Protein 5KBF (pdb70)

B-factor: mean 66.1, std 21.2, range [27.01, 168.14]

Foldseek 3Di:
DWDAVDDFIFDDDDVVVLVLLLVLQCVALLHVPADPVLSVSQSRRWDKDKAAAFDFPAAQFDQAWKKKFFQAAKKWKWAQDDPRPTGTPDMDGHSDIDRCCCLQPVDGHRTIIGTNHTTMIIIHTSVSCVVRGRPVLNVLLVVPLVLQCPQVLCVPDDSVLSSSVSSQKDKDKDAAFDWDFDAPAADFKKKAWQAAKKWKAAPRHTQDIDGHNDIDDCLCLVAVGGDHIIMTGHHIIMMIMHGSVCCVVRCPVRPVVVLVVLVVSVVSCVVVVHDNCSSPHD/DWDAVDGQTFADDDPVQLVLLLVLQCVALLHVVADPVLNVSQSRQWDKDKAAAFDFPAAQFAQAFKKKFWAAAKKWKWAQDDPRPTGTDDIDGHSDIGRCPCLQPVDGHNTIIGTNHTTMIIIHGSVSCVVRGNPVLNVQLVVPLVLQCLQVLCVVDDSVLSSSVSSQKDKDKDFAFDWDFAFPAADFKKKAWQAAKKFKAAPRHTQDIDGHNDIDDCLCLVAVGHHHIIMTGRGTTMMIMHGNVVCVVRCPVSPVVVLVVLVVSQVSCVVVVHDPCSSDHD

InterPro domains:
  IPR000595 Cyclic nucleotide-binding domain [PF00027] (208-293)
  IPR000595 Cyclic nucleotide-binding domain [PF00027] (331-410)
  IPR000595 Cyclic nucleotide-binding domain [PS50042] (189-309)
  IPR000595 Cyclic nucleotide-binding domain [PS50042] (312-427)
  IPR000595 Cyclic nucleotide-binding domain [SM00100] (189-310)
  IPR000595 Cyclic nucleotide-binding domain [SM00100] (312-428)
  IPR000595 Cyclic nucleotide-binding domain [cd00038] (189-303)
  IPR000595 Cyclic nucleotide-binding domain [cd00038] (312-419)
  IPR012198 cAMP-dependent protein kinase regulatory subunit [PIRSF000548] (17-435)
  IPR014710 RmlC-like jelly roll fold [G3DSA:2.60.120.10] (167-293)
  IPR014710 RmlC-like jelly roll fold [G3DSA:2.60.120.10] (295-441)
  IPR018488 Cyclic nucleotide-binding, conserved site [PS00888] (216-232)
  IPR018488 Cyclic nucleotide-binding, conserved site [PS00888] (339-355)
  IPR018488 Cyclic nucleotide-binding, conserved site [PS00889] (257-274)
  IPR018488 Cyclic nucleotide-binding, conserved site [PS00889] (375-392)
  IPR018490 Cyclic nucleotide-binding domain superfamily [SSF51206] (171-301)
  IPR018490 Cyclic nucleotide-binding domain superfamily [SSF51206] (300-421)
  IPR050503 cAMP-dependent protein kinase regulatory subunit-like [PTHR11635] (73-428)

Organism: Plasmodium falciparum (isolate 3D7) (NCBI:txid36329)

Secondary structure (DSSP, 8-state):
-EE------EE---HHHHHHHHHHHHH-TTTTTS-HHHHHHHHHH-EEEEE-TT-EEE-TT----EEEEEEES-EEEEEEETTTEEEEEEEE-TT-EE-HHHHHH----SSEEEESS-EEEEEEEHHHHIIIIIHHHHHHHHHHHHHHHTSGGGTTS-HHHHHHHHHH-EEEEE-TT-EEE-TTS---EEEEEEES-EEEEETTEEEEEE-TT-EE--HHHHH-SS-SSEEEESS-EEEEEEEHHHHHHHSSTTHHHHHHHHHHHHHHHHHTT---TTTS--/-EE------EE---HHHHHHHHHHHHH-TTTTTS-HHHHHHHHHH-EEEEE-TT-EEE-TT----EEEEEEES-EEEEEEETTTEEEEEEEE-TT-EE-HHHHHH----SSEEEESS-EEEEEEEHHHHIIIIIHHHHHHHHHHHHHHHTSGGGTTS-HHHHHHHHHH-EEEEE-TT-EEE-TTS---EEEEEEES-EEEEETTEEEEEE-TT-EE--HHHHH-----SEEEESSSEEEEEEEHHHHHHH-STTHHHHHHHHHHHHHHHHHTT---TTTS--

Sequence (564 aa):
SVSANFIPKVYKKDEKEKAKIREALNESFLFNHLNKKEFEIIVNAFFDKNVEKGVNIINEGDYGDLLYVIDQGEVEIYKTKENNKKEVLTVLKSKDVFGELALLYNSKRAATATALTKCHLWALDRESFTYIIKDMVAKKRKMYEDILSHVNILKDMDPYERCKVADCLKSKSYNDGEIIIKEGEEGDTFFILIDGNAVASKDNKVIKTYTKGDYFGELALLKNKPRAATIKAQNFCQVVYLDRKSFKRLLGPIEDILHRNVENYKKVLNELGLDTTCIDENSVSANFIPKVYKKDEKEKAKIREALNESFLFNHLNKKEFEIIVNAFFDKNVEKGVNIINEGDYGDLLYVIDQGEVEIYKTKENNKKEVLTVLKSKDVFGELALLYNSKRAATATALTKCHLWALDRESFTYIIKDMVAKKRKMYEDILSHVNILKDMDPYERCKVADCLKSKSYNDGEIIIKEGEEGDTFFILIDGNAVASKDNKVIKTYTKGDYFGELALLKNKPRAATIKAQNFCQVVYLDRKSFKRLLGPIEDILHRNVENYKKVLNELGLDTTCIDEN

Solvent-accessible surface area: 29826 Å² total; per-residue (Å²): 107,81,60,155,178,53,145,48,50,52,57,169,36,76,108,152,52,40,51,98,0,59,94,0,0,85,92,19,52,11,0,49,84,21,79,85,73,57,18,54,55,0,0,28,0,0,64,83,74,112,16,116,145,53,61,66,17,19,61,64,50,72,163,0,70,24,0,4,0,0,14,113,22,76,0,33,22,28,64,67,96,135,128,129,125,104,68,64,83,51,72,25,126,51,68,46,27,9,16,8,45,2,0,7,105,104,48,64,10,46,12,12,2,18,1,57,57,148,4,26,0,5,0,0,20,40,106,0,0,49,124,16,0,39,106,108,7,36,103,53,9,162,91,14,84,80,53,1,38,122,1,115,10,1,104,120,12,74,88,70,59,31,25,63,0,0,16,7,6,128,68,112,49,18,78,105,40,69,84,19,11,97,44,55,100,144,17,68,30,0,13,2,0,28,69,11,58,1,16,2,26,16,90,156,97,93,37,92,91,12,72,148,14,46,27,2,10,2,20,4,6,40,13,101,31,60,19,21,17,26,9,80,0,88,52,106,0,64,1,0,59,2,68,60,153,1,6,115,111,11,3,27,91,1,94,83,35,0,80,156,48,1,88,81,51,78,107,33,7,89,134,55,65,21,70,39,78,15,6,69,129,137,89,80,67,122,166,63,139,44,45,50,67,162,25,73,117,152,43,38,53,100,0,67,89,0,0,81,94,18,49,9,0,48,84,22,75,176,128,43,18,46,40,0,0,24,0,0,57,68,83,114,17,138,153,51,64,66,23,15,59,66,44,69,119,0,65,36,0,10,0,0,15,106,21,60,0,24,24,35,56,61,99,139,129,122,137,104,64,70,75,64,63,26,110,54,68,48,23,8,15,8,50,2,0,7,101,98,50,118,19,45,13,10,2,18,2,63,58,70,4,26,0,3,0,0,17,33,97,5,0,42,140,17,1,49,100,110,6,35,95,50,8,151,82,12,82,79,54,0,38,128,1,116,10,1,106,126,10,64,92,81,69,28,23,71,1,0,15,4,6,124,64,109,64,15,83,108,39,81,100,19,10,94,39,59,102,142,12,66,28,1,17,2,0,22,58,14,57,0,19,2,26,21,88,154,97,98,36,94,92,10,69,153,16,46,25,2,10,2,20,3,7,41,18,111,43,60,20,19,17,18,8,73,0,77,51,116,0,60,0,0,52,1,59,73,160,2,7,95,112,12,6,40,78,1,94,80,33,0,73,158,54,3,85,88,51,77,103,32,7,91,131,51,69,22,73,42,84,17,12,74,126,164

Radius of gyration: 47.12 Å; Cα contacts (8 Å, |Δi|>4): 1126; chains: 2; bounding box: 95×118×94 Å

Nearest PDB structures (foldseek):
  5kbf-assembly2_B  TM=9.994E-01  e=1.626E-57  Plasmodium falciparum 3D7
  6rsx-assembly1_A  TM=8.869E-01  e=4.161E-30  Euglena gracilis
  4jv4-assembly1_A  TM=8.183E-01  e=9.617E-31  Bos taurus
  5f0a-assembly1_A  TM=4.313E-01  e=9.580E-24  Plasmodium vivax Sal-1
  5dzc-assembly1_A-2  TM=4.323E-01  e=2.594E-23  Plasmodium vivax Sal-1

GO terms:
  GO:0032991 protein-containing complex (C, IDA)
  GO:0005515 protein binding (F, IPI)

CATH classification: 2.60.120.10 (+1 more: 2.60.120.10)

Structure (mmCIF, N/CA/C/O backbone):
data_5KBF
#
_entry.id   5KBF
#
_cell.length_a   78.726
_cell.length_b   103.797
_cell.length_c   104.236
_cell.angle_alpha   90.00
_cell.angle_beta   90.00
_cell.angle_gamma   90.00
#
_symmetry.space_group_name_H-M   'P 21 21 2'
#
loop_
_entity.id
_entity.type
_entity.pdbx_description
1 polymer 'CAMP-dependent protein kinase regulatory subunit, putative'
2 non-polymer "ADENOSINE-3',5'-CYCLIC-MONOPHOSPHATE"
3 water water
#
loop_
_atom_site.group_PDB
_atom_site.id
_atom_site.type_symbol
_atom_site.label_atom_id
_atom_site.label_alt_id
_atom_site.label_comp_id
_atom_site.label_asym_id
_atom_site.label_entity_id
_atom_site.label_seq_id
_atom_site.pdbx_PDB_ins_code
_atom_site.Cartn_x
_atom_site.Cartn_y
_atom_site.Cartn_z
_atom_site.occupancy
_atom_site.B_iso_or_equiv
_atom_site.auth_seq_id
_atom_site.auth_comp_id
_atom_site.auth_asym_id
_atom_site.auth_atom_id
_atom_site.pdbx_PDB_model_num
ATOM 1 N N . SER A 1 9 ? 77.002 51.628 110.540 1.00 67.97 149 SER A N 1
ATOM 2 C CA . SER A 1 9 ? 76.416 50.383 110.044 1.00 64.55 149 SER A CA 1
ATOM 3 C C . SER A 1 9 ? 75.600 50.629 108.770 1.00 55.18 149 SER A C 1
ATOM 4 O O . SER A 1 9 ? 74.836 51.599 108.668 1.00 46.91 149 SER A O 1
ATOM 6 N N . VAL A 1 10 ? 75.784 49.764 107.781 1.00 57.16 150 VAL A N 1
ATOM 7 C CA . VAL A 1 10 ? 75.039 49.896 106.533 1.00 54.34 150 VAL A CA 1
ATOM 8 C C . VAL A 1 10 ? 73.820 48.986 106.590 1.00 60.19 150 VAL A C 1
ATOM 9 O O . VAL A 1 10 ? 73.927 47.805 106.925 1.00 65.96 150 VAL A O 1
ATOM 11 N N . SER A 1 11 ? 72.654 49.527 106.274 1.00 54.95 151 SER A N 1
ATOM 12 C CA . SER A 1 11 ? 71.458 48.696 106.214 1.00 59.32 151 SER A CA 1
ATOM 13 C C . SER A 1 11 ? 71.096 48.398 104.757 1.00 64.99 151 SER A C 1
ATOM 14 O O . SER A 1 11 ? 71.353 49.212 103.859 1.00 57.19 151 SER A O 1
ATOM 16 N N . ALA A 1 12 ? 70.508 47.225 104.534 1.00 83.23 152 ALA A N 1
ATOM 17 C CA . ALA A 1 12 ? 70.173 46.760 103.188 1.00 97.51 152 ALA A CA 1
ATOM 18 C C . ALA A 1 12 ? 68.706 47.023 102.834 1.00 101.45 152 ALA A C 1
ATOM 19 O O . ALA A 1 12 ? 67.821 46.910 103.680 1.00 102.57 152 ALA A O 1
ATOM 21 N N . ASN A 1 24 ? 69.330 47.855 89.044 1.00 103.84 164 ASN A N 1
ATOM 22 C CA . ASN A 1 24 ? 70.333 48.854 88.703 1.00 103.23 164 ASN A CA 1
ATOM 23 C C . ASN A 1 24 ? 70.975 49.440 89.960 1.00 96.46 164 ASN A C 1
ATOM 24 O O . ASN A 1 24 ? 71.434 48.707 90.837 1.00 92.91 164 ASN A O 1
ATOM 29 N N . PHE A 1 25 ? 71.001 50.765 90.043 1.00 94.61 165 PHE A N 1
ATOM 30 C CA . PHE A 1 25 ? 71.561 51.464 91.187 1.00 84.64 165 PHE A CA 1
ATOM 31 C C . PHE A 1 25 ? 70.750 51.190 92.447 1.00 78.71 165 PHE A C 1
ATOM 32 O O . PHE A 1 25 ? 69.524 51.291 92.439 1.00 82.14 165 PHE A O 1
ATOM 40 N N . ILE A 1 26 ? 71.437 50.833 93.526 1.00 69.34 166 ILE A N 1
ATOM 41 C CA . ILE A 1 26 ? 70.775 50.580 94.796 1.00 66.75 166 ILE A CA 1
ATOM 42 C C . ILE A 1 26 ? 71.408 51.465 95.869 1.00 71.06 166 ILE A C 1
ATOM 43 O O . ILE A 1 26 ? 72.597 51.333 96.166 1.00 68.84 166 ILE A O 1
ATOM 48 N N . PRO A 1 27 ? 70.615 52.389 96.442 1.00 72.93 167 PRO A N 1
ATOM 49 C CA . PRO A 1 27 ? 71.163 53.335 97.417 1.00 64.26 167 PRO A CA 1
ATOM 50 C C . PRO A 1 27 ? 71.677 52.628 98.646 1.00 59.68 167 PRO A C 1
ATOM 51 O O . PRO A 1 27 ? 71.241 51.525 98.965 1.00 59.86 167 PRO A O 1
ATOM 55 N N . LYS A 1 28 ? 72.597 53.265 99.342 1.00 54.91 168 LYS A N 1
ATOM 56 C CA . LYS A 1 28 ? 73.056 52.732 100.596 1.00 53.20 168 LYS A CA 1
ATOM 57 C C . LYS A 1 28 ? 72.404 53.542 101.692 1.00 46.63 168 LYS A C 1
ATOM 58 O O . LYS A 1 28 ? 72.109 54.730 101.519 1.00 41.42 168 LYS A O 1
ATOM 64 N N . VAL A 1 29 ? 72.132 52.879 102.806 1.00 43.98 169 VAL A N 1
ATOM 65 C CA . VAL A 1 29 ? 71.511 53.514 103.952 1.00 46.71 169 VAL A CA 1
ATOM 66 C C . VAL A 1 29 ? 72.469 53.401 105.125 1.00 42.65 169 VAL A C 1
ATOM 67 O O . VAL A 1 29 ? 72.737 52.302 105.597 1.00 48.65 169 VAL A O 1
ATOM 71 N N . TYR A 1 30 ? 73.017 54.530 105.572 1.00 38.44 170 TYR A N 1
ATOM 72 C CA . TYR A 1 30 ? 73.961 54.502 106.691 1.00 41.21 170 TYR A CA 1
ATOM 73 C C . TYR A 1 30 ? 73.261 54.909 107.965 1.00 43.90 170 TYR A C 1
ATOM 74 O O . TYR A 1 30 ? 72.623 55.969 107.998 1.00 41.76 170 TYR A O 1
ATOM 83 N N . LYS A 1 31 ? 73.417 54.099 109.016 1.00 37.42 171 LYS A N 1
ATOM 84 C CA . LYS A 1 31 ? 72.624 54.270 110.238 1.00 47.86 171 LYS A CA 1
ATOM 85 C C . LYS A 1 31 ? 72.835 55.638 110.855 1.00 43.58 171 LYS A C 1
ATOM 86 O O . LYS A 1 31 ? 73.961 56.033 111.106 1.00 38.02 171 LYS A O 1
ATOM 92 N N . LYS A 1 32 ? 71.739 56.353 111.098 1.00 46.05 172 LYS A N 1
ATOM 93 C CA . LYS A 1 32 ? 71.779 57.671 111.740 1.00 39.33 172 LYS A CA 1
ATOM 94 C C . LYS A 1 32 ? 70.558 57.852 112.658 1.00 46.88 172 LYS A C 1
ATOM 95 O O . LYS A 1 32 ? 69.459 57.417 112.310 1.00 42.83 172 LYS A O 1
ATOM 101 N N . ASP A 1 33 ? 70.734 58.503 113.801 1.00 50.35 173 ASP A N 1
ATOM 102 C CA . ASP A 1 33 ? 69.599 58.833 114.663 1.00 60.99 173 ASP A CA 1
ATOM 103 C C . ASP A 1 33 ? 68.719 59.876 113.979 1.00 62.41 173 ASP A C 1
ATOM 104 O O . ASP A 1 33 ? 69.165 60.569 113.057 1.00 47.78 173 ASP A O 1
ATOM 109 N N . GLU A 1 34 ? 67.466 59.994 114.407 1.00 59.64 174 GLU A N 1
ATOM 110 C CA . GLU A 1 34 ? 66.588 60.985 113.797 1.00 52.44 174 GLU A CA 1
ATOM 111 C C . GLU A 1 34 ? 67.088 62.388 114.086 1.00 41.11 174 GLU A C 1
ATOM 112 O O . GLU A 1 34 ? 66.851 63.308 113.304 1.00 51.41 174 GLU A O 1
ATOM 118 N N . LYS A 1 35 ? 67.772 62.560 115.209 1.00 45.64 175 LYS A N 1
ATOM 119 C CA . LYS A 1 35 ? 68.316 63.876 115.550 1.00 53.19 175 LYS A CA 1
ATOM 120 C C . LYS A 1 35 ? 69.340 64.330 114.507 1.00 59.02 175 LYS A C 1
ATOM 121 O O . LYS A 1 35 ? 69.303 65.471 114.054 1.00 62.79 175 LYS A O 1
ATOM 127 N N . GLU A 1 36 ? 70.240 63.439 114.105 1.00 51.32 176 GLU A N 1
ATOM 128 C CA . GLU A 1 36 ? 71.207 63.797 113.066 1.00 48.43 176 GLU A CA 1
ATOM 129 C C . GLU A 1 36 ? 70.553 63.926 111.695 1.00 41.36 176 GLU A C 1
ATOM 130 O O . GLU A 1 36 ? 70.926 64.790 110.907 1.00 38.79 176 GLU A O 1
ATOM 136 N N . LYS A 1 37 ? 69.590 63.062 111.398 1.00 39.73 177 LYS A N 1
ATOM 137 C CA . LYS A 1 37 ? 68.840 63.179 110.148 1.00 39.85 177 LYS A CA 1
ATOM 138 C C . LYS A 1 37 ? 68.137 64.518 110.035 1.00 40.73 177 LYS A C 1
ATOM 139 O O . LYS A 1 37 ? 68.089 65.101 108.953 1.00 39.30 177 LYS A O 1
ATOM 145 N N . ALA A 1 38 ? 67.592 65.021 111.140 1.00 44.85 178 ALA A N 1
ATOM 146 C CA . ALA A 1 38 ? 66.909 66.315 111.083 1.00 49.15 178 ALA A CA 1
ATOM 147 C C . ALA A 1 38 ? 67.899 67.442 110.772 1.00 47.91 178 ALA A C 1
ATOM 148 O O . ALA A 1 38 ? 67.538 68.413 110.105 1.00 41.58 178 ALA A O 1
ATOM 150 N N . LYS A 1 39 ? 69.139 67.323 111.250 1.00 44.71 179 LYS A N 1
ATOM 151 C CA . LYS A 1 39 ? 70.160 68.335 110.958 1.00 44.00 179 LYS A CA 1
ATOM 152 C C . LYS A 1 39 ? 70.566 68.308 109.498 1.00 37.43 179 LYS A C 1
ATOM 153 O O . LYS A 1 39 ? 70.803 69.346 108.890 1.00 38.73 179 LYS A O 1
ATOM 159 N N . ILE A 1 40 ? 70.666 67.113 108.932 1.00 37.47 180 ILE A N 1
ATOM 160 C CA . ILE A 1 40 ? 71.004 66.994 107.524 1.00 35.98 180 ILE A CA 1
ATOM 161 C C . ILE A 1 40 ? 69.885 67.593 106.662 1.00 41.88 180 ILE A C 1
ATOM 162 O O . ILE A 1 40 ? 70.162 68.388 105.747 1.00 37.14 180 ILE A O 1
ATOM 167 N N . ARG A 1 41 ? 68.626 67.260 106.981 1.00 39.59 181 ARG A N 1
ATOM 168 C CA . ARG A 1 41 ? 67.486 67.776 106.223 1.00 42.03 181 ARG A CA 1
ATOM 169 C C . ARG A 1 41 ? 67.474 69.302 106.251 1.00 41.20 181 ARG A C 1
ATOM 170 O O . ARG A 1 41 ? 67.202 69.950 105.236 1.00 45.25 181 ARG A O 1
ATOM 178 N N . GLU A 1 42 ? 67.761 69.871 107.419 1.00 37.62 182 GLU A N 1
ATOM 179 C CA . GLU A 1 42 ? 67.878 71.325 107.525 1.00 49.72 182 GLU A CA 1
ATOM 180 C C . GLU A 1 42 ? 68.931 71.867 106.540 1.00 47.85 182 GLU A C 1
ATOM 181 O O . GLU A 1 42 ? 68.634 72.765 105.751 1.00 49.82 182 GLU A O 1
ATOM 187 N N . ALA A 1 43 ? 70.139 71.314 106.569 1.00 40.86 183 ALA A N 1
ATOM 188 C CA . ALA A 1 43 ? 71.200 71.759 105.658 1.00 41.06 183 ALA A CA 1
ATOM 189 C C . ALA A 1 43 ? 70.822 71.610 104.182 1.00 37.93 183 ALA A C 1
ATOM 190 O O . ALA A 1 43 ? 71.037 72.517 103.387 1.00 42.26 183 ALA A O 1
ATOM 192 N N . LEU A 1 44 ? 70.259 70.473 103.809 1.00 40.33 184 LEU A N 1
ATOM 193 C CA . LEU A 1 44 ? 69.968 70.232 102.402 1.00 38.42 184 LEU A CA 1
ATOM 194 C C . LEU A 1 44 ? 68.778 71.037 101.908 1.00 44.31 184 LEU A C 1
ATOM 195 O O . LEU A 1 44 ? 68.740 71.410 100.741 1.00 42.10 184 LEU A O 1
ATOM 200 N N . ASN A 1 45 ? 67.796 71.293 102.771 1.00 47.20 185 ASN A N 1
ATOM 201 C CA . ASN A 1 45 ? 66.666 72.123 102.369 1.00 52.47 185 ASN A CA 1
ATOM 202 C C . ASN A 1 45 ? 67.111 73.552 102.128 1.00 46.54 185 ASN A C 1
ATOM 203 O O . ASN A 1 45 ? 66.468 74.286 101.385 1.00 49.95 185 ASN A O 1
ATOM 208 N N . GLU A 1 46 ? 68.206 73.947 102.764 1.00 46.75 186 GLU A N 1
ATOM 209 C CA . GLU A 1 46 ? 68.771 75.283 102.564 1.00 58.05 186 GLU A CA 1
ATOM 210 C C . GLU A 1 46 ? 69.527 75.387 101.243 1.00 55.95 186 GLU A C 1
ATOM 211 O O . GLU A 1 46 ? 69.668 76.476 100.681 1.00 57.63 186 GLU A O 1
ATOM 217 N N . SER A 1 47 ? 70.020 74.249 100.767 1.00 51.91 187 SER A N 1
ATOM 218 C CA . SER A 1 47 ? 70.850 74.192 99.563 1.00 48.67 187 SER A CA 1
ATOM 219 C C . SER A 1 47 ? 70.029 73.926 98.304 1.00 47.02 187 SER A C 1
ATOM 220 O O . SER A 1 47 ? 69.255 72.942 98.221 1.00 40.15 187 SER A O 1
ATOM 223 N N . PHE A 1 48 ? 70.210 74.770 97.299 1.00 42.56 188 PHE A N 1
ATOM 224 C CA . PHE A 1 48 ? 69.464 74.564 96.076 1.00 42.99 188 PHE A CA 1
ATOM 225 C C . PHE A 1 48 ? 70.137 73.538 95.187 1.00 46.43 188 PHE A C 1
ATOM 226 O O . PHE A 1 48 ? 69.655 73.244 94.101 1.00 50.33 188 PHE A O 1
ATOM 234 N N . LEU A 1 49 ? 71.240 72.974 95.668 1.00 41.66 189 LEU A N 1
ATOM 235 C CA . LEU A 1 49 ? 71.803 71.799 95.038 1.00 41.62 189 LEU A CA 1
ATOM 236 C C . LEU A 1 49 ? 70.850 70.616 95.231 1.00 48.22 189 LEU A C 1
ATOM 237 O O . LEU A 1 49 ? 70.825 69.689 94.417 1.00 51.44 189 LEU A O 1
ATOM 242 N N . PHE A 1 50 ? 70.052 70.665 96.299 1.00 43.17 190 PHE A N 1
ATOM 243 C CA . PHE A 1 50 ? 69.299 69.497 96.767 1.00 45.67 190 PHE A CA 1
ATOM 244 C C . PHE A 1 50 ? 67.776 69.674 96.864 1.00 59.14 190 PHE A C 1
ATOM 245 O O . PHE A 1 50 ? 67.033 68.730 96.615 1.00 66.94 190 PHE A O 1
ATOM 253 N N . ASN A 1 51 ? 67.311 70.856 97.264 1.00 56.27 191 ASN A N 1
ATOM 254 C CA . ASN A 1 51 ? 65.927 71.005 97.732 1.00 52.34 191 ASN A CA 1
ATOM 255 C C . ASN A 1 51 ? 64.902 70.916 96.600 1.00 59.60 191 ASN A C 1
ATOM 256 O O . ASN A 1 51 ? 63.704 71.169 96.800 1.00 67.24 191 ASN A O 1
ATOM 261 N N . HIS A 1 52 ? 65.401 70.577 95.412 1.00 61.86 192 HIS A N 1
ATOM 262 C CA . HIS A 1 52 ? 64.609 70.387 94.195 1.00 67.38 192 HIS A CA 1
ATOM 263 C C . HIS A 1 52 ? 64.186 68.928 94.012 1.00 65.05 192 HIS A C 1
ATOM 264 O O . HIS A 1 52 ? 63.535 68.587 93.023 1.00 65.47 192 HIS A O 1
ATOM 271 N N . LEU A 1 53 ? 64.593 68.062 94.936 1.00 57.43 193 LEU A N 1
ATOM 272 C CA . LEU A 1 53 ? 64.248 66.643 94.843 1.00 59.43 193 LEU A CA 1
ATOM 273 C C . LEU A 1 53 ? 62.887 66.371 95.488 1.00 67.03 193 LEU A C 1
ATOM 274 O O . LEU A 1 53 ? 62.495 67.064 96.433 1.00 71.89 193 LEU A O 1
ATOM 279 N N . ASN A 1 54 ? 62.163 65.371 94.986 1.00 69.93 194 ASN A N 1
ATOM 280 C CA . ASN A 1 54 ? 60.922 64.938 95.637 1.00 69.04 194 ASN A CA 1
ATOM 281 C C . ASN A 1 54 ? 61.217 64.360 97.014 1.00 66.93 194 ASN A C 1
ATOM 282 O O . ASN A 1 54 ? 62.368 64.042 97.312 1.00 62.27 194 ASN A O 1
ATOM 287 N N . LYS A 1 55 ? 60.188 64.205 97.844 1.00 69.08 195 LYS A N 1
ATOM 288 C CA . LYS A 1 55 ? 60.366 63.639 99.182 1.00 65.46 195 LYS A CA 1
ATOM 289 C C . LYS A 1 55 ? 61.135 62.318 99.139 1.00 63.57 195 LYS A C 1
ATOM 290 O O . LYS A 1 55 ? 62.107 62.136 99.867 1.00 58.74 195 LYS A O 1
ATOM 292 N N . LYS A 1 56 ? 60.705 61.408 98.268 1.00 62.52 196 LYS A N 1
ATOM 293 C CA . LYS A 1 56 ? 61.324 60.091 98.170 1.00 61.89 196 LYS A CA 1
ATOM 294 C C . LYS A 1 56 ? 62.831 60.177 97.904 1.00 57.91 196 LYS A C 1
ATOM 295 O O . LYS A 1 56 ? 63.619 59.566 98.619 1.00 49.95 196 LYS A O 1
ATOM 297 N N . GLU A 1 57 ? 63.227 60.942 96.891 1.00 56.19 197 GLU A N 1
ATOM 298 C CA . GLU A 1 57 ? 64.630 61.016 96.498 1.00 53.88 197 GLU A CA 1
ATOM 299 C C . GLU A 1 57 ? 65.472 61.760 97.519 1.00 50.86 197 GLU A C 1
ATOM 300 O O . GLU A 1 57 ? 66.629 61.402 97.764 1.00 48.71 197 GLU A O 1
ATOM 306 N N . PHE A 1 58 ? 64.888 62.816 98.076 1.00 46.24 198 PHE A N 1
ATOM 307 C CA . PHE A 1 58 ? 65.491 63.581 99.150 1.00 47.28 198 PHE A CA 1
ATOM 308 C C . PHE A 1 58 ? 65.898 62.669 100.302 1.00 50.23 198 PHE A C 1
ATOM 309 O O . PHE A 1 58 ? 66.980 62.811 100.862 1.00 40.28 198 PHE A O 1
ATOM 317 N N . GLU A 1 59 ? 65.021 61.734 100.668 1.00 53.68 199 GLU A N 1
ATOM 318 C CA . GLU A 1 59 ? 65.308 60.863 101.809 1.00 50.10 199 GLU A CA 1
ATOM 319 C C . GLU A 1 59 ? 66.341 59.815 101.440 1.00 46.37 199 GLU A C 1
ATOM 320 O O . GLU A 1 59 ? 67.103 59.356 102.304 1.00 48.33 199 GLU A O 1
ATOM 326 N N . ILE A 1 60 ? 66.379 59.427 100.169 1.00 47.62 200 ILE A N 1
ATOM 327 C CA . ILE A 1 60 ? 67.461 58.550 99.711 1.00 49.17 200 ILE A CA 1
ATOM 328 C C . ILE A 1 60 ? 68.802 59.242 99.975 1.00 45.17 200 ILE A C 1
ATOM 329 O O . ILE A 1 60 ? 69.718 58.648 100.547 1.00 40.33 200 ILE A O 1
ATOM 334 N N . ILE A 1 61 ? 68.893 60.521 99.625 1.00 40.60 201 ILE A N 1
ATOM 335 C CA . ILE A 1 61 ? 70.143 61.261 99.793 1.00 42.35 201 ILE A CA 1
ATOM 336 C C . ILE A 1 61 ? 70.507 61.423 101.251 1.00 34.34 201 ILE A C 1
ATOM 337 O O . ILE A 1 61 ? 71.658 61.237 101.629 1.00 36.35 201 ILE A O 1
ATOM 342 N N . VAL A 1 62 ? 69.519 61.761 102.072 1.00 35.23 202 VAL A N 1
ATOM 343 C CA . VAL A 1 62 ? 69.761 61.893 103.500 1.00 34.97 202 VAL A CA 1
ATOM 344 C C . VAL A 1 62 ? 70.337 60.606 104.093 1.00 34.73 202 VAL A C 1
ATOM 345 O O . VAL A 1 62 ? 71.306 60.645 104.864 1.00 31.74 202 VAL A O 1
ATOM 349 N N . ASN A 1 63 ? 69.755 59.466 103.725 1.00 35.25 203 ASN A N 1
ATOM 350 C CA . ASN A 1 63 ? 70.228 58.173 104.209 1.00 41.00 203 ASN A CA 1
ATOM 351 C C . ASN A 1 63 ? 71.591 57.775 103.636 1.00 43.41 203 ASN A C 1
ATOM 352 O O . ASN A 1 63 ? 72.351 57.021 104.282 1.00 37.76 203 ASN A O 1
ATOM 357 N N . ALA A 1 64 ? 71.903 58.255 102.429 1.00 38.50 204 ALA A N 1
ATOM 358 C CA . ALA A 1 64 ? 73.192 57.902 101.801 1.00 39.07 204 ALA A CA 1
ATOM 359 C C . ALA A 1 64 ? 74.375 58.729 102.320 1.00 33.85 204 ALA A C 1
ATOM 360 O O . ALA A 1 64 ? 75.537 58.438 102.002 1.00 32.77 204 ALA A O 1
ATOM 362 N N . PHE A 1 65 ? 74.117 59.765 103.102 1.00 34.74 205 PHE A N 1
ATOM 363 C CA . PHE A 1 65 ? 75.253 60.493 103.718 1.00 31.66 205 PHE A CA 1
ATOM 364 C C . PHE A 1 65 ? 75.900 59.623 104.775 1.00 39.31 205 PHE A C 1
ATOM 365 O O . PHE A 1 65 ? 75.213 58.900 105.526 1.00 37.01 205 PHE A O 1
ATOM 373 N N . PHE A 1 66 ? 77.224 59.668 104.845 1.00 40.34 206 PHE A N 1
ATOM 374 C CA . PHE A 1 66 ? 77.907 59.034 105.956 1.00 37.35 206 PHE A CA 1
ATOM 375 C C . PHE A 1 66 ? 78.764 60.111 106.616 1.00 43.70 206 PHE A C 1
ATOM 376 O O . PHE A 1 66 ? 78.784 61.234 106.152 1.00 44.40 206 PHE A O 1
ATOM 384 N N . ASP A 1 67 ? 79.422 59.835 107.726 1.00 43.92 207 ASP A N 1
ATOM 385 C CA . ASP A 1 67 ? 80.083 60.971 108.361 1.00 53.01 207 ASP A CA 1
ATOM 386 C C . ASP A 1 67 ? 81.589 60.819 108.307 1.00 51.19 207 ASP A C 1
ATOM 387 O O . ASP A 1 67 ? 82.103 59.737 108.028 1.00 47.89 207 ASP A O 1
ATOM 392 N N . LYS A 1 68 ? 82.271 61.940 108.523 1.00 44.15 208 LYS A N 1
ATOM 393 C CA . LYS A 1 68 ? 83.718 62.042 108.445 1.00 46.91 208 LYS A CA 1
ATOM 394 C C . LYS A 1 68 ? 84.138 63.093 109.463 1.00 52.23 208 LYS A C 1
ATOM 395 O O . LYS A 1 68 ? 83.671 64.240 109.390 1.00 48.38 208 LYS A O 1
ATOM 401 N N . ASN A 1 69 ? 84.992 62.711 110.412 1.00 42.28 209 ASN A N 1
ATOM 402 C CA . ASN A 1 69 ? 85.508 63.657 111.398 1.00 44.24 209 ASN A CA 1
ATOM 403 C C . ASN A 1 69 ? 86.951 63.979 111.104 1.00 50.87 209 ASN A C 1
ATOM 404 O O . ASN A 1 69 ? 87.723 63.096 110.733 1.00 49.72 209 ASN A O 1
ATOM 409 N N . VAL A 1 70 ? 87.311 65.236 111.326 1.00 41.16 210 VAL A N 1
ATOM 410 C CA . VAL A 1 70 ? 88.540 65.798 110.821 1.00 48.27 210 VAL A CA 1
ATOM 411 C C . VAL A 1 70 ? 89.078 66.741 111.889 1.00 52.60 210 VAL A C 1
ATOM 412 O O . VAL A 1 70 ? 88.299 67.521 112.458 1.00 51.33 210 VAL A O 1
ATOM 416 N N . GLU A 1 71 ? 90.375 66.641 112.195 1.00 55.40 211 GLU A N 1
ATOM 417 C CA . GLU A 1 71 ? 91.014 67.548 113.132 1.00 53.94 211 GLU A CA 1
ATOM 418 C C . GLU A 1 71 ? 91.272 68.911 112.508 1.00 61.33 211 GLU A C 1
ATOM 419 O O . GLU A 1 71 ? 91.478 69.028 111.300 1.00 60.56 211 GLU A O 1
ATOM 425 N N . LYS A 1 72 ? 91.305 69.930 113.360 1.00 60.95 212 LYS A N 1
ATOM 426 C CA . LYS A 1 72 ? 91.773 71.257 112.994 1.00 59.23 212 LYS A CA 1
ATOM 427 C C . LYS A 1 72 ? 93.110 71.200 112.239 1.00 70.84 212 LYS A C 1
ATOM 428 O O . LYS A 1 72 ? 94.023 70.495 112.651 1.00 65.29 212 LYS A O 1
ATOM 434 N N . GLY A 1 73 ? 93.229 71.927 111.127 1.00 67.93 213 GLY A N 1
ATOM 435 C CA . GLY A 1 73 ? 94.462 71.924 110.356 1.00 70.25 213 GLY A CA 1
ATOM 436 C C . GLY A 1 73 ? 94.516 70.918 109.217 1.00 63.77 213 GLY A C 1
ATOM 437 O O . GLY A 1 73 ? 95.393 70.976 108.359 1.00 74.26 213 GLY A O 1
ATOM 438 N N . VAL A 1 74 ? 93.577 69.988 109.205 1.00 59.66 214 VAL A N 1
ATOM 439 C CA . VAL A 1 74 ? 93.512 69.003 108.135 1.00 62.14 214 VAL A CA 1
ATOM 440 C C . VAL A 1 74 ? 92.988 69.648 106.845 1.00 65.61 214 VAL A C 1
ATOM 441 O O . VAL A 1 74 ? 91.998 70.383 106.866 1.00 63.12 214 VAL A O 1
ATOM 445 N N . ASN A 1 75 ? 93.681 69.404 105.738 1.00 58.24 215 ASN A N 1
ATOM 446 C CA . ASN A 1 75 ? 93.160 69.754 104.427 1.00 59.91 215 ASN A CA 1
ATOM 447 C C . ASN A 1 75 ? 92.191 68.655 104.004 1.00 54.56 215 ASN A C 1
ATOM 448 O O . ASN A 1 75 ? 92.605 67.590 103.560 1.00 61.20 215 ASN A O 1
ATOM 453 N N . ILE A 1 76 ? 90.905 68.904 104.194 1.00 48.90 216 ILE A N 1
ATOM 454 C CA . ILE A 1 76 ? 89.853 67.969 103.804 1.00 50.62 216 ILE A CA 1
ATOM 455 C C . ILE A 1 76 ? 89.970 67.643 102.318 1.00 52.66 216 ILE A C 1
ATOM 456 O O . ILE A 1 76 ? 89.826 66.495 101.905 1.00 54.11 216 ILE A O 1
ATOM 461 N N . ILE A 1 77 ? 90.249 68.687 101.539 1.00 53.73 217 ILE A N 1
ATOM 462 C CA . ILE A 1 77 ? 90.365 68.640 100.085 1.00 53.66 217 ILE A CA 1
ATOM 463 C C . ILE A 1 77 ? 91.621 69.392 99.686 1.00 54.32 217 ILE A C 1
ATOM 464 O O . ILE A 1 77 ? 91.874 70.469 100.229 1.00 59.46 217 ILE A O 1
ATOM 469 N N . ASN A 1 78 ? 92.395 68.866 98.738 1.00 57.42 218 ASN A N 1
ATOM 470 C CA . ASN A 1 78 ? 93.548 69.610 98.210 1.00 62.28 218 ASN A CA 1
ATOM 471 C C . ASN A 1 78 ? 93.356 70.134 96.780 1.00 66.11 218 ASN A C 1
ATOM 472 O O . ASN A 1 78 ? 93.017 69.364 95.880 1.00 63.76 218 ASN A O 1
ATOM 477 N N . GLU A 1 79 ? 93.587 71.429 96.580 1.00 65.23 219 GLU A N 1
ATOM 478 C CA . GLU A 1 79 ? 93.498 72.039 95.240 1.00 75.85 219 GLU A CA 1
ATOM 479 C C . GLU A 1 79 ? 94.325 71.244 94.228 1.00 82.42 219 GLU A C 1
ATOM 480 O O . GLU A 1 79 ? 95.552 71.324 94.231 1.00 83.79 219 GLU A O 1
ATOM 486 N N . GLY A 1 80 ? 93.657 70.453 93.390 1.00 77.98 220 GLY A N 1
ATOM 487 C CA . GLY A 1 80 ? 94.352 69.700 92.357 1.00 84.21 220 GLY A CA 1
ATOM 488 C C . GLY A 1 80 ? 94.039 68.216 92.329 1.00 81.73 220 GLY A C 1
ATOM 489 O O . GLY A 1 80 ? 94.282 67.545 91.329 1.00 84.04 220 GLY A O 1
ATOM 490 N N . ASP A 1 81 ? 93.495 67.700 93.424 1.00 78.46 221 ASP A N 1
ATOM 491 C CA . ASP A 1 81 ? 93.219 66.272 93.539 1.00 77.85 221 ASP A CA 1
ATOM 492 C C . ASP A 1 81 ? 92.039 65.825 92.683 1.00 74.02 221 ASP A C 1
ATOM 493 O O . ASP A 1 81 ? 91.279 66.652 92.175 1.00 74.57 221 ASP A O 1
ATOM 498 N N . TYR A 1 82 ? 91.896 64.513 92.518 1.00 68.60 222 TYR A N 1
ATOM 499 C CA . TYR A 1 82 ? 90.687 63.922 91.950 1.00 76.09 222 TYR A CA 1
ATOM 500 C C . TYR A 1 82 ? 89.558 64.009 92.991 1.00 72.63 222 TYR A C 1
ATOM 501 O O . TYR A 1 82 ? 89.832 64.007 94.192 1.00 70.93 222 TYR A O 1
ATOM 510 N N . GLY A 1 83 ? 88.305 64.090 92.544 1.00 71.51 223 GLY A N 1
ATOM 511 C CA . GLY A 1 83 ? 87.180 64.302 93.451 1.00 69.23 223 GLY A CA 1
ATOM 512 C C . GLY A 1 83 ? 86.157 63.180 93.496 1.00 64.80 223 GLY A C 1
ATOM 513 O O . GLY A 1 83 ? 85.567 62.810 92.477 1.00 71.04 223 GLY A O 1
ATOM 514 N N . ASP A 1 84 ? 85.912 62.674 94.701 1.00 60.42 224 ASP A N 1
ATOM 515 C CA . ASP A 1 84 ? 85.104 61.478 94.919 1.00 58.07 224 ASP A CA 1
ATOM 516 C C . ASP A 1 84 ? 83.892 61.688 95.853 1.00 53.77 224 ASP A C 1
ATOM 517 O O . ASP A 1 84 ? 82.941 60.895 95.848 1.00 52.40 224 ASP A O 1
ATOM 522 N N . LEU A 1 85 ? 83.957 62.735 96.673 1.00 44.19 225 LEU A N 1
ATOM 523 C CA . LEU A 1 85 ? 82.933 63.023 97.667 1.00 41.14 225 LEU A CA 1
ATOM 524 C C . LEU A 1 85 ? 82.534 64.506 97.624 1.00 42.99 225 LEU A C 1
ATOM 525 O O . LEU A 1 85 ? 83.343 65.362 97.267 1.00 42.50 225 LEU A O 1
ATOM 530 N N . LEU A 1 86 ? 81.299 64.820 97.997 1.00 42.10 226 LEU A N 1
ATOM 531 C CA . LEU A 1 86 ? 81.013 66.185 98.422 1.00 37.70 226 LEU A CA 1
ATOM 532 C C . LEU A 1 86 ? 80.767 66.168 99.919 1.00 38.95 226 LEU A C 1
ATOM 533 O O . LEU A 1 86 ? 80.494 65.120 100.509 1.00 36.70 226 LEU A O 1
ATOM 538 N N . TYR A 1 87 ? 80.825 67.346 100.515 1.00 35.14 227 TYR A N 1
ATOM 539 C CA . TYR A 1 87 ? 80.747 67.478 101.955 1.00 32.51 227 TYR A CA 1
ATOM 540 C C . TYR A 1 87 ? 79.734 68.523 102.357 1.00 31.43 227 TYR A C 1
ATOM 541 O O . TYR A 1 87 ? 79.579 69.552 101.666 1.00 34.16 227 TYR A O 1
ATOM 550 N N . VAL A 1 88 ? 79.063 68.259 103.476 1.00 33.48 228 VAL A N 1
ATOM 551 C CA . VAL A 1 88 ? 78.218 69.256 104.126 1.00 34.68 228 VAL A CA 1
ATOM 552 C C . VAL A 1 88 ? 78.751 69.430 105.526 1.00 37.19 228 VAL A C 1
ATOM 553 O O . VAL A 1 88 ? 79.041 68.458 106.190 1.00 27.01 228 VAL A O 1
ATOM 557 N N . ILE A 1 89 ? 78.936 70.659 105.976 1.00 33.00 229 ILE A N 1
ATOM 558 C CA . ILE A 1 89 ? 79.439 70.841 107.321 1.00 36.84 229 ILE A CA 1
ATOM 559 C C . ILE A 1 89 ? 78.331 70.683 108.370 1.00 41.45 229 ILE A C 1
ATOM 560 O O . ILE A 1 89 ? 77.294 71.333 108.275 1.00 39.97 229 ILE A O 1
ATOM 565 N N . ASP A 1 90 ? 78.561 69.837 109.365 1.00 35.25 230 ASP A N 1
ATOM 566 C CA . ASP A 1 90 ? 77.673 69.748 110.516 1.00 46.44 230 ASP A CA 1
ATOM 567 C C . ASP A 1 90 ? 78.146 70.760 111.536 1.00 46.76 230 ASP A C 1
ATOM 568 O O . ASP A 1 90 ? 77.441 71.702 111.867 1.00 52.21 230 ASP A O 1
ATOM 573 N N . GLN A 1 91 ? 79.364 70.556 112.023 1.00 47.06 231 GLN A N 1
ATOM 574 C CA . GLN A 1 91 ? 79.958 71.471 112.980 1.00 53.61 231 GLN A CA 1
ATOM 575 C C . GLN A 1 91 ? 81.350 71.848 112.527 1.00 52.77 231 GLN A C 1
ATOM 576 O O . GLN A 1 91 ? 82.081 71.004 111.977 1.00 48.81 231 GLN A O 1
ATOM 582 N N . GLY A 1 92 ? 81.724 73.100 112.776 1.00 52.12 232 GLY A N 1
ATOM 583 C CA . GLY A 1 92 ? 83.075 73.542 112.508 1.00 50.65 232 GLY A CA 1
ATOM 584 C C . GLY A 1 92 ? 83.160 74.559 111.398 1.00 56.12 232 GLY A C 1
ATOM 585 O O . GLY A 1 92 ? 82.141 75.018 110.862 1.00 59.84 232 GLY A O 1
ATOM 586 N N . GLU A 1 93 ? 84.387 74.930 111.056 1.00 58.72 233 GLU A N 1
ATOM 587 C CA . GLU A 1 93 ? 84.603 75.955 110.049 1.00 59.61 233 GLU A CA 1
ATOM 588 C C . GLU A 1 93 ? 85.711 75.550 109.099 1.00 56.32 233 GLU A C 1
ATOM 589 O O . GLU A 1 93 ? 86.720 74.969 109.497 1.00 61.34 233 GLU A O 1
ATOM 595 N N . VAL A 1 94 ? 85.499 75.862 107.829 1.00 52.56 234 VAL A N 1
ATOM 596 C CA . VAL A 1 94 ? 86.367 75.386 106.778 1.00 52.30 234 VAL A CA 1
ATOM 597 C C . VAL A 1 94 ? 86.745 76.560 105.912 1.00 54.59 234 VAL A C 1
ATOM 598 O O . VAL A 1 94 ? 85.880 77.303 105.449 1.00 56.80 234 VAL A O 1
ATOM 602 N N . GLU A 1 95 ? 88.042 76.781 105.733 1.00 56.53 235 GLU A N 1
ATOM 603 C CA . GLU A 1 95 ? 88.456 77.842 104.829 1.00 59.21 235 GLU A CA 1
ATOM 604 C C . GLU A 1 95 ? 88.790 77.255 103.472 1.00 55.30 235 GLU A C 1
ATOM 605 O O . GLU A 1 95 ? 89.420 76.200 103.370 1.00 53.71 235 GLU A O 1
ATOM 611 N N . ILE A 1 96 ? 88.308 77.938 102.438 1.00 52.01 236 ILE A N 1
ATOM 612 C CA . ILE A 1 96 ? 88.539 77.557 101.058 1.00 54.93 236 ILE A CA 1
ATOM 613 C C . ILE A 1 96 ? 89.517 78.548 100.473 1.00 58.08 236 ILE A C 1
ATOM 614 O O . ILE A 1 96 ? 89.284 79.749 100.553 1.00 58.44 236 ILE A O 1
ATOM 619 N N . TYR A 1 97 ? 90.613 78.074 99.898 1.00 59.22 237 TYR A N 1
ATOM 620 C CA . TYR A 1 97 ? 91.562 79.002 99.313 1.00 63.81 237 TYR A CA 1
ATOM 621 C C . TYR A 1 97 ? 92.316 78.421 98.133 1.00 66.09 237 TYR A C 1
ATOM 622 O O . TYR A 1 97 ? 92.324 77.209 97.907 1.00 64.50 237 TYR A O 1
ATOM 631 N N . LYS A 1 98 ? 92.907 79.330 97.366 1.00 71.99 238 LYS A N 1
ATOM 632 C CA . LYS A 1 98 ? 93.755 78.997 96.244 1.00 77.48 238 LYS A CA 1
ATOM 633 C C . LYS A 1 98 ? 95.168 79.454 96.571 1.00 79.42 238 LYS A C 1
ATOM 634 O O . LYS A 1 98 ? 95.351 80.451 97.268 1.00 81.11 238 LYS A O 1
ATOM 640 N N . THR A 1 99 ? 96.167 78.734 96.081 1.00 82.82 239 THR A N 1
ATOM 641 C CA . THR A 1 99 ? 97.546 79.154 96.307 1.00 90.55 239 THR A CA 1
ATOM 642 C C . THR A 1 99 ? 98.178 79.591 94.993 1.00 96.95 239 THR A C 1
ATOM 643 O O . THR A 1 99 ? 98.353 78.791 94.076 1.00 96.32 239 THR A O 1
ATOM 647 N N . LYS A 1 100 ? 98.511 80.873 94.912 1.00 103.08 240 LYS A N 1
ATOM 648 C CA . LYS A 1 100 ? 99.034 81.459 93.685 1.00 114.97 240 LYS A CA 1
ATOM 649 C C . LYS A 1 100 ? 100.451 81.979 93.864 1.00 124.48 240 LYS A C 1
ATOM 650 O O . LYS A 1 100 ? 101.050 81.802 94.924 1.00 128.78 240 LYS A O 1
ATOM 656 N N . GLU A 1 101 ? 100.974 82.602 92.809 1.00 127.64 241 GLU A N 1
ATOM 657 C CA . GLU A 1 101 ? 102.134 83.484 92.907 1.00 132.79 241 GLU A CA 1
ATOM 658 C C . GLU A 1 101 ? 103.303 82.826 93.655 1.00 130.07 241 GLU A C 1
ATOM 659 O O . GLU A 1 101 ? 103.748 81.732 93.305 1.00 128.24 241 GLU A O 1
ATOM 665 N N . ASN A 1 102 ? 103.775 83.505 94.693 1.00 129.45 242 ASN A N 1
ATOM 666 C CA . ASN A 1 102 ? 104.810 83.015 95.580 1.00 133.04 242 ASN A CA 1
ATOM 667 C C . ASN A 1 102 ? 104.181 82.435 96.827 1.00 126.83 242 ASN A C 1
ATOM 668 O O . ASN A 1 102 ? 104.418 82.945 97.922 1.00 128.08 242 ASN A O 1
ATOM 673 N N . ASN A 1 103 ? 103.344 81.412 96.660 1.00 122.64 243 ASN A N 1
ATOM 674 C CA . ASN A 1 103 ? 102.737 80.738 97.801 1.00 114.81 243 ASN A CA 1
ATOM 675 C C . ASN A 1 103 ? 101.786 81.751 98.481 1.00 111.14 243 ASN A C 1
ATOM 676 O O . ASN A 1 103 ? 101.440 81.640 99.652 1.00 108.35 243 ASN A O 1
ATOM 681 N N . LYS A 1 104 ? 101.356 82.760 97.726 1.00 111.66 244 LYS A N 1
ATOM 682 C CA . LYS A 1 104 ? 100.399 83.719 98.270 1.00 108.66 244 LYS A CA 1
ATOM 683 C C . LYS A 1 104 ? 99.039 83.034 98.401 1.00 105.72 244 LYS A C 1
ATOM 684 O O . LYS A 1 104 ? 98.390 82.724 97.400 1.00 97.97 244 LYS A O 1
ATOM 690 N N . LYS A 1 105 ? 98.622 82.771 99.635 1.00 99.73 245 LYS A N 1
ATOM 691 C CA . LYS A 1 105 ? 97.321 82.159 99.857 1.00 100.61 245 LYS A CA 1
ATOM 692 C C . LYS A 1 105 ? 96.232 83.169 99.504 1.00 96.49 245 LYS A C 1
ATOM 693 O O . LYS A 1 105 ? 96.314 84.348 99.861 1.00 99.40 245 LYS A O 1
ATOM 699 N N . GLU A 1 106 ? 95.241 82.714 98.746 1.00 87.22 246 GLU A N 1
ATOM 700 C CA . GLU A 1 106 ? 94.113 83.563 98.396 1.00 82.21 246 GLU A CA 1
ATOM 701 C C . GLU A 1 106 ? 92.835 82.905 98.880 1.00 81.36 246 GLU A C 1
ATOM 702 O O . GLU A 1 106 ? 92.371 81.926 98.295 1.00 72.73 246 GLU A O 1
ATOM 708 N N . VAL A 1 107 ? 92.284 83.438 99.964 1.00 84.44 247 VAL A N 1
ATOM 709 C CA . VAL A 1 107 ? 91.120 82.839 100.592 1.00 82.81 247 VAL A CA 1
ATOM 710 C C . VAL A 1 107 ? 89.871 83.201 99.811 1.00 77.33 247 VAL A C 1
ATOM 711 O O . VAL A 1 107 ? 89.496 84.368 99.724 1.00 73.83 247 VAL A O 1
ATOM 715 N N . LEU A 1 108 ? 89.246 82.190 99.220 1.00 78.31 248 LEU A N 1
ATOM 716 C CA . LEU A 1 108 ? 88.019 82.401 98.468 1.00 75.02 248 LEU A CA 1
ATOM 717 C C . LEU A 1 108 ? 86.873 82.640 99.446 1.00 73.99 248 LEU A C 1
ATOM 718 O O . LEU A 1 108 ? 86.113 83.591 99.288 1.00 73.65 248 LEU A O 1
ATOM 723 N N . THR A 1 109 ? 86.775 81.804 100.478 1.00 71.42 249 THR A N 1
ATOM 724 C CA . THR A 1 109 ? 85.690 81.950 101.438 1.00 69.11 249 THR A CA 1
ATOM 725 C C . THR A 1 109 ? 85.873 81.136 102.724 1.00 64.80 249 THR A C 1
ATOM 726 O O . THR A 1 109 ? 86.713 80.237 102.799 1.00 60.45 249 THR A O 1
ATOM 730 N N . VAL A 1 110 ? 85.063 81.463 103.730 1.00 63.55 250 VAL A N 1
ATOM 731 C CA . VAL A 1 110 ? 85.009 80.720 104.989 1.00 61.01 250 VAL A CA 1
ATOM 732 C C . VAL A 1 110 ? 83.650 80.050 105.139 1.00 55.39 250 VAL A C 1
ATOM 733 O O . VAL A 1 110 ? 82.624 80.730 105.149 1.00 62.34 250 VAL A O 1
ATOM 737 N N . LEU A 1 111 ? 83.632 78.729 105.263 1.00 49.39 251 LEU A N 1
ATOM 738 C CA . LEU A 1 111 ? 82.365 77.997 105.317 1.00 50.33 251 LEU A CA 1
ATOM 739 C C . LEU A 1 111 ? 82.080 77.501 106.731 1.00 56.39 251 LEU A C 1
ATOM 740 O O . LEU A 1 111 ? 83.008 77.200 107.492 1.00 59.20 251 LEU A O 1
ATOM 745 N N . LYS A 1 112 ? 80.799 77.430 107.086 1.00 54.66 252 LYS A N 1
ATOM 746 C CA . LYS A 1 112 ? 80.401 77.053 108.444 1.00 54.18 252 LYS A CA 1
ATOM 747 C C . LYS A 1 112 ? 79.221 76.094 108.414 1.00 52.27 252 LYS A C 1
ATOM 748 O O . LYS A 1 112 ? 78.856 75.594 107.339 1.00 48.45 252 LYS A O 1
ATOM 754 N N . SER A 1 113 ? 78.620 75.848 109.580 1.00 50.71 253 SER A N 1
ATOM 755 C CA . SER A 1 113 ? 77.568 74.835 109.708 1.00 46.14 253 SER A CA 1
ATOM 756 C C . SER A 1 113 ? 76.520 74.949 108.595 1.00 41.84 253 SER A C 1
ATOM 757 O O . SER A 1 113 ? 76.045 76.041 108.291 1.00 42.89 253 SER A O 1
ATOM 760 N N . LYS A 1 114 ? 76.234 73.809 107.971 1.00 45.83 254 LYS A N 1
ATOM 761 C CA . LYS A 1 114 ? 75.255 73.643 106.884 1.00 43.67 254 LYS A CA 1
ATOM 762 C C . LYS A 1 114 ? 75.804 73.970 105.503 1.00 46.55 254 LYS A C 1
ATOM 763 O O . LYS A 1 114 ? 75.124 73.699 104.521 1.00 48.56 254 LYS A O 1
ATOM 769 N N . ASP A 1 115 ? 77.009 74.530 105.403 1.00 44.38 255 ASP A N 1
ATOM 770 C CA . ASP A 1 115 ? 77.558 74.851 104.081 1.00 38.84 255 ASP A CA 1
ATOM 771 C C . ASP A 1 115 ? 77.996 73.604 103.325 1.00 38.74 255 ASP A C 1
ATOM 772 O O . ASP A 1 115 ? 78.420 72.610 103.906 1.00 29.99 255 ASP A O 1
ATOM 777 N N . VAL A 1 116 ? 77.882 73.663 102.009 1.00 38.26 256 VAL A N 1
ATOM 778 C CA . VAL A 1 116 ? 78.202 72.549 101.122 1.00 37.97 256 VAL A CA 1
ATOM 779 C C . VAL A 1 116 ? 79.489 72.873 100.380 1.00 37.64 256 VAL A C 1
ATOM 780 O O . VAL A 1 116 ? 79.669 74.008 99.932 1.00 41.47 256 VAL A O 1
ATOM 784 N N . PHE A 1 117 ? 80.383 71.900 100.224 1.00 37.84 257 PHE A N 1
ATOM 785 C CA . PHE A 1 117 ? 81.517 72.126 99.337 1.00 39.02 257 PHE A CA 1
ATOM 786 C C . PHE A 1 117 ? 81.991 70.831 98.714 1.00 38.06 257 PHE A C 1
ATOM 787 O O . PHE A 1 117 ? 81.686 69.743 99.221 1.00 39.77 257 PHE A O 1
ATOM 795 N N . GLY A 1 118 ? 82.733 70.948 97.611 1.00 41.23 258 GLY A N 1
ATOM 796 C CA . GLY A 1 118 ? 83.255 69.779 96.923 1.00 36.94 258 GLY A CA 1
ATOM 797 C C . GLY A 1 118 ? 82.321 69.269 95.833 1.00 41.70 258 GLY A C 1
ATOM 798 O O . GLY A 1 118 ? 82.511 68.165 95.324 1.00 45.02 258 GLY A O 1
ATOM 799 N N . GLU A 1 119 ? 81.306 70.056 95.471 1.00 39.19 259 GLU A N 1
ATOM 800 C CA . GLU A 1 119 ? 80.342 69.626 94.467 1.00 36.77 259 GLU A CA 1
ATOM 801 C C . GLU A 1 119 ? 80.874 69.744 93.027 1.00 45.22 259 GLU A C 1
ATOM 802 O O . GLU A 1 119 ? 80.406 69.046 92.120 1.00 45.12 259 GLU A O 1
ATOM 808 N N . LEU A 1 120 ? 81.841 70.630 92.804 1.00 48.10 260 LEU A N 1
ATOM 809 C CA . LEU A 1 120 ? 82.299 70.919 91.442 1.00 51.65 260 LEU A CA 1
ATOM 810 C C . LEU A 1 120 ? 82.958 69.722 90.762 1.00 48.60 260 LEU A C 1
ATOM 811 O O . LEU A 1 120 ? 82.762 69.503 89.566 1.00 51.94 260 LEU A O 1
ATOM 816 N N . ALA A 1 121 ? 83.746 68.960 91.521 1.00 53.01 261 ALA A N 1
ATOM 817 C CA . ALA A 1 121 ? 84.397 67.779 90.968 1.00 61.18 261 ALA A CA 1
ATOM 818 C C . ALA A 1 121 ? 83.357 66.745 90.555 1.00 59.68 261 ALA A C 1
ATOM 819 O O . ALA A 1 121 ? 83.524 66.054 89.557 1.00 59.33 261 ALA A O 1
ATOM 821 N N . LEU A 1 122 ? 82.286 66.646 91.336 1.00 49.72 262 LEU A N 1
ATOM 822 C CA . LEU A 1 122 ? 81.229 65.680 91.081 1.00 49.64 262 LEU A CA 1
ATOM 823 C C . LEU A 1 122 ? 80.321 66.174 89.963 1.00 54.92 262 LEU A C 1
ATOM 824 O O . LEU A 1 122 ? 79.800 65.388 89.168 1.00 52.75 262 LEU A O 1
ATOM 829 N N . LEU A 1 123 ? 80.118 67.488 89.928 1.00 51.37 263 LEU A N 1
ATOM 830 C CA . LEU A 1 123 ? 79.363 68.124 88.863 1.00 57.34 263 LEU A CA 1
ATOM 831 C C . LEU A 1 123 ? 80.110 68.090 87.536 1.00 59.07 263 LEU A C 1
ATOM 832 O O . LEU A 1 123 ? 79.528 67.755 86.492 1.00 55.81 263 LEU A O 1
ATOM 837 N N . TYR A 1 124 ? 81.396 68.433 87.553 1.00 62.16 264 TYR A N 1
ATOM 838 C CA . TYR A 1 124 ? 82.086 68.650 86.273 1.00 70.77 264 TYR A CA 1
ATOM 839 C C . TYR A 1 124 ? 83.264 67.717 86.013 1.00 72.67 264 TYR A C 1
ATOM 840 O O . TYR A 1 124 ? 84.017 67.942 85.067 1.00 73.22 264 TYR A O 1
ATOM 849 N N . ASN A 1 125 ? 83.414 66.681 86.837 1.00 65.20 265 ASN A N 1
ATOM 850 C CA . ASN A 1 125 ? 84.484 65.690 86.663 1.00 67.69 265 ASN A CA 1
ATOM 851 C C . ASN A 1 125 ? 85.851 66.346 86.499 1.00 74.24 265 ASN A C 1
ATOM 852 O O . ASN A 1 125 ? 86.628 65.990 85.614 1.00 78.40 265 ASN A O 1
ATOM 857 N N . SER A 1 126 ? 86.129 67.298 87.384 1.00 74.43 266 SER A N 1
ATOM 858 C CA . SER A 1 126 ? 87.302 68.161 87.285 1.00 74.08 266 SER A CA 1
ATOM 859 C C . SER A 1 126 ? 88.146 68.136 88.552 1.00 67.84 266 SER A C 1
ATOM 860 O O . SER A 1 126 ? 87.634 67.852 89.639 1.00 67.02 266 SER A O 1
ATOM 863 N N . LYS A 1 127 ? 89.432 68.453 88.411 1.00 69.94 267 LYS A N 1
ATOM 864 C CA . LYS A 1 127 ? 90.329 68.592 89.558 1.00 73.26 267 LYS A CA 1
ATOM 865 C C . LYS A 1 127 ? 89.738 69.555 90.591 1.00 71.56 267 LYS A C 1
ATOM 866 O O . LYS A 1 127 ? 88.973 70.461 90.242 1.00 62.92 267 LYS A O 1
ATOM 868 N N . ARG A 1 128 ? 90.055 69.348 91.865 1.00 68.11 268 ARG A N 1
ATOM 869 C CA . ARG A 1 128 ? 89.543 70.248 92.904 1.00 62.96 268 ARG A CA 1
ATOM 870 C C . ARG A 1 128 ? 90.023 71.681 92.665 1.00 66.34 268 ARG A C 1
ATOM 871 O O . ARG A 1 128 ? 91.223 71.942 92.523 1.00 64.66 268 ARG A O 1
ATOM 879 N N . ALA A 1 129 ? 89.077 72.608 92.614 1.00 64.45 269 ALA A N 1
ATOM 880 C CA . ALA A 1 129 ? 89.380 73.975 92.192 1.00 62.01 269 ALA A CA 1
ATOM 881 C C . ALA A 1 129 ? 90.094 74.749 93.298 1.00 61.33 269 ALA A C 1
ATOM 882 O O . ALA A 1 129 ? 90.705 75.781 93.041 1.00 64.61 269 ALA A O 1
ATOM 884 N N . ALA A 1 130 ? 90.015 74.239 94.528 1.00 63.51 270 ALA A N 1
ATOM 885 C CA . ALA A 1 130 ? 90.668 74.881 95.663 1.00 59.24 270 ALA A CA 1
ATOM 886 C C . ALA A 1 130 ? 90.987 73.890 96.795 1.00 57.75 270 ALA A C 1
ATOM 887 O O . ALA A 1 130 ? 90.620 72.715 96.743 1.00 55.79 270 ALA A O 1
ATOM 889 N N . THR A 1 131 ? 91.694 74.392 97.799 1.00 59.23 271 THR A N 1
ATOM 890 C CA . THR A 1 131 ? 91.973 73.620 98.995 1.00 58.20 271 THR A CA 1
ATOM 891 C C . THR A 1 131 ? 90.970 73.988 100.083 1.00 59.80 271 THR A C 1
ATOM 892 O O . THR A 1 131 ? 90.629 75.156 100.283 1.00 64.71 271 THR A O 1
ATOM 896 N N . ALA A 1 132 ? 90.478 72.974 100.769 1.00 54.43 272 ALA A N 1
ATOM 897 C CA . ALA A 1 132 ? 89.587 73.177 101.896 1.00 54.45 272 ALA A CA 1
ATOM 898 C C . ALA A 1 132 ? 90.301 72.718 103.176 1.00 51.25 272 ALA A C 1
ATOM 899 O O . ALA A 1 132 ? 90.747 71.580 103.258 1.00 52.79 272 ALA A O 1
ATOM 901 N N . THR A 1 133 ? 90.404 73.614 104.155 1.00 56.14 273 THR A N 1
ATOM 902 C CA . THR A 1 133 ? 91.205 73.397 105.355 1.00 61.68 273 THR A CA 1
ATOM 903 C C . THR A 1 133 ? 90.362 73.576 106.616 1.00 59.68 273 THR A C 1
ATOM 904 O O . THR A 1 133 ? 89.703 74.601 106.788 1.00 57.44 273 THR A O 1
ATOM 908 N N . ALA A 1 134 ? 90.373 72.589 107.506 1.00 50.89 274 ALA A N 1
ATOM 909 C CA . ALA A 1 134 ? 89.595 72.733 108.732 1.00 55.10 274 ALA A CA 1
ATOM 910 C C . ALA A 1 134 ? 90.241 73.809 109.609 1.00 63.14 274 ALA A C 1
ATOM 911 O O . ALA A 1 134 ? 91.418 73.710 109.955 1.00 65.16 274 ALA A O 1
ATOM 913 N N . LEU A 1 135 ? 89.475 74.848 109.937 1.00 55.81 275 LEU A N 1
ATOM 914 C CA . LEU A 1 135 ? 89.960 75.934 110.792 1.00 61.95 275 LEU A CA 1
ATOM 915 C C . LEU A 1 135 ? 89.759 75.557 112.255 1.00 65.46 275 LEU A C 1
ATOM 916 O O . LEU A 1 135 ? 90.402 76.101 113.151 1.00 68.71 275 LEU A O 1
ATOM 921 N N . THR A 1 136 ? 88.859 74.602 112.469 1.00 60.78 276 THR A N 1
ATOM 922 C CA . THR A 1 136 ? 88.554 74.039 113.783 1.00 66.26 276 THR A CA 1
ATOM 923 C C . THR A 1 136 ? 88.434 72.529 113.589 1.00 64.50 276 THR A C 1
ATOM 924 O O . THR A 1 136 ? 88.550 72.054 112.455 1.00 66.88 276 THR A O 1
ATOM 928 N N . LYS A 1 137 ? 88.186 71.765 114.653 1.00 55.32 277 LYS A N 1
ATOM 929 C CA . LYS A 1 137 ? 87.783 70.383 114.433 1.00 54.68 277 LYS A CA 1
ATOM 930 C C . LYS A 1 137 ? 86.505 70.475 113.597 1.00 55.83 277 LYS A C 1
ATOM 931 O O . LYS A 1 137 ? 85.749 71.427 113.751 1.00 57.11 277 LYS A O 1
ATOM 937 N N . CYS A 1 138 ? 86.283 69.520 112.701 1.00 53.70 278 CYS A N 1
ATOM 938 C CA . CYS A 1 138 ? 85.048 69.497 111.919 1.00 52.54 278 CYS A CA 1
ATOM 939 C C . CYS A 1 138 ? 84.349 68.154 111.986 1.00 49.33 278 CYS A C 1
ATOM 940 O O . CYS A 1 138 ? 84.994 67.103 111.977 1.00 50.00 278 CYS A O 1
ATOM 943 N N . HIS A 1 139 ? 83.023 68.186 112.073 1.00 47.46 279 HIS A N 1
ATOM 944 C CA . HIS A 1 139 ? 82.235 67.007 111.770 1.00 45.74 279 HIS A CA 1
ATOM 945 C C . HIS A 1 139 ? 81.567 67.273 110.422 1.00 44.63 279 HIS A C 1
ATOM 946 O O . HIS A 1 139 ? 80.875 68.293 110.239 1.00 36.47 279 HIS A O 1
ATOM 953 N N . LEU A 1 140 ? 81.785 66.362 109.477 1.00 35.08 280 LEU A N 1
ATOM 954 C CA . LEU A 1 140 ? 81.270 66.526 108.120 1.00 38.55 280 LEU A CA 1
ATOM 955 C C . LEU A 1 140 ? 80.375 65.368 107.772 1.00 40.76 280 LEU A C 1
ATOM 956 O O . LEU A 1 140 ? 80.571 64.276 108.278 1.00 36.24 280 LEU A O 1
ATOM 961 N N . TRP A 1 141 ? 79.402 65.602 106.901 1.00 27.42 281 TRP A N 1
ATOM 962 C CA . TRP A 1 141 ? 78.674 64.516 106.261 1.00 32.32 281 TRP A CA 1
ATOM 963 C C . TRP A 1 141 ? 79.166 64.435 104.837 1.00 29.93 281 TRP A C 1
ATOM 964 O O . TRP A 1 141 ? 79.325 65.466 104.160 1.00 38.15 281 TRP A O 1
ATOM 975 N N . ALA A 1 142 ? 79.405 63.217 104.379 1.00 28.17 282 ALA A N 1
ATOM 976 C CA . ALA A 1 142 ? 79.999 63.003 103.065 1.00 33.63 282 ALA A CA 1
ATOM 977 C C . ALA A 1 142 ? 79.028 62.260 102.146 1.00 37.99 282 ALA A C 1
ATOM 978 O O . ALA A 1 142 ? 78.379 61.304 102.579 1.00 40.72 282 ALA A O 1
ATOM 980 N N . LEU A 1 143 ? 78.935 62.681 100.889 1.00 32.46 283 LEU A N 1
ATOM 981 C CA . LEU A 1 143 ? 78.102 61.989 99.890 1.00 33.12 283 LEU A CA 1
ATOM 982 C C . LEU A 1 143 ? 78.999 61.511 98.769 1.00 43.56 283 LEU A C 1
ATOM 983 O O . LEU A 1 143 ? 79.744 62.318 98.205 1.00 42.54 283 LEU A O 1
ATOM 988 N N . ASP A 1 144 ? 78.914 60.235 98.411 1.00 38.56 284 ASP A N 1
ATOM 989 C CA . ASP A 1 144 ? 79.806 59.721 97.385 1.00 49.70 284 ASP A CA 1
ATOM 990 C C . ASP A 1 144 ? 79.340 60.094 95.975 1.00 49.89 284 ASP A C 1
ATOM 991 O O . ASP A 1 144 ? 78.180 60.466 95.764 1.00 41.58 284 ASP A O 1
ATOM 996 N N . ARG A 1 145 ? 80.259 59.978 95.018 1.00 47.50 285 ARG A N 1
ATOM 997 C CA . ARG A 1 145 ? 80.013 60.365 93.636 1.00 50.66 285 ARG A CA 1
ATOM 998 C C . ARG A 1 145 ? 78.813 59.629 93.062 1.00 56.17 285 ARG A C 1
ATOM 999 O O . ARG A 1 145 ? 77.927 60.246 92.479 1.00 55.66 285 ARG A O 1
ATOM 1007 N N . GLU A 1 146 ? 78.782 58.314 93.269 1.00 53.29 286 GLU A N 1
ATOM 1008 C CA . GLU A 1 146 ? 77.728 57.453 92.744 1.00 59.62 286 GLU A CA 1
ATOM 1009 C C . GLU A 1 146 ? 76.322 57.920 93.108 1.00 52.57 286 GLU A C 1
ATOM 1010 O O . GLU A 1 146 ? 75.457 58.049 92.233 1.00 52.75 286 GLU A O 1
ATOM 1016 N N . SER A 1 147 ? 76.086 58.162 94.389 1.00 48.65 287 SER A N 1
ATOM 1017 C CA . SER A 1 147 ? 74.777 58.625 94.829 1.00 50.45 287 SER A CA 1
ATOM 1018 C C . SER A 1 147 ? 74.461 59.985 94.185 1.00 51.20 287 SER A C 1
ATOM 1019 O O . SER A 1 147 ? 73.360 60.207 93.667 1.00 49.80 287 SER A O 1
ATOM 1022 N N . PHE A 1 148 ? 75.448 60.878 94.179 1.00 50.86 288 PHE A N 1
ATOM 1023 C CA . PHE A 1 148 ? 75.279 62.187 93.553 1.00 51.55 288 PHE A CA 1
ATOM 1024 C C . PHE A 1 148 ? 74.970 62.103 92.054 1.00 52.38 288 PHE A C 1
ATOM 1025 O O . PHE A 1 148 ? 74.117 62.848 91.548 1.00 51.80 288 PHE A O 1
ATOM 1033 N N . THR A 1 149 ? 75.642 61.218 91.325 1.00 51.61 289 THR A N 1
ATOM 1034 C CA . THR A 1 149 ? 75.453 61.244 89.882 1.00 56.14 289 THR A CA 1
ATOM 1035 C C . THR A 1 149 ? 74.121 60.627 89.478 1.00 57.17 289 THR A C 1
ATOM 1036 O O . THR A 1 149 ? 73.498 61.070 88.516 1.00 60.50 289 THR A O 1
ATOM 1040 N N . TYR A 1 150 ? 73.673 59.619 90.213 1.00 55.39 290 TYR A N 1
ATOM 1041 C CA . TYR A 1 150 ? 72.428 58.945 89.860 1.00 65.57 290 TYR A CA 1
ATOM 1042 C C . TYR A 1 150 ? 71.215 59.804 90.212 1.00 64.50 290 TYR A C 1
ATOM 1043 O O . TYR A 1 150 ? 70.270 59.898 89.434 1.00 71.00 290 TYR A O 1
ATOM 1052 N N . ILE A 1 151 ? 71.261 60.434 91.384 1.00 58.02 291 ILE A N 1
ATOM 1053 C CA . ILE A 1 151 ? 70.121 61.159 91.941 1.00 53.69 291 ILE A CA 1
ATOM 1054 C C . ILE A 1 151 ? 70.066 62.634 91.523 1.00 52.43 291 ILE A C 1
ATOM 1055 O O . ILE A 1 151 ? 69.013 63.153 91.167 1.00 60.82 291 ILE A O 1
ATOM 1060 N N . ILE A 1 152 ? 71.213 63.294 91.536 1.00 51.73 292 ILE A N 1
ATOM 1061 C CA . ILE A 1 152 ? 71.245 64.744 91.547 1.00 46.49 292 ILE A CA 1
ATOM 1062 C C . ILE A 1 152 ? 71.804 65.406 90.291 1.00 42.36 292 ILE A C 1
ATOM 1063 O O . ILE A 1 152 ? 71.239 66.369 89.811 1.00 49.88 292 ILE A O 1
ATOM 1068 N N . LYS A 1 153 ? 72.918 64.890 89.785 1.00 49.48 293 LYS A N 1
ATOM 1069 C CA . LYS A 1 153 ? 73.730 65.573 88.776 1.00 57.26 293 LYS A CA 1
ATOM 1070 C C . LYS A 1 153 ? 72.979 66.098 87.548 1.00 56.85 293 LYS A C 1
ATOM 1071 O O . LYS A 1 153 ? 73.055 67.289 87.218 1.00 53.43 293 LYS A O 1
ATOM 1077 N N . ASP A 1 154 ? 72.247 65.218 86.882 1.00 59.85 294 ASP A N 1
ATOM 1078 C CA . ASP A 1 154 ? 71.668 65.558 85.585 1.00 65.06 294 ASP A CA 1
ATOM 1079 C C . ASP A 1 154 ? 70.792 66.804 85.609 1.00 61.21 294 ASP A C 1
ATOM 1080 O O . ASP A 1 154 ? 70.888 67.647 84.719 1.00 65.35 294 ASP A O 1
ATOM 1085 N N . MET A 1 155 ? 69.944 66.943 86.622 1.00 57.58 295 MET A N 1
ATOM 1086 C CA . MET A 1 155 ? 68.988 68.052 86.610 1.00 59.99 295 MET A CA 1
ATOM 1087 C C . MET A 1 155 ? 69.663 69.362 87.004 1.00 50.51 295 MET A C 1
ATOM 1088 O O . MET A 1 155 ? 69.302 70.423 86.505 1.00 45.44 295 MET A O 1
ATOM 1093 N N . VAL A 1 156 ? 70.649 69.276 87.896 1.00 47.81 296 VAL A N 1
ATOM 1094 C CA . VAL A 1 156 ? 71.439 70.438 88.291 1.00 46.40 296 VAL A CA 1
ATOM 1095 C C . VAL A 1 156 ? 72.285 70.923 87.119 1.00 50.86 296 VAL A C 1
ATOM 1096 O O . VAL A 1 156 ? 72.352 72.126 86.842 1.00 50.66 296 VAL A O 1
ATOM 1100 N N . ALA A 1 157 ? 72.931 69.982 86.431 1.00 48.08 297 ALA A N 1
ATOM 1101 C CA . ALA A 1 157 ? 73.766 70.343 85.288 1.00 54.93 297 ALA A CA 1
ATOM 1102 C C . ALA A 1 157 ? 72.946 70.979 84.177 1.00 56.60 297 ALA A C 1
ATOM 1103 O O . ALA A 1 157 ? 73.410 71.922 83.528 1.00 62.57 297 ALA A O 1
ATOM 1105 N N . LYS A 1 158 ? 71.730 70.482 83.955 1.00 53.83 298 LYS A N 1
ATOM 1106 C CA . LYS A 1 158 ? 70.918 71.006 82.861 1.00 58.88 298 LYS A CA 1
ATOM 1107 C C . LYS A 1 158 ? 70.366 72.394 83.201 1.00 56.64 298 LYS A C 1
ATOM 1108 O O . LYS A 1 158 ? 70.253 73.255 82.327 1.00 51.69 298 LYS A O 1
ATOM 1114 N N . LYS A 1 159 ? 70.031 72.630 84.465 1.00 53.73 299 LYS A N 1
ATOM 1115 C CA . LYS A 1 159 ? 69.533 73.947 84.836 1.00 52.70 299 LYS A CA 1
ATOM 1116 C C . LYS A 1 159 ? 70.651 74.988 84.722 1.00 52.18 299 LYS A C 1
ATOM 1117 O O . LYS A 1 159 ? 70.419 76.114 84.280 1.00 51.11 299 LYS A O 1
ATOM 1123 N N . ARG A 1 160 ? 71.863 74.606 85.107 1.00 48.14 300 ARG A N 1
ATOM 1124 C CA . ARG A 1 160 ? 73.004 75.479 84.920 1.00 50.14 300 ARG A CA 1
ATOM 1125 C C . ARG A 1 160 ? 73.286 75.724 83.442 1.00 54.52 300 ARG A C 1
ATOM 1126 O O . ARG A 1 160 ? 73.511 76.859 83.045 1.00 55.94 300 ARG A O 1
ATOM 1134 N N . LYS A 1 161 ? 73.259 74.676 82.626 1.00 53.50 301 LYS A N 1
ATOM 1135 C CA . LYS A 1 161 ? 73.434 74.858 81.183 1.00 60.80 301 LYS A CA 1
ATOM 1136 C C . LYS A 1 161 ? 72.403 75.832 80.606 1.00 59.94 301 LYS A C 1
ATOM 1137 O O . LYS A 1 161 ? 72.726 76.664 79.757 1.00 65.72 301 LYS A O 1
ATOM 1143 N N . MET A 1 162 ? 71.169 75.760 81.091 1.00 55.01 302 MET A N 1
ATOM 1144 C CA . MET A 1 162 ? 70.098 76.625 80.595 1.00 62.90 302 MET A CA 1
ATOM 1145 C C . MET A 1 162 ? 70.310 78.122 80.875 1.00 63.60 302 MET A C 1
ATOM 1146 O O . MET A 1 162 ? 69.875 78.985 80.086 1.00 57.99 302 MET A O 1
ATOM 1151 N N . TYR A 1 163 ? 70.976 78.437 81.984 1.00 60.84 303 TYR A N 1
ATOM 1152 C CA . TYR A 1 163 ? 70.996 79.818 82.474 1.00 58.73 303 TYR A CA 1
ATOM 1153 C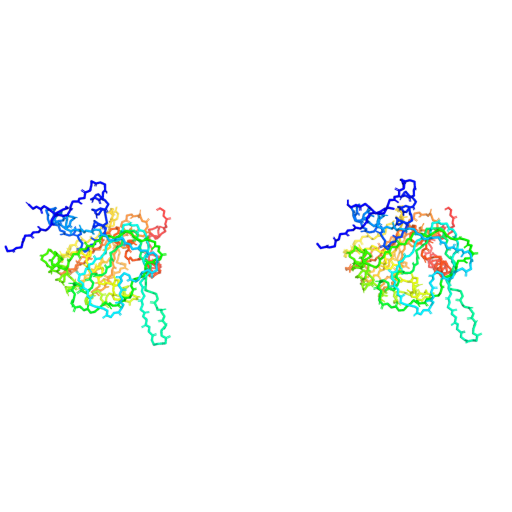 C . TYR A 1 163 ? 72.378 80.458 82.669 1.00 55.47 303 TYR A C 1
ATOM 1154 O O . TYR A 1 163 ? 72.468 81.679 82.787 1.00 49.57 303 TYR A O 1
ATOM 1163 N N . GLU A 1 164 ? 73.431 79.643 82.716 1.00 53.43 304 GLU A N 1
ATOM 1164 C CA . GLU A 1 164 ? 74.788 80.112 83.007 1.00 64.50 304 GLU A CA 1
ATOM 1165 C C . GLU A 1 164 ? 75.235 81.305 82.148 1.00 69.83 304 GLU A C 1
ATOM 1166 O O . GLU A 1 164 ? 75.834 82.259 82.653 1.00 67.92 304 GLU A O 1
ATOM 1172 N N . ASP A 1 165 ? 74.909 81.249 80.862 1.00 69.99 305 ASP A N 1
ATOM 1173 C CA . ASP A 1 165 ? 75.369 82.226 79.894 1.00 81.07 305 ASP A CA 1
ATOM 1174 C C . ASP A 1 165 ? 74.540 83.490 79.990 1.00 76.76 305 ASP A C 1
ATOM 1175 O O . ASP A 1 165 ? 75.075 84.600 79.977 1.00 73.10 305 ASP A O 1
ATOM 1180 N N . ILE A 1 166 ? 73.226 83.294 80.073 1.00 74.48 306 ILE A N 1
ATOM 1181 C CA . ILE A 1 166 ? 72.256 84.364 80.249 1.00 67.25 306 ILE A CA 1
ATOM 1182 C C . ILE A 1 166 ? 72.644 85.226 81.441 1.00 56.04 306 ILE A C 1
ATOM 1183 O O . ILE A 1 166 ? 72.701 86.454 81.358 1.00 49.05 306 ILE A O 1
ATOM 1188 N N . LEU A 1 167 ? 72.915 84.567 82.555 1.00 48.22 307 LEU A N 1
ATOM 1189 C CA . LEU A 1 167 ? 73.278 85.269 83.772 1.00 49.80 307 LEU A CA 1
ATOM 1190 C C . LEU A 1 167 ? 74.610 86.032 83.631 1.00 51.75 307 LEU A C 1
ATOM 1191 O O . LEU A 1 167 ? 74.749 87.120 84.171 1.00 47.95 307 LEU A O 1
ATOM 1196 N N . SER A 1 168 ? 75.581 85.492 82.897 1.00 56.63 308 SER A N 1
ATOM 1197 C CA . SER A 1 168 ? 76.829 86.237 82.711 1.00 60.02 308 SER A CA 1
ATOM 1198 C C . SER A 1 168 ? 76.627 87.506 81.870 1.00 54.12 308 SER A C 1
ATOM 1199 O O . SER A 1 168 ? 77.502 88.368 81.821 1.00 56.90 308 SER A O 1
ATOM 1202 N N . HIS A 1 169 ? 75.483 87.644 81.209 1.00 57.25 309 HIS A N 1
ATOM 1203 C CA . HIS A 1 169 ? 75.225 88.880 80.457 1.00 54.41 309 HIS A CA 1
ATOM 1204 C C . HIS A 1 169 ? 74.249 89.812 81.156 1.00 54.98 309 HIS A C 1
ATOM 1205 O O . HIS A 1 169 ? 73.911 90.866 80.632 1.00 59.27 309 HIS A O 1
ATOM 1212 N N . VAL A 1 170 ? 73.790 89.427 82.340 1.00 50.29 310 VAL A N 1
ATOM 1213 C CA . VAL A 1 170 ? 72.954 90.322 83.146 1.00 49.48 310 VAL A CA 1
ATOM 1214 C C . VAL A 1 170 ? 73.846 91.338 83.842 1.00 48.53 310 VAL A C 1
ATOM 1215 O O . VAL A 1 170 ? 74.736 90.963 84.608 1.00 52.87 310 VAL A O 1
ATOM 1219 N N . ASN A 1 171 ? 73.623 92.616 83.583 1.00 49.69 311 ASN A N 1
ATOM 1220 C CA . ASN A 1 171 ? 74.592 93.637 83.982 1.00 52.54 311 ASN A CA 1
ATOM 1221 C C . ASN A 1 171 ? 74.887 93.705 85.486 1.00 60.91 311 ASN A C 1
ATOM 1222 O O . ASN A 1 171 ? 76.038 93.885 85.871 1.00 65.73 311 ASN A O 1
ATOM 1227 N N . ILE A 1 172 ? 73.880 93.573 86.344 1.00 51.53 312 ILE A N 1
ATOM 1228 C CA . ILE A 1 172 ? 74.179 93.621 87.778 1.00 56.56 312 ILE A CA 1
ATOM 1229 C C . ILE A 1 172 ? 74.950 92.395 88.274 1.00 63.52 312 ILE A C 1
ATOM 1230 O O . ILE A 1 172 ? 75.605 92.473 89.305 1.00 73.49 312 ILE A O 1
ATOM 1235 N N . LEU A 1 173 ? 74.879 91.271 87.565 1.00 47.81 313 LEU A N 1
ATOM 1236 C CA . LEU A 1 173 ? 75.588 90.076 88.020 1.00 59.15 313 LEU A CA 1
ATOM 1237 C C . LEU A 1 173 ? 77.012 89.982 87.467 1.00 67.78 313 LEU A C 1
ATOM 1238 O O . LEU A 1 173 ? 77.750 89.063 87.827 1.00 68.54 313 LEU A O 1
ATOM 1243 N N . LYS A 1 174 ? 77.395 90.929 86.611 1.00 69.08 314 LYS A N 1
ATOM 1244 C CA . LYS A 1 174 ? 78.691 90.865 85.929 1.00 75.79 314 LYS A CA 1
ATOM 1245 C C . LYS A 1 174 ? 79.870 91.066 86.870 1.00 77.81 314 LYS A C 1
ATOM 1246 O O . LYS A 1 174 ? 80.994 90.702 86.537 1.00 72.09 314 LYS A O 1
ATOM 1252 N N . ASP A 1 175 ? 79.608 91.640 88.041 1.00 89.84 315 ASP A N 1
ATOM 1253 C CA . ASP A 1 175 ? 80.654 91.865 89.034 1.00 105.36 315 ASP A CA 1
ATOM 1254 C C . ASP A 1 175 ? 80.662 90.758 90.082 1.00 101.77 315 ASP A C 1
ATOM 1255 O O . ASP A 1 175 ? 81.144 90.948 91.201 1.00 108.28 315 ASP A O 1
ATOM 1260 N N . MET A 1 176 ? 80.127 89.600 89.709 1.00 88.12 316 MET A N 1
ATOM 1261 C CA . MET A 1 176 ? 80.094 88.454 90.605 1.00 76.57 316 MET A CA 1
ATOM 1262 C C . MET A 1 176 ? 81.053 87.357 90.145 1.00 73.22 316 MET A C 1
ATOM 1263 O O . MET A 1 176 ? 81.280 87.173 88.945 1.00 73.09 316 MET A O 1
ATOM 1268 N N . ASP A 1 177 ? 81.631 86.653 91.113 1.00 73.20 317 ASP A N 1
ATOM 1269 C CA . ASP A 1 177 ? 82.391 85.438 90.854 1.00 72.53 317 ASP A CA 1
ATOM 1270 C C . ASP A 1 177 ? 81.519 84.465 90.052 1.00 61.15 317 ASP A C 1
ATOM 1271 O O . ASP A 1 177 ? 80.339 84.274 90.372 1.00 55.68 317 ASP A O 1
ATOM 1276 N N . PRO A 1 178 ? 82.087 83.861 88.993 1.00 58.46 318 PRO A N 1
ATOM 1277 C CA . PRO A 1 178 ? 81.379 82.827 88.223 1.00 59.37 318 PRO A CA 1
ATOM 1278 C C . PRO A 1 178 ? 80.835 81.707 89.113 1.00 50.94 318 PRO A C 1
ATOM 1279 O O . PRO A 1 178 ? 79.714 81.226 88.900 1.00 56.36 318 PRO A O 1
ATOM 1283 N N . TYR A 1 179 ? 81.627 81.302 90.102 1.00 52.00 319 TYR A N 1
ATOM 1284 C CA . TYR A 1 179 ? 81.194 80.272 91.042 1.00 49.29 319 TYR A CA 1
ATOM 1285 C C . TYR A 1 179 ? 79.931 80.715 91.762 1.00 51.04 319 TYR A C 1
ATOM 1286 O O . TYR A 1 179 ? 78.942 79.982 91.832 1.00 53.06 319 TYR A O 1
ATOM 1295 N N . GLU A 1 180 ? 79.947 81.932 92.281 1.00 52.11 320 GLU A N 1
ATOM 1296 C CA . GLU A 1 180 ? 78.761 82.463 92.934 1.00 52.54 320 GLU A CA 1
ATOM 1297 C C . GLU A 1 180 ? 77.574 82.615 91.968 1.00 56.85 320 GLU A C 1
ATOM 1298 O O . GLU A 1 180 ? 76.417 82.434 92.371 1.00 50.76 320 GLU A O 1
ATOM 1304 N N . ARG A 1 181 ? 77.850 82.905 90.695 1.00 53.18 321 ARG A N 1
ATOM 1305 C CA . ARG A 1 181 ? 76.774 83.128 89.724 1.00 50.33 321 ARG A CA 1
ATOM 1306 C C . ARG A 1 181 ? 76.043 81.833 89.324 1.00 46.04 321 ARG A C 1
ATOM 1307 O O . ARG A 1 181 ? 74.820 81.837 89.160 1.00 46.32 321 ARG A O 1
ATOM 1315 N N . CYS A 1 182 ? 76.775 80.738 89.151 1.00 47.19 322 CYS A N 1
ATOM 1316 C CA . CYS A 1 182 ? 76.151 79.430 88.886 1.00 57.79 322 CYS A CA 1
ATOM 1317 C C . CYS A 1 182 ? 75.164 79.017 89.977 1.00 58.47 322 CYS A C 1
ATOM 1318 O O . CYS A 1 182 ? 74.208 78.261 89.735 1.00 58.00 322 CYS A O 1
ATOM 1321 N N . LYS A 1 183 ? 75.387 79.513 91.184 1.00 52.59 323 LYS A N 1
ATOM 1322 C CA . LYS A 1 183 ? 74.433 79.289 92.255 1.00 47.15 323 LYS A CA 1
ATOM 1323 C C . LYS A 1 183 ? 73.107 80.002 92.014 1.00 54.51 323 LYS A C 1
ATOM 1324 O O . LYS A 1 183 ? 72.055 79.526 92.461 1.00 55.90 323 LYS A O 1
ATOM 1330 N N . VAL A 1 184 ? 73.148 81.152 91.341 1.00 49.16 324 VAL A N 1
ATOM 1331 C CA . VAL A 1 184 ? 71.907 81.861 91.034 1.00 47.46 324 VAL A CA 1
ATOM 1332 C C . VAL A 1 184 ? 71.070 80.948 90.146 1.00 45.61 324 VAL A C 1
ATOM 1333 O O . VAL A 1 184 ? 69.867 80.785 90.377 1.00 44.41 324 VAL A O 1
ATOM 1337 N N . ALA A 1 185 ? 71.722 80.293 89.191 1.00 42.48 325 ALA A N 1
ATOM 1338 C CA . ALA A 1 185 ? 71.051 79.374 88.272 1.00 43.41 325 ALA A CA 1
ATOM 1339 C C . ALA A 1 185 ? 70.308 78.268 89.020 1.00 43.11 325 ALA A C 1
ATOM 1340 O O . ALA A 1 185 ? 69.177 77.919 88.676 1.00 46.64 325 ALA A O 1
ATOM 1342 N N . ASP A 1 186 ? 70.948 77.717 90.044 1.00 44.02 326 ASP A N 1
ATOM 1343 C CA . ASP A 1 186 ? 70.347 76.635 90.825 1.00 41.76 326 ASP A CA 1
ATOM 1344 C C . ASP A 1 186 ? 69.005 77.022 91.457 1.00 38.28 326 ASP A C 1
ATOM 1345 O O . ASP A 1 186 ? 68.097 76.201 91.531 1.00 43.28 326 ASP A O 1
ATOM 1350 N N . CYS A 1 187 ? 68.863 78.258 91.920 1.00 33.68 327 CYS A N 1
ATOM 1351 C CA . CYS A 1 187 ? 67.640 78.572 92.662 1.00 43.17 327 CYS A CA 1
ATOM 1352 C C . CYS A 1 187 ? 66.614 79.354 91.850 1.00 40.46 327 CYS A C 1
ATOM 1353 O O . CYS A 1 187 ? 65.605 79.770 92.400 1.00 47.02 327 CYS A O 1
ATOM 1356 N N . LEU A 1 188 ? 66.864 79.536 90.551 1.00 41.32 328 LEU A N 1
ATOM 1357 C CA . LEU A 1 188 ? 65.954 80.289 89.659 1.00 45.36 328 LEU A CA 1
ATOM 1358 C C . LEU A 1 188 ? 64.627 79.605 89.406 1.00 45.34 328 LEU A C 1
ATOM 1359 O O . LEU A 1 188 ? 64.577 78.399 89.183 1.00 46.59 328 LEU A O 1
ATOM 1364 N N . LYS A 1 189 ? 63.556 80.389 89.370 1.00 43.14 329 LYS A N 1
ATOM 1365 C CA . LYS A 1 189 ? 62.310 79.880 88.813 1.00 48.34 329 LYS A CA 1
ATOM 1366 C C . LYS A 1 189 ? 62.036 80.615 87.504 1.00 54.71 329 LYS A C 1
ATOM 1367 O O . LYS A 1 189 ? 62.508 81.737 87.331 1.00 54.64 329 LYS A O 1
ATOM 1373 N N . SER A 1 190 ? 61.285 79.980 86.601 1.00 54.79 330 SER A N 1
ATOM 1374 C CA . SER A 1 190 ? 60.991 80.520 85.270 1.00 57.33 330 SER A CA 1
ATOM 1375 C C . SER A 1 190 ? 59.519 80.834 85.122 1.00 59.63 330 SER A C 1
ATOM 1376 O O . SER A 1 190 ? 58.674 80.143 85.699 1.00 57.18 330 SER A O 1
ATOM 1379 N N . LYS A 1 191 ? 59.210 81.861 84.336 1.00 52.11 331 LYS A N 1
ATOM 1380 C CA . LYS A 1 191 ? 57.820 82.207 84.049 1.00 55.05 331 LYS A CA 1
ATOM 1381 C C . LYS A 1 191 ? 57.733 83.129 82.849 1.00 59.13 331 LYS A C 1
ATOM 1382 O O . LYS A 1 191 ? 58.624 83.952 82.635 1.00 54.16 331 LYS A O 1
ATOM 1388 N N . SER A 1 192 ? 56.651 83.008 82.081 1.00 60.88 332 SER A N 1
ATOM 1389 C CA . SER A 1 192 ? 56.428 83.881 80.935 1.00 63.67 332 SER A CA 1
ATOM 1390 C C . SER A 1 192 ? 55.153 84.717 81.090 1.00 65.57 332 SER A C 1
ATOM 1391 O O . SER A 1 192 ? 54.219 84.315 81.793 1.00 68.22 332 SER A O 1
ATOM 1394 N N . TYR A 1 193 ? 55.127 85.872 80.429 1.00 56.13 333 TYR A N 1
ATOM 1395 C CA . TYR A 1 193 ? 53.977 86.775 80.449 1.00 63.12 333 TYR A CA 1
ATOM 1396 C C . TYR A 1 193 ? 53.593 87.139 79.024 1.00 62.62 333 TYR A C 1
ATOM 1397 O O . TYR A 1 193 ? 54.464 87.323 78.173 1.00 64.58 333 TYR A O 1
ATOM 1406 N N . ASN A 1 194 ? 52.296 87.248 78.762 1.00 67.25 334 ASN A N 1
ATOM 1407 C CA . ASN A 1 194 ? 51.829 87.634 77.430 1.00 67.28 334 ASN A CA 1
ATOM 1408 C C . ASN A 1 194 ? 51.664 89.136 77.305 1.00 67.76 334 ASN A C 1
ATOM 1409 O O . ASN A 1 194 ? 51.585 89.850 78.303 1.00 64.94 334 ASN A O 1
ATOM 1414 N N . ASP A 1 195 ? 51.634 89.598 76.060 1.00 71.07 335 ASP A N 1
ATOM 1415 C CA . ASP A 1 195 ? 51.350 90.980 75.729 1.00 68.85 335 ASP A CA 1
ATOM 1416 C C . ASP A 1 195 ? 50.214 91.544 76.585 1.00 71.49 335 ASP A C 1
ATOM 1417 O O . ASP A 1 195 ? 49.115 90.983 76.623 1.00 74.59 335 ASP A O 1
ATOM 1422 N N . GLY A 1 196 ? 50.491 92.638 77.289 1.00 65.17 336 GLY A N 1
ATOM 1423 C CA . GLY A 1 196 ? 49.489 93.292 78.110 1.00 63.87 336 GLY A CA 1
ATOM 1424 C C . GLY A 1 196 ? 49.466 92.805 79.549 1.00 60.58 336 GLY A C 1
ATOM 1425 O O . GLY A 1 196 ? 49.058 93.543 80.447 1.00 57.05 336 GLY A O 1
ATOM 1426 N N . GLU A 1 197 ? 49.911 91.571 79.776 1.00 61.23 337 GLU A N 1
ATOM 1427 C CA . GLU A 1 197 ? 49.897 90.998 81.127 1.00 67.68 337 GLU A CA 1
ATOM 1428 C C . GLU A 1 197 ? 50.725 91.807 82.124 1.00 64.37 337 GLU A C 1
ATOM 1429 O O . GLU A 1 197 ? 51.811 92.324 81.800 1.00 59.81 337 GLU A O 1
ATOM 1435 N N . ILE A 1 198 ? 50.211 91.901 83.344 1.00 55.70 338 ILE A N 1
ATOM 1436 C CA . ILE A 1 198 ? 50.890 92.639 84.393 1.00 54.27 338 ILE A CA 1
ATOM 1437 C C . ILE A 1 198 ? 51.801 91.730 85.220 1.00 55.33 338 ILE A C 1
ATOM 1438 O O . ILE A 1 198 ? 51.373 90.679 85.723 1.00 55.24 338 ILE A O 1
ATOM 1443 N N . ILE A 1 199 ? 53.059 92.138 85.370 1.00 44.55 339 ILE A N 1
ATOM 1444 C CA . ILE A 1 199 ? 54.033 91.334 86.109 1.00 44.35 339 ILE A CA 1
ATOM 1445 C C . ILE A 1 199 ? 54.025 91.746 87.589 1.00 44.50 339 ILE A C 1
ATOM 1446 O O . ILE A 1 199 ? 53.945 90.909 88.473 1.00 49.44 339 ILE A O 1
ATOM 1451 N N . ILE A 1 200 ? 54.073 93.048 87.839 1.00 46.68 340 ILE A N 1
ATOM 1452 C CA . ILE A 1 200 ? 54.098 93.601 89.193 1.00 46.82 340 ILE A CA 1
ATOM 1453 C C . ILE A 1 200 ? 53.106 94.741 89.233 1.00 50.76 340 ILE A C 1
ATOM 1454 O O . ILE A 1 200 ? 53.122 95.605 88.335 1.00 37.85 340 ILE A O 1
ATOM 1459 N N . LYS A 1 201 ? 52.256 94.759 90.255 1.00 45.18 341 LYS A N 1
ATOM 1460 C CA . LYS A 1 201 ? 51.241 95.803 90.418 1.00 50.01 341 LYS A CA 1
ATOM 1461 C C . LYS A 1 201 ? 51.561 96.747 91.569 1.00 52.38 341 LYS A C 1
ATOM 1462 O O . LYS A 1 201 ? 51.734 96.322 92.719 1.00 48.58 341 LYS A O 1
ATOM 1468 N N . GLU A 1 202 ? 51.626 98.027 91.241 1.00 47.89 342 GLU A N 1
ATOM 1469 C CA . GLU A 1 202 ? 51.794 99.096 92.210 1.00 52.73 342 GLU A CA 1
ATOM 1470 C C . GLU A 1 202 ? 50.807 98.904 93.371 1.00 55.62 342 GLU A C 1
ATOM 1471 O O . GLU A 1 202 ? 49.600 98.676 93.150 1.00 49.29 342 GLU A O 1
ATOM 1477 N N . GLY A 1 203 ? 51.313 98.940 94.604 1.00 54.52 343 GLY A N 1
ATOM 1478 C CA . GLY A 1 203 ? 50.436 98.812 95.768 1.00 54.49 343 GLY A CA 1
ATOM 1479 C C . GLY A 1 203 ? 50.237 97.402 96.312 1.00 61.01 343 GLY A C 1
ATOM 1480 O O . GLY A 1 203 ? 49.751 97.232 97.437 1.00 66.97 343 GLY A O 1
ATOM 1481 N N . GLU A 1 204 ? 50.573 96.386 95.523 1.00 59.62 344 GLU A N 1
ATOM 1482 C CA . GLU A 1 204 ? 50.467 95.004 95.988 1.00 59.52 344 GLU A CA 1
ATOM 1483 C C . GLU A 1 204 ? 51.688 94.581 96.821 1.00 58.10 344 GLU A C 1
ATOM 1484 O O . GLU A 1 204 ? 52.811 95.092 96.644 1.00 50.76 344 GLU A O 1
ATOM 1490 N N . GLU A 1 205 ? 51.473 93.623 97.712 1.00 57.11 345 GLU A N 1
ATOM 1491 C CA . GLU A 1 205 ? 52.581 93.034 98.461 1.00 59.92 345 GLU A CA 1
ATOM 1492 C C . GLU A 1 205 ? 53.346 92.053 97.595 1.00 58.28 345 GLU A C 1
ATOM 1493 O O . GLU A 1 205 ? 52.735 91.229 96.906 1.00 62.96 345 GLU A O 1
ATOM 1499 N N . GLY A 1 206 ? 54.677 92.124 97.633 1.00 50.94 346 GLY A N 1
ATOM 1500 C CA . GLY A 1 206 ? 55.494 91.243 96.816 1.00 48.42 346 GLY A CA 1
ATOM 1501 C C . GLY A 1 206 ? 56.746 90.758 97.531 1.00 56.51 346 GLY A C 1
ATOM 1502 O O . GLY A 1 206 ? 57.215 91.392 98.481 1.00 63.81 346 GLY A O 1
ATOM 1503 N N . ASP A 1 207 ? 57.287 89.629 97.079 1.00 47.76 347 ASP A N 1
ATOM 1504 C CA . ASP A 1 207 ? 58.434 89.019 97.757 1.00 60.80 347 ASP A CA 1
ATOM 1505 C C . ASP A 1 207 ? 59.451 88.497 96.763 1.00 57.27 347 ASP A C 1
ATOM 1506 O O . ASP A 1 207 ? 60.235 87.600 97.083 1.00 56.24 347 ASP A O 1
ATOM 1511 N N . THR A 1 208 ? 59.436 89.060 95.562 1.00 52.96 348 THR A N 1
ATOM 1512 C CA . THR A 1 208 ? 60.119 88.434 94.451 1.00 51.41 348 THR A CA 1
ATOM 1513 C C . THR A 1 208 ? 60.965 89.412 93.633 1.00 40.09 348 THR A C 1
ATOM 1514 O O . THR A 1 208 ? 60.533 90.532 93.312 1.00 34.21 348 THR A O 1
ATOM 1518 N N . PHE A 1 209 ? 62.170 88.951 93.296 1.00 42.98 349 PHE A N 1
ATOM 1519 C CA . PHE A 1 209 ? 63.134 89.661 92.477 1.00 40.25 349 PHE A CA 1
ATOM 1520 C C . PHE A 1 209 ? 63.182 89.019 91.086 1.00 35.12 349 PHE A C 1
ATOM 1521 O O . PHE A 1 209 ? 63.328 87.797 90.998 1.00 40.01 349 PHE A O 1
ATOM 1529 N N . PHE A 1 210 ? 63.088 89.835 90.038 1.00 32.90 350 PHE A N 1
ATOM 1530 C CA . PHE A 1 210 ? 62.953 89.418 88.629 1.00 32.85 350 PHE A CA 1
ATOM 1531 C C . PHE A 1 210 ? 64.105 89.817 87.721 1.00 33.47 350 PHE A C 1
ATOM 1532 O O . PHE A 1 210 ? 64.598 90.957 87.789 1.00 30.85 350 PHE A O 1
ATOM 1540 N N . ILE A 1 211 ? 64.453 88.929 86.802 1.00 33.52 351 ILE A N 1
ATOM 1541 C CA . ILE A 1 211 ? 65.301 89.296 85.672 1.00 31.16 351 ILE A CA 1
ATOM 1542 C C . ILE A 1 211 ? 64.548 88.992 84.385 1.00 34.62 351 ILE A C 1
ATOM 1543 O O . ILE A 1 211 ? 64.039 87.875 84.192 1.00 34.84 351 ILE A O 1
ATOM 1548 N N . LEU A 1 212 ? 64.465 89.977 83.499 1.00 35.14 352 LEU A N 1
ATOM 1549 C CA . LEU A 1 212 ? 63.862 89.748 82.201 1.00 39.80 352 LEU A CA 1
ATOM 1550 C C . LEU A 1 212 ? 64.900 89.086 81.280 1.00 35.89 352 LEU A C 1
ATOM 1551 O O . LEU A 1 212 ? 65.952 89.655 81.021 1.00 42.18 352 LEU A O 1
ATOM 1556 N N . ILE A 1 213 ? 64.630 87.879 80.800 1.00 36.99 353 ILE A N 1
ATOM 1557 C CA . ILE A 1 213 ? 65.617 87.216 79.955 1.00 39.42 353 ILE A CA 1
ATOM 1558 C C . ILE A 1 213 ? 65.220 87.242 78.476 1.00 53.46 353 ILE A C 1
ATOM 1559 O O . ILE A 1 213 ? 66.028 86.913 77.602 1.00 58.33 353 ILE A O 1
ATOM 1564 N N . ASP A 1 214 ? 63.981 87.641 78.202 1.00 53.79 354 ASP A N 1
ATOM 1565 C CA . ASP A 1 214 ? 63.519 87.781 76.818 1.00 61.14 354 ASP A CA 1
ATOM 1566 C C . ASP A 1 214 ? 62.257 88.635 76.733 1.00 56.50 354 ASP A C 1
ATOM 1567 O O . ASP A 1 214 ? 61.299 88.411 77.474 1.00 54.65 354 ASP A O 1
ATOM 1572 N N . GLY A 1 215 ? 62.260 89.629 75.844 1.00 57.25 355 GLY A N 1
ATOM 1573 C CA . GLY A 1 215 ? 61.065 90.422 75.617 1.00 49.42 355 GLY A CA 1
ATOM 1574 C C . GLY A 1 215 ? 61.193 91.834 76.125 1.00 52.70 355 GLY A C 1
ATOM 1575 O O . GLY A 1 215 ? 62.306 92.329 76.314 1.00 58.52 355 GLY A O 1
ATOM 1576 N N . ASN A 1 216 ? 60.052 92.482 76.350 1.00 51.82 356 ASN A N 1
ATOM 1577 C CA . ASN A 1 216 ? 60.011 93.919 76.588 1.00 47.21 356 ASN A CA 1
ATOM 1578 C C . ASN A 1 216 ? 58.937 94.255 77.607 1.00 52.10 356 ASN A C 1
ATOM 1579 O O . ASN A 1 216 ? 57.846 93.692 77.549 1.00 58.19 356 ASN A O 1
ATOM 1584 N N . ALA A 1 217 ? 59.222 95.175 78.530 1.00 39.78 357 ALA A N 1
ATOM 1585 C CA . ALA A 1 217 ? 58.234 95.522 79.556 1.00 41.00 357 ALA A CA 1
ATOM 1586 C C . ALA A 1 217 ? 58.400 96.970 79.958 1.00 34.71 357 ALA A C 1
ATOM 1587 O O . ALA A 1 217 ? 59.413 97.602 79.630 1.00 41.99 357 ALA A O 1
ATOM 1589 N N . VAL A 1 218 ? 57.408 97.516 80.649 1.00 40.93 358 VAL A N 1
ATOM 1590 C CA . VAL A 1 218 ? 57.423 98.945 80.895 1.00 47.16 358 VAL A CA 1
ATOM 1591 C C . VAL A 1 218 ? 56.946 99.251 82.309 1.00 43.84 358 VAL A C 1
ATOM 1592 O O . VAL A 1 218 ? 55.988 98.652 82.793 1.00 41.14 358 VAL A O 1
ATOM 1596 N N . ALA A 1 219 ? 57.630 100.172 82.983 1.00 43.02 359 ALA A N 1
ATOM 1597 C CA . ALA A 1 219 ? 57.262 100.521 84.352 1.00 44.04 359 ALA A CA 1
ATOM 1598 C C . ALA A 1 219 ? 56.553 101.875 84.401 1.00 41.80 359 ALA A C 1
ATOM 1599 O O . ALA A 1 219 ? 56.950 102.827 83.710 1.00 41.04 359 ALA A O 1
ATOM 1601 N N . SER A 1 220 ? 55.501 101.949 85.213 1.00 40.00 360 SER A N 1
ATOM 1602 C CA . SER A 1 220 ? 54.733 103.180 85.380 1.00 49.57 360 SER A CA 1
ATOM 1603 C C . SER A 1 220 ? 54.330 103.399 86.839 1.00 51.00 360 SER A C 1
ATOM 1604 O O . SER A 1 220 ? 54.249 102.448 87.610 1.00 52.96 360 SER A O 1
ATOM 1607 N N . LYS A 1 221 ? 54.088 104.655 87.206 1.00 49.40 361 LYS A N 1
ATOM 1608 C CA . LYS A 1 221 ? 53.674 104.998 88.564 1.00 51.92 361 LYS A CA 1
ATOM 1609 C C . LYS A 1 221 ? 52.716 106.198 88.486 1.00 55.57 361 LYS A C 1
ATOM 1610 O O . LYS A 1 221 ? 53.034 107.219 87.841 1.00 48.36 361 LYS A O 1
ATOM 1616 N N . ASP A 1 222 ? 51.543 106.065 89.111 1.00 60.22 362 ASP A N 1
ATOM 1617 C CA . ASP A 1 222 ? 50.448 107.025 88.926 1.00 66.68 362 ASP A CA 1
ATOM 1618 C C . ASP A 1 222 ? 50.223 107.296 87.426 1.00 58.30 362 ASP A C 1
ATOM 1619 O O . ASP A 1 222 ? 50.078 108.450 87.017 1.00 58.16 362 ASP A O 1
ATOM 1624 N N . ASN A 1 223 ? 50.236 106.222 86.634 1.00 55.38 363 ASN A N 1
ATOM 1625 C CA . ASN A 1 223 ? 50.030 106.248 85.184 1.00 62.36 363 ASN A CA 1
ATOM 1626 C C . ASN A 1 223 ? 51.062 107.048 84.377 1.00 60.46 363 ASN A C 1
ATOM 1627 O O . ASN A 1 223 ? 50.833 107.340 83.203 1.00 67.58 363 ASN A O 1
ATOM 1632 N N . LYS A 1 224 ? 52.186 107.408 84.995 1.00 55.70 364 LYS A N 1
ATOM 1633 C CA . LYS A 1 224 ? 53.312 108.014 84.266 1.00 52.09 364 LYS A CA 1
ATOM 1634 C C . LYS A 1 224 ? 54.386 106.976 83.982 1.00 48.29 364 LYS A C 1
ATOM 1635 O O . LYS A 1 224 ? 54.727 106.183 84.857 1.00 39.92 364 LYS A O 1
ATOM 1641 N N . VAL A 1 225 ? 54.957 106.983 82.784 1.00 44.65 365 VAL A N 1
ATOM 1642 C CA . VAL A 1 225 ? 55.955 105.966 82.466 1.00 44.17 365 VAL A CA 1
ATOM 1643 C C . VAL A 1 225 ? 57.312 106.380 83.036 1.00 46.03 365 VAL A C 1
ATOM 1644 O O . VAL A 1 225 ? 57.734 107.521 82.909 1.00 42.90 365 VAL A O 1
ATOM 1648 N N . ILE A 1 226 ? 57.963 105.454 83.725 1.00 40.74 366 ILE A N 1
ATOM 1649 C CA . ILE A 1 226 ? 59.181 105.793 84.440 1.00 48.07 366 ILE A CA 1
ATOM 1650 C C . ILE A 1 226 ? 60.360 104.953 83.975 1.00 43.38 366 ILE A C 1
ATOM 1651 O O . ILE A 1 226 ? 61.490 105.308 84.248 1.00 43.59 366 ILE A O 1
ATOM 1656 N N . LYS A 1 227 ? 60.109 103.829 83.306 1.00 38.17 367 LYS A N 1
ATOM 1657 C CA . LYS A 1 227 ? 61.216 103.026 82.782 1.00 40.76 367 LYS A CA 1
ATOM 1658 C C . LYS A 1 227 ? 60.753 102.006 81.753 1.00 41.57 367 LYS A C 1
ATOM 1659 O O . LYS A 1 227 ? 59.655 101.475 81.870 1.00 41.72 367 LYS A O 1
ATOM 1665 N N . THR A 1 228 ? 61.608 101.745 80.757 1.00 39.25 368 THR A N 1
ATOM 1666 C CA . THR A 1 228 ? 61.429 100.626 79.821 1.00 38.44 368 THR A CA 1
ATOM 1667 C C . THR A 1 228 ? 62.479 99.519 80.034 1.00 39.93 368 THR A C 1
ATOM 1668 O O . THR A 1 228 ? 63.626 99.800 80.383 1.00 41.90 368 THR A O 1
ATOM 1672 N N . TYR A 1 229 ? 62.102 98.273 79.780 1.00 37.98 369 TYR A N 1
ATOM 1673 C CA . TYR A 1 229 ? 62.977 97.141 80.086 1.00 42.34 369 TYR A CA 1
ATOM 1674 C C . TYR A 1 229 ? 63.178 96.260 78.869 1.00 46.94 369 TYR A C 1
ATOM 1675 O O . TYR A 1 229 ? 62.252 96.066 78.079 1.00 44.89 369 TYR A O 1
ATOM 1684 N N . THR A 1 230 ? 64.390 95.728 78.714 1.00 47.47 370 THR A N 1
ATOM 1685 C CA . THR A 1 230 ? 64.649 94.743 77.685 1.00 38.55 370 THR A CA 1
ATOM 1686 C C . THR A 1 230 ? 65.492 93.657 78.297 1.00 48.09 370 THR A C 1
ATOM 1687 O O . THR A 1 230 ? 65.749 93.670 79.503 1.00 46.10 370 THR A O 1
ATOM 1691 N N . LYS A 1 231 ? 65.923 92.722 77.456 1.00 50.07 371 LYS A N 1
ATOM 1692 C CA . LYS A 1 231 ? 66.661 91.543 77.894 1.00 51.28 371 LYS A CA 1
ATOM 1693 C C . LYS A 1 231 ? 67.840 91.893 78.801 1.00 50.71 371 LYS A C 1
ATOM 1694 O O . LYS A 1 231 ? 68.624 92.814 78.501 1.00 47.99 371 LYS A O 1
ATOM 1700 N N . GLY A 1 232 ? 67.938 91.182 79.930 1.00 45.48 372 GLY A N 1
ATOM 1701 C CA . GLY A 1 232 ? 69.034 91.363 80.865 1.00 41.45 372 GLY A CA 1
ATOM 1702 C C . GLY A 1 232 ? 68.745 92.349 81.988 1.00 36.61 372 GLY A C 1
ATOM 1703 O O . GLY A 1 232 ? 69.508 92.413 82.963 1.00 40.48 372 GLY A O 1
ATOM 1704 N N . ASP A 1 233 ? 67.662 93.110 81.865 1.00 34.95 373 ASP A N 1
ATOM 1705 C CA . ASP A 1 233 ? 67.251 94.041 82.922 1.00 41.01 373 ASP A CA 1
ATOM 1706 C C . ASP A 1 233 ? 66.645 93.302 84.125 1.00 39.49 373 ASP A C 1
ATOM 1707 O O . ASP A 1 233 ? 66.175 92.177 83.988 1.00 36.53 373 ASP A O 1
ATOM 1712 N N . TYR A 1 234 ? 66.639 93.952 85.289 1.00 29.46 374 TYR A N 1
ATOM 1713 C CA . TYR A 1 234 ? 66.070 93.354 86.479 1.00 29.35 374 TYR A CA 1
ATOM 1714 C C . TYR A 1 234 ? 65.081 94.344 87.051 1.00 29.63 374 TYR A C 1
ATOM 1715 O O . TYR A 1 234 ? 65.166 95.558 86.787 1.00 30.55 374 TYR A O 1
ATOM 1724 N N . PHE A 1 235 ? 64.141 93.836 87.835 1.00 30.96 375 PHE A N 1
ATOM 1725 C CA . PHE A 1 235 ? 63.263 94.699 88.585 1.00 33.89 375 PHE A CA 1
ATOM 1726 C C . PHE A 1 235 ? 62.610 93.924 89.754 1.00 33.71 375 PHE A C 1
ATOM 1727 O O . PHE A 1 235 ? 62.688 92.687 89.803 1.00 39.24 375 PHE A O 1
ATOM 1735 N N . GLY A 1 236 ? 61.985 94.667 90.678 1.00 36.62 376 GLY A N 1
ATOM 1736 C CA . GLY A 1 236 ? 61.278 94.070 91.809 1.00 34.51 376 GLY A CA 1
ATOM 1737 C C . GLY A 1 236 ? 62.160 93.916 93.043 1.00 38.60 376 GLY A C 1
ATOM 1738 O O . GLY A 1 236 ? 61.800 93.223 94.017 1.00 44.60 376 GLY A O 1
ATOM 1739 N N . GLU A 1 237 ? 63.303 94.596 93.031 1.00 36.87 377 GLU A N 1
ATOM 1740 C CA . GLU A 1 237 ? 64.218 94.541 94.163 1.00 42.17 377 GLU A CA 1
ATOM 1741 C C . GLU A 1 237 ? 63.826 95.509 95.272 1.00 46.10 377 GLU A C 1
ATOM 1742 O O . GLU A 1 237 ? 64.157 95.295 96.450 1.00 49.88 377 GLU A O 1
ATOM 1748 N N . LEU A 1 238 ? 63.125 96.570 94.905 1.00 38.51 378 LEU A N 1
ATOM 1749 C CA . LEU A 1 238 ? 62.870 97.656 95.833 1.00 49.35 378 LEU A CA 1
ATOM 1750 C C . LEU A 1 238 ? 62.017 97.187 96.997 1.00 52.47 378 LEU A C 1
ATOM 1751 O O . LEU A 1 238 ? 62.254 97.584 98.139 1.00 53.08 378 LEU A O 1
ATOM 1756 N N . ALA A 1 239 ? 61.032 96.332 96.726 1.00 51.18 379 ALA A N 1
ATOM 1757 C CA . ALA A 1 239 ? 60.146 95.888 97.792 1.00 52.92 379 ALA A CA 1
ATOM 1758 C C . ALA A 1 239 ? 60.951 95.041 98.749 1.00 55.78 379 ALA A C 1
ATOM 1759 O O . ALA A 1 239 ? 60.638 94.976 99.931 1.00 54.85 379 ALA A O 1
ATOM 1761 N N . LEU A 1 240 ? 61.990 94.400 98.216 1.00 53.19 380 LEU A N 1
ATOM 1762 C CA . LEU A 1 240 ? 62.837 93.501 98.993 1.00 59.78 380 LEU A CA 1
ATOM 1763 C C . LEU A 1 240 ? 63.856 94.287 99.807 1.00 57.64 380 LEU A C 1
ATOM 1764 O O . LEU A 1 240 ? 64.075 93.990 100.971 1.00 66.60 380 LEU A O 1
ATOM 1769 N N . LEU A 1 241 ? 64.454 95.311 99.206 1.00 53.55 381 LEU A N 1
ATOM 1770 C CA . LEU A 1 241 ? 65.401 96.152 99.938 1.00 62.65 381 LEU A CA 1
ATOM 1771 C C . LEU A 1 241 ? 64.709 97.073 100.962 1.00 70.37 381 LEU A C 1
ATOM 1772 O O . LEU A 1 241 ? 65.339 97.481 101.940 1.00 71.27 381 LEU A O 1
ATOM 1777 N N . LYS A 1 242 ? 63.428 97.393 100.745 1.00 65.59 382 LYS A N 1
ATOM 1778 C CA . LYS A 1 242 ? 62.734 98.394 101.568 1.00 68.90 382 LYS A CA 1
ATOM 1779 C C . LYS A 1 242 ? 61.620 97.848 102.479 1.00 70.27 382 LYS A C 1
ATOM 1780 O O . LYS A 1 242 ? 61.166 98.554 103.382 1.00 75.77 382 LYS A O 1
ATOM 1786 N N . ASN A 1 243 ? 61.198 96.603 102.250 1.00 66.41 383 ASN A N 1
ATOM 1787 C CA . ASN A 1 243 ? 60.031 95.999 102.915 1.00 73.84 383 ASN A CA 1
ATOM 1788 C C . ASN A 1 243 ? 58.747 96.826 102.796 1.00 72.07 383 ASN A C 1
ATOM 1789 O O . ASN A 1 243 ? 57.975 96.956 103.751 1.00 70.85 383 ASN A O 1
ATOM 1794 N N . LYS A 1 244 ? 58.528 97.367 101.604 1.00 63.89 384 LYS A N 1
ATOM 1795 C CA . LYS A 1 244 ? 57.333 98.131 101.287 1.00 60.62 384 LYS A CA 1
ATOM 1796 C C . LYS A 1 244 ? 56.561 97.427 100.186 1.00 61.48 384 LYS A C 1
ATOM 1797 O O . LYS A 1 244 ? 57.096 96.526 99.537 1.00 66.04 384 LYS A O 1
ATOM 1803 N N . PRO A 1 245 ? 55.295 97.819 99.978 1.00 63.95 385 PRO A N 1
ATOM 1804 C CA . PRO A 1 245 ? 54.586 97.324 98.795 1.00 63.01 385 PRO A CA 1
ATOM 1805 C C . PRO A 1 245 ? 55.297 97.755 97.520 1.00 57.07 385 PRO A C 1
ATOM 1806 O O . PRO A 1 245 ? 56.097 98.690 97.551 1.00 55.62 385 PRO A O 1
ATOM 1810 N N . ARG A 1 246 ? 55.000 97.073 96.423 1.00 44.82 386 ARG A N 1
ATOM 1811 C CA . ARG A 1 246 ? 55.524 97.412 95.115 1.00 50.16 386 ARG A CA 1
ATOM 1812 C C . ARG A 1 246 ? 55.326 98.895 94.792 1.00 57.18 386 ARG A C 1
ATOM 1813 O O . ARG A 1 246 ? 54.232 99.435 94.970 1.00 53.97 386 ARG A O 1
ATOM 1821 N N . ALA A 1 247 ? 56.389 99.551 94.330 1.00 49.55 387 ALA A N 1
ATOM 1822 C CA . ALA A 1 247 ? 56.371 101.009 94.210 1.00 57.97 387 ALA A CA 1
ATOM 1823 C C . ALA A 1 247 ? 55.889 101.487 92.838 1.00 51.06 387 ALA A C 1
ATOM 1824 O O . ALA A 1 247 ? 55.722 102.682 92.615 1.00 56.58 387 ALA A O 1
ATOM 1826 N N . ALA A 1 248 ? 55.686 100.544 91.928 1.00 41.78 388 ALA A N 1
ATOM 1827 C CA . ALA A 1 248 ? 55.453 100.838 90.529 1.00 42.42 388 ALA A CA 1
ATOM 1828 C C . ALA A 1 248 ? 54.770 99.628 89.922 1.00 37.91 388 ALA A C 1
ATOM 1829 O O . ALA A 1 248 ? 54.859 98.523 90.454 1.00 37.02 388 ALA A O 1
ATOM 1831 N N . THR A 1 249 ? 54.060 99.841 88.828 1.00 36.29 389 THR A N 1
ATOM 1832 C CA . THR A 1 249 ? 53.455 98.747 88.069 1.00 41.61 389 THR A CA 1
ATOM 1833 C C . THR A 1 249 ? 54.347 98.379 86.910 1.00 41.54 389 THR A C 1
ATOM 1834 O O . THR A 1 249 ? 54.856 99.251 86.200 1.00 44.35 389 THR A O 1
ATOM 1838 N N . ILE A 1 250 ? 54.517 97.097 86.666 1.00 41.80 390 ILE A N 1
ATOM 1839 C CA . ILE A 1 250 ? 55.367 96.718 85.551 1.00 47.14 390 ILE A CA 1
ATOM 1840 C C . ILE A 1 250 ? 54.561 95.810 84.641 1.00 39.62 390 ILE A C 1
ATOM 1841 O O . ILE A 1 250 ? 53.975 94.838 85.099 1.00 37.96 390 ILE A O 1
ATOM 1846 N N . LYS A 1 251 ? 54.527 96.139 83.357 1.00 41.56 391 LYS A N 1
ATOM 1847 C CA . LYS A 1 251 ? 53.653 95.465 82.399 1.00 48.22 391 LYS A CA 1
ATOM 1848 C C . LYS A 1 251 ? 54.435 94.949 81.201 1.00 44.40 391 LYS A C 1
ATOM 1849 O O . LYS A 1 251 ? 55.277 95.670 80.656 1.00 46.66 391 LYS A O 1
ATOM 1855 N N . ALA A 1 252 ? 54.157 93.714 80.790 1.00 38.02 392 ALA A N 1
ATOM 1856 C CA . ALA A 1 252 ? 54.737 93.165 79.566 1.00 42.66 392 ALA A CA 1
ATOM 1857 C C . ALA A 1 252 ? 54.178 93.866 78.319 1.00 53.91 392 ALA A C 1
ATOM 1858 O O . ALA A 1 252 ? 53.020 94.263 78.301 1.00 58.96 392 ALA A O 1
ATOM 1860 N N . GLN A 1 253 ? 55.007 94.001 77.285 1.00 55.57 393 GLN A N 1
ATOM 1861 C CA . GLN A 1 253 ? 54.603 94.642 76.039 1.00 57.55 393 GLN A CA 1
ATOM 1862 C C . GLN A 1 253 ? 54.652 93.678 74.859 1.00 63.64 393 GLN A C 1
ATOM 1863 O O . GLN A 1 253 ? 54.324 94.043 73.741 1.00 65.88 393 GLN A O 1
ATOM 1869 N N . ASN A 1 254 ? 55.102 92.457 75.119 1.00 71.87 394 ASN A N 1
ATOM 1870 C CA . ASN A 1 254 ? 55.200 91.412 74.106 1.00 75.98 394 ASN A CA 1
ATOM 1871 C C . ASN A 1 254 ? 55.281 90.097 74.866 1.00 76.59 394 ASN A C 1
ATOM 1872 O O . ASN A 1 254 ? 54.909 90.054 76.037 1.00 80.03 394 ASN A O 1
ATOM 1877 N N . PHE A 1 255 ? 55.787 89.035 74.249 1.00 75.68 395 PHE A N 1
ATOM 1878 C CA . PHE A 1 255 ? 55.930 87.791 74.994 1.00 71.07 395 PHE A CA 1
ATOM 1879 C C . PHE A 1 255 ? 57.201 87.754 75.850 1.00 69.84 395 PHE A C 1
ATOM 1880 O O . PHE A 1 255 ? 58.273 87.363 75.378 1.00 72.06 395 PHE A O 1
ATOM 1888 N N . CYS A 1 256 ? 57.058 88.135 77.120 1.00 67.72 396 CYS A N 1
ATOM 1889 C CA . CYS A 1 256 ? 58.175 88.198 78.062 1.00 66.01 396 CYS A CA 1
ATOM 1890 C C . CYS A 1 256 ? 58.498 86.863 78.710 1.00 61.24 396 CYS A C 1
ATOM 1891 O O . CYS A 1 256 ? 57.602 86.116 79.082 1.00 62.72 396 CYS A O 1
ATOM 1894 N N . GLN A 1 257 ? 59.783 86.573 78.855 1.00 59.17 397 GLN A N 1
ATOM 1895 C CA . GLN A 1 257 ? 60.213 85.501 79.737 1.00 57.59 397 GLN A CA 1
ATOM 1896 C C . GLN A 1 257 ? 61.047 86.101 80.856 1.00 49.44 397 GLN A C 1
ATOM 1897 O O . GLN A 1 257 ? 61.927 86.934 80.607 1.00 44.40 397 GLN A O 1
ATOM 1903 N N . VAL A 1 258 ? 60.758 85.691 82.088 1.00 47.34 398 VAL A N 1
ATOM 1904 C CA . VAL A 1 258 ? 61.526 86.162 83.238 1.00 45.60 398 VAL A CA 1
ATOM 1905 C C . VAL A 1 258 ? 62.049 84.991 84.038 1.00 47.71 398 VAL A C 1
ATOM 1906 O O . VAL A 1 258 ? 61.530 83.874 83.927 1.00 48.91 398 VAL A O 1
ATOM 1910 N N . VAL A 1 259 ? 63.093 85.236 84.829 1.00 41.91 399 VAL A N 1
ATOM 1911 C CA . VAL A 1 259 ? 63.455 84.315 85.889 1.00 37.08 399 VAL A CA 1
ATOM 1912 C C . VAL A 1 259 ? 63.287 85.081 87.192 1.00 38.28 399 VAL A C 1
ATOM 1913 O O . VAL A 1 259 ? 63.375 86.299 87.214 1.00 36.38 399 VAL A O 1
ATOM 1917 N N . TYR A 1 260 ? 63.020 84.394 88.288 1.00 40.00 400 TYR A N 1
ATOM 1918 C CA . TYR A 1 260 ? 62.905 85.135 89.534 1.00 43.30 400 TYR A CA 1
ATOM 1919 C C . TYR A 1 260 ? 63.436 84.368 90.746 1.00 42.84 400 TYR A C 1
ATOM 1920 O O . TYR A 1 260 ? 63.549 83.139 90.725 1.00 36.61 400 TYR A O 1
ATOM 1929 N N . LEU A 1 261 ? 63.781 85.129 91.788 1.00 41.08 401 LEU A N 1
ATOM 1930 C CA . LEU A 1 261 ? 64.275 84.610 93.063 1.00 39.82 401 LEU A CA 1
ATOM 1931 C C . LEU A 1 261 ? 63.313 85.002 94.173 1.00 41.97 401 LEU A C 1
ATOM 1932 O O . LEU A 1 261 ? 62.792 86.110 94.146 1.00 39.55 401 LEU A O 1
ATOM 1937 N N . ASP A 1 262 ? 63.144 84.148 95.179 1.00 50.42 402 ASP A N 1
ATOM 1938 C CA . ASP A 1 262 ? 62.390 84.543 96.370 1.00 53.03 402 ASP A CA 1
ATOM 1939 C C . ASP A 1 262 ? 63.236 85.447 97.270 1.00 49.75 402 ASP A C 1
ATOM 1940 O O . ASP A 1 262 ? 64.444 85.594 97.055 1.00 43.10 402 ASP A O 1
ATOM 1945 N N . ARG A 1 263 ? 62.621 86.026 98.297 1.00 54.10 403 ARG A N 1
ATOM 1946 C CA . ARG A 1 263 ? 63.340 86.940 99.183 1.00 58.05 403 ARG A CA 1
ATOM 1947 C C . ARG A 1 263 ? 64.545 86.304 99.875 1.00 56.54 403 ARG A C 1
ATOM 1948 O O . ARG A 1 263 ? 65.586 86.934 99.991 1.00 57.31 403 ARG A O 1
ATOM 1956 N N . LYS A 1 264 ? 64.417 85.077 100.358 1.00 52.05 404 LYS A N 1
ATOM 1957 C CA . LYS A 1 264 ? 65.533 84.498 101.109 1.00 56.08 404 LYS A CA 1
ATOM 1958 C C . LYS A 1 264 ? 66.714 84.188 100.175 1.00 56.28 404 LYS A C 1
ATOM 1959 O O . LYS A 1 264 ? 67.863 84.400 100.539 1.00 55.63 404 LYS A O 1
ATOM 1965 N N . SER A 1 265 ? 66.435 83.738 98.956 1.00 53.44 405 SER A N 1
ATOM 1966 C CA . SER A 1 265 ? 67.496 83.551 97.966 1.00 53.35 405 SER A CA 1
ATOM 1967 C C . SER A 1 265 ? 68.136 84.877 97.570 1.00 48.01 405 SER A C 1
ATOM 1968 O O . SER A 1 265 ? 69.356 84.987 97.503 1.00 52.44 405 SER A O 1
ATOM 1971 N N . PHE A 1 266 ? 67.307 85.879 97.300 1.00 44.61 406 PHE A N 1
ATOM 1972 C CA . PHE A 1 266 ? 67.787 87.216 97.045 1.00 51.25 406 PHE A CA 1
ATOM 1973 C C . PHE A 1 266 ? 68.759 87.696 98.133 1.00 54.45 406 PHE A C 1
ATOM 1974 O O . PHE A 1 266 ? 69.848 88.159 97.804 1.00 51.42 406 PHE A O 1
ATOM 1982 N N . LYS A 1 267 ? 68.417 87.579 99.416 1.00 57.51 407 LYS A N 1
ATOM 1983 C CA . LYS A 1 267 ? 69.361 88.117 100.399 1.00 70.02 407 LYS A CA 1
ATOM 1984 C C . LYS A 1 267 ? 70.543 87.187 100.636 1.00 62.58 407 LYS A C 1
ATOM 1985 O O . LYS A 1 267 ? 71.596 87.640 101.080 1.00 70.61 407 LYS A O 1
ATOM 1991 N N . ARG A 1 268 ? 70.398 85.900 100.341 1.00 57.47 408 ARG A N 1
ATOM 1992 C CA . ARG A 1 268 ? 71.553 84.996 100.426 1.00 62.17 408 ARG A CA 1
ATOM 1993 C C . ARG A 1 268 ? 72.555 85.306 99.300 1.00 60.78 408 ARG A C 1
ATOM 1994 O O . ARG A 1 268 ? 73.756 85.406 99.533 1.00 61.88 408 ARG A O 1
ATOM 2002 N N . LEU A 1 269 ? 72.051 85.475 98.082 1.00 56.80 409 LEU A N 1
ATOM 2003 C CA . LEU A 1 269 ? 72.916 85.536 96.901 1.00 65.30 409 LEU A CA 1
ATOM 2004 C C . LEU A 1 269 ? 73.342 86.935 96.469 1.00 68.61 409 LEU A C 1
ATOM 2005 O O . LEU A 1 269 ? 74.467 87.125 96.006 1.00 76.95 409 LEU A O 1
ATOM 2010 N N . LEU A 1 270 ? 72.460 87.913 96.603 1.00 66.32 410 LEU A N 1
ATOM 2011 C CA . LEU A 1 270 ? 72.775 89.235 96.090 1.00 67.44 410 LEU A CA 1
ATOM 2012 C C . LEU A 1 270 ? 73.124 90.183 97.241 1.00 74.17 410 LEU A C 1
ATOM 2013 O O . LEU A 1 270 ? 72.664 91.318 97.305 1.00 75.00 410 LEU A O 1
ATOM 2018 N N . GLY A 1 271 ? 73.946 89.679 98.156 1.00 86.40 411 GLY A N 1
ATOM 2019 C CA . GLY A 1 271 ? 74.638 90.501 99.134 1.00 91.39 411 GLY A CA 1
ATOM 2020 C C . GLY A 1 271 ? 75.832 91.248 98.549 1.00 91.44 411 GLY A C 1
ATOM 2021 O O . GLY A 1 271 ? 75.947 92.462 98.729 1.00 96.98 411 GLY A O 1
ATOM 2022 N N . PRO A 1 272 ? 76.732 90.531 97.846 1.00 85.53 412 PRO A N 1
ATOM 2023 C CA . PRO A 1 272 ? 77.869 91.159 97.160 1.00 86.76 412 PRO A CA 1
ATOM 2024 C C . PRO A 1 272 ? 77.505 92.270 96.174 1.00 85.44 412 PRO A C 1
ATOM 2025 O O . PRO A 1 272 ? 78.417 92.947 95.700 1.00 93.09 412 PRO A O 1
ATOM 2029 N N . ILE A 1 273 ? 76.222 92.449 95.865 1.00 70.87 413 ILE A N 1
ATOM 2030 C CA . ILE A 1 273 ? 75.805 93.522 94.967 1.00 66.81 413 ILE A CA 1
ATOM 2031 C C . ILE A 1 273 ? 74.763 94.459 95.587 1.00 67.47 413 ILE A C 1
ATOM 2032 O O . ILE A 1 273 ? 74.040 95.137 94.862 1.00 69.47 413 ILE A O 1
ATOM 2037 N N . GLU A 1 274 ? 74.675 94.488 96.916 1.00 71.29 414 GLU A N 1
ATOM 2038 C CA . GLU A 1 274 ? 73.806 95.441 97.608 1.00 76.01 414 GLU A CA 1
ATOM 2039 C C . GLU A 1 274 ? 74.157 96.868 97.215 1.00 73.21 414 GLU A C 1
ATOM 2040 O O . GLU A 1 274 ? 73.278 97.697 96.968 1.00 68.02 414 GLU A O 1
ATOM 2046 N N . ASP A 1 275 ? 75.458 97.139 97.184 1.00 74.86 415 ASP A N 1
ATOM 2047 C CA . ASP A 1 275 ? 75.986 98.463 96.896 1.00 79.24 415 ASP A CA 1
ATOM 2048 C C . ASP A 1 275 ? 75.565 98.948 95.508 1.00 66.14 415 ASP A C 1
ATOM 2049 O O . ASP A 1 275 ? 75.160 100.103 95.345 1.00 63.06 415 ASP A O 1
ATOM 2054 N N . ILE A 1 276 ? 75.624 98.066 94.514 1.00 59.70 416 ILE A N 1
ATOM 2055 C CA . ILE A 1 276 ? 75.163 98.420 93.182 1.00 54.26 416 ILE A CA 1
ATOM 2056 C C . ILE A 1 276 ? 73.646 98.666 93.172 1.00 57.69 416 ILE A C 1
ATOM 2057 O O . ILE A 1 276 ? 73.185 99.679 92.651 1.00 56.97 416 ILE A O 1
ATOM 2062 N N . LEU A 1 277 ? 72.879 97.740 93.748 1.00 54.78 417 LEU A N 1
ATOM 2063 C CA . LEU A 1 277 ? 71.417 97.875 93.782 1.00 52.55 417 LEU A CA 1
ATOM 2064 C C . LEU A 1 277 ? 70.992 99.204 94.400 1.00 50.19 417 LEU A C 1
ATOM 2065 O O . LEU A 1 277 ? 70.170 99.917 93.832 1.00 53.06 417 LEU A O 1
ATOM 2070 N N . HIS A 1 278 ? 71.585 99.546 95.542 1.00 57.06 418 HIS A N 1
ATOM 2071 C CA . HIS A 1 278 ? 71.281 100.803 96.219 1.00 65.67 418 HIS A CA 1
ATOM 2072 C C . HIS A 1 278 ? 71.661 102.022 95.393 1.00 64.90 418 HIS A C 1
ATOM 2073 O O . HIS A 1 278 ? 71.028 103.072 95.495 1.00 65.72 418 HIS A O 1
ATOM 2080 N N . ARG A 1 279 ? 72.695 101.893 94.578 1.00 63.45 419 ARG A N 1
ATOM 2081 C CA . ARG A 1 279 ? 73.080 103.005 93.736 1.00 67.91 419 ARG A CA 1
ATOM 2082 C C . ARG A 1 279 ? 72.049 103.190 92.636 1.00 62.92 419 ARG A C 1
ATOM 2083 O O . ARG A 1 279 ? 71.619 104.315 92.365 1.00 66.61 419 ARG A O 1
ATOM 2091 N N . ASN A 1 280 ? 71.621 102.096 92.015 1.00 54.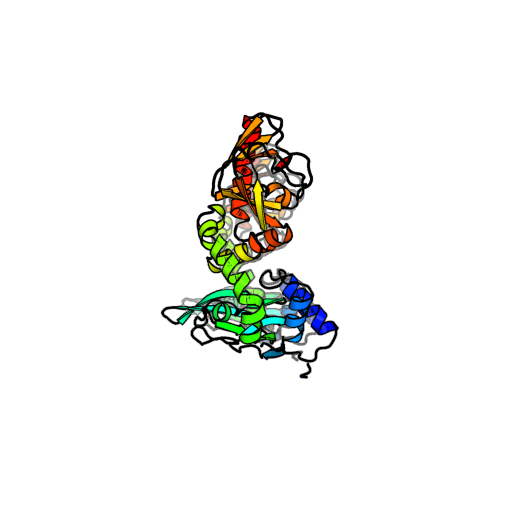94 420 ASN A N 1
ATOM 2092 C CA . ASN A 1 280 ? 70.593 102.200 90.983 1.00 53.81 420 ASN A CA 1
ATOM 2093 C C . ASN A 1 280 ? 69.288 102.750 91.569 1.00 57.76 420 ASN A C 1
ATOM 2094 O O . ASN A 1 280 ? 68.516 103.418 90.866 1.00 56.95 420 ASN A O 1
ATOM 2099 N N . VAL A 1 281 ? 69.068 102.507 92.863 1.00 56.18 421 VAL A N 1
ATOM 2100 C CA . VAL A 1 281 ? 67.891 103.023 93.565 1.00 62.02 421 VAL A CA 1
ATOM 2101 C C . VAL A 1 281 ? 67.838 104.556 93.565 1.00 67.35 421 VAL A C 1
ATOM 2102 O O . VAL A 1 281 ? 66.757 105.136 93.527 1.00 72.20 421 VAL A O 1
ATOM 2106 N N . GLU A 1 282 ? 68.983 105.229 93.567 1.00 74.25 422 GLU A N 1
ATOM 2107 C CA . GLU A 1 282 ? 68.940 106.687 93.643 1.00 88.42 422 GLU A CA 1
ATOM 2108 C C . GLU A 1 282 ? 68.821 107.354 92.266 1.00 84.99 422 GLU A C 1
ATOM 2109 O O . GLU A 1 282 ? 68.610 108.566 92.178 1.00 87.73 422 GLU A O 1
ATOM 2115 N N . ASN A 1 283 ? 68.923 106.569 91.198 1.00 73.77 423 ASN A N 1
ATOM 2116 C CA . ASN A 1 283 ? 68.514 107.050 89.881 1.00 68.80 423 ASN A CA 1
ATOM 2117 C C . ASN A 1 283 ? 66.988 107.067 89.764 1.00 62.98 423 ASN A C 1
ATOM 2118 O O . ASN A 1 283 ? 66.413 107.960 89.129 1.00 68.93 423 ASN A O 1
ATOM 2123 N N . TYR A 1 284 ? 66.341 106.067 90.363 1.00 56.30 424 TYR A N 1
ATOM 2124 C CA . TYR A 1 284 ? 64.894 106.080 90.544 1.00 52.81 424 TYR A CA 1
ATOM 2125 C C . TYR A 1 284 ? 64.467 107.415 91.134 1.00 52.39 424 TYR A C 1
ATOM 2126 O O . TYR A 1 284 ? 63.528 108.050 90.667 1.00 52.52 424 TYR A O 1
ATOM 2135 N N . LYS A 1 285 ? 65.179 107.827 92.177 1.00 55.02 425 LYS A N 1
ATOM 2136 C CA . LYS A 1 285 ? 64.885 109.062 92.890 1.00 63.14 425 LYS A CA 1
ATOM 2137 C C . LYS A 1 285 ? 64.883 110.260 91.943 1.00 62.94 425 LYS A C 1
ATOM 2138 O O . LYS A 1 285 ? 63.977 111.098 91.986 1.00 60.72 425 LYS A O 1
ATOM 2144 N N . LYS A 1 286 ? 65.883 110.334 91.068 1.00 58.06 426 LYS A N 1
ATOM 2145 C CA . LYS A 1 286 ? 65.965 111.461 90.148 1.00 64.35 426 LYS A CA 1
ATOM 2146 C C . LYS A 1 286 ? 64.800 111.436 89.148 1.00 55.73 426 LYS A C 1
ATOM 2147 O O . LYS A 1 286 ? 64.247 112.482 88.820 1.00 53.98 426 LYS A O 1
ATOM 2153 N N . VAL A 1 287 ? 64.409 110.247 88.697 1.00 54.14 427 VAL A N 1
ATOM 2154 C CA . VAL A 1 287 ? 63.262 110.102 87.798 1.00 52.63 427 VAL A CA 1
ATOM 2155 C C . VAL A 1 287 ? 61.987 110.553 88.506 1.00 46.56 427 VAL A C 1
ATOM 2156 O O . VAL A 1 287 ? 61.200 111.338 87.976 1.00 47.50 427 VAL A O 1
ATOM 2160 N N . LEU A 1 288 ? 61.802 110.065 89.725 1.00 47.59 428 LEU A N 1
ATOM 2161 C CA . LEU A 1 288 ? 60.611 110.381 90.501 1.00 47.05 428 LEU A CA 1
ATOM 2162 C C . LEU A 1 288 ? 60.520 111.872 90.797 1.00 48.47 428 LEU A C 1
ATOM 2163 O O . LEU A 1 288 ? 59.445 112.468 90.729 1.00 53.22 428 LEU A O 1
ATOM 2168 N N . ASN A 1 289 ? 61.643 112.497 91.119 1.00 55.88 429 ASN A N 1
ATOM 2169 C CA . ASN A 1 289 ? 61.589 113.921 91.419 1.00 61.56 429 ASN A CA 1
ATOM 2170 C C . ASN A 1 289 ? 61.286 114.736 90.167 1.00 60.67 429 ASN A C 1
ATOM 2171 O O . ASN A 1 289 ? 60.594 115.744 90.245 1.00 62.87 429 ASN A O 1
ATOM 2176 N N . GLU A 1 290 ? 61.780 114.285 89.012 1.00 61.80 430 GLU A N 1
ATOM 2177 C CA . GLU A 1 290 ? 61.529 114.981 87.739 1.00 65.11 430 GLU A CA 1
ATOM 2178 C C . GLU A 1 290 ? 60.054 114.942 87.337 1.00 59.34 430 GLU A C 1
ATOM 2179 O O . GLU A 1 290 ? 59.503 115.936 86.877 1.00 64.40 430 GLU A O 1
ATOM 2185 N N . LEU A 1 291 ? 59.429 113.781 87.512 1.00 54.01 431 LEU A N 1
ATOM 2186 C CA . LEU A 1 291 ? 58.034 113.563 87.138 1.00 55.34 431 LEU A CA 1
ATOM 2187 C C . LEU A 1 291 ? 57.048 114.031 88.211 1.00 60.62 431 LEU A C 1
ATOM 2188 O O . LEU A 1 291 ? 55.840 113.826 88.081 1.00 64.36 431 LEU A O 1
ATOM 2193 N N . GLY A 1 292 ? 57.558 114.650 89.271 1.00 63.52 432 GLY A N 1
ATOM 2194 C CA . GLY A 1 292 ? 56.726 114.994 90.416 1.00 66.51 432 GLY A CA 1
ATOM 2195 C C . GLY A 1 292 ? 55.979 113.792 90.978 1.00 64.13 432 GLY A C 1
ATOM 2196 O O . GLY A 1 292 ? 54.752 113.826 91.123 1.00 67.97 432 GLY A O 1
ATOM 2197 N N . LEU A 1 293 ? 56.706 112.718 91.270 1.00 54.96 433 LEU A N 1
ATOM 2198 C CA . LEU A 1 293 ? 56.092 111.518 91.847 1.00 58.05 433 LEU A CA 1
ATOM 2199 C C . LEU A 1 293 ? 56.554 111.283 93.281 1.00 62.30 433 LEU A C 1
ATOM 2200 O O . LEU A 1 293 ? 57.419 112.000 93.787 1.00 59.56 433 LEU A O 1
ATOM 2205 N N . ASP A 1 294 ? 55.960 110.289 93.938 1.00 69.20 434 ASP A N 1
ATOM 2206 C CA . ASP A 1 294 ? 56.276 109.987 95.329 1.00 77.02 434 ASP A CA 1
ATOM 2207 C C . ASP A 1 294 ? 57.676 109.424 95.458 1.00 72.92 434 ASP A C 1
ATOM 2208 O O . ASP A 1 294 ? 58.001 108.426 94.822 1.00 71.61 434 ASP A O 1
ATOM 2213 N N . THR A 1 295 ? 58.498 110.069 96.283 1.00 73.58 435 THR A N 1
ATOM 2214 C CA . THR A 1 295 ? 59.880 109.644 96.505 1.00 72.11 435 THR A CA 1
ATOM 2215 C C . THR A 1 295 ? 60.070 109.021 97.898 1.00 72.20 435 THR A C 1
ATOM 2216 O O . THR A 1 295 ? 61.190 108.686 98.295 1.00 71.66 435 THR A O 1
ATOM 2220 N N . THR A 1 296 ? 58.975 108.865 98.637 1.00 68.26 436 THR A N 1
ATOM 2221 C CA . THR A 1 296 ? 59.041 108.259 99.965 1.00 70.26 436 THR A CA 1
ATOM 2222 C C . THR A 1 296 ? 59.063 106.728 99.850 1.00 67.13 436 THR A C 1
ATOM 2223 O O . THR A 1 296 ? 59.360 106.023 100.814 1.00 72.42 436 THR A O 1
ATOM 2227 N N . CYS A 1 297 ? 58.767 106.223 98.657 1.00 64.02 437 CYS A N 1
ATOM 2228 C CA . CYS A 1 297 ? 58.922 104.803 98.363 1.00 69.50 437 CYS A CA 1
ATOM 2229 C C . CYS A 1 297 ? 60.401 104.392 98.311 1.00 70.77 437 CYS A C 1
ATOM 2230 O O . CYS A 1 297 ? 60.724 103.204 98.388 1.00 76.68 437 CYS A O 1
ATOM 2233 N N . ILE A 1 298 ? 61.291 105.376 98.181 1.00 65.87 438 ILE A N 1
ATOM 2234 C CA . ILE A 1 298 ? 62.731 105.127 98.180 1.00 63.29 438 ILE A CA 1
ATOM 2235 C C . ILE A 1 298 ? 63.290 105.006 99.604 1.00 71.63 438 ILE A C 1
ATOM 2236 O O . ILE A 1 298 ? 64.185 104.203 99.864 1.00 71.04 438 ILE A O 1
ATOM 2241 N N . ASP A 1 299 ? 62.766 105.797 100.533 1.00 77.63 439 ASP A N 1
ATOM 2242 C CA . ASP A 1 299 ? 63.236 105.713 101.911 1.00 87.93 439 ASP A CA 1
ATOM 2243 C C . ASP A 1 299 ? 62.736 104.428 102.573 1.00 90.38 439 ASP A C 1
ATOM 2244 O O . ASP A 1 299 ? 61.874 103.739 102.036 1.00 82.05 439 ASP A O 1
ATOM 2249 N N . GLU A 1 300 ? 63.287 104.090 103.731 1.00 108.52 440 GLU A N 1
ATOM 2250 C CA . GLU A 1 300 ? 62.972 102.805 104.352 1.00 118.77 440 GLU A CA 1
ATOM 2251 C C . GLU A 1 300 ? 61.942 102.923 105.481 1.00 125.71 440 GLU A C 1
ATOM 2252 O O . GLU A 1 300 ? 61.901 103.928 106.193 1.00 123.43 440 GLU A O 1
ATOM 2258 N N . ASN A 1 301 ? 61.100 101.896 105.618 1.00 131.02 441 ASN A N 1
ATOM 2259 C CA . ASN A 1 301 ? 60.257 101.728 106.807 1.00 133.70 441 ASN A CA 1
ATOM 2260 C C . ASN A 1 301 ? 59.888 100.264 107.066 1.00 123.97 441 ASN A C 1
ATOM 2261 O O . ASN A 1 301 ? 59.984 99.420 106.172 1.00 112.30 441 ASN A O 1
ATOM 2266 N N . SER B 1 9 ? 36.986 -1.740 58.689 1.00 94.69 149 SER B N 1
ATOM 2267 C CA . SER B 1 9 ? 36.494 -0.470 58.159 1.00 100.63 149 SER B CA 1
ATOM 2268 C C . SER B 1 9 ? 35.748 -0.666 56.845 1.00 102.72 149 SER B C 1
ATOM 2269 O O . SER B 1 9 ? 34.876 0.128 56.491 1.00 97.52 149 SER B O 1
ATOM 2271 N N . VAL B 1 10 ? 36.089 -1.734 56.133 1.00 105.99 150 VAL B N 1
ATOM 2272 C CA . VAL B 1 10 ? 35.576 -1.947 54.787 1.00 102.35 150 VAL B CA 1
ATOM 2273 C C . VAL B 1 10 ? 34.379 -2.896 54.691 1.00 99.65 150 VAL B C 1
ATOM 2274 O O . VAL B 1 10 ? 34.473 -4.071 55.052 1.00 101.58 150 VAL B O 1
ATOM 2276 N N . SER B 1 11 ? 33.264 -2.375 54.181 1.00 95.33 151 SER B N 1
ATOM 2277 C CA . SER B 1 11 ? 32.079 -3.183 53.898 1.00 96.14 151 SER B CA 1
ATOM 2278 C C . SER B 1 11 ? 31.632 -3.002 52.443 1.00 102.16 151 SER B C 1
ATOM 2279 O O . SER B 1 11 ? 32.280 -2.291 51.669 1.00 92.67 151 SER B O 1
ATOM 2281 N N . ALA B 1 12 ? 30.535 -3.665 52.079 1.00 119.90 152 ALA B N 1
ATOM 2282 C CA . ALA B 1 12 ? 29.908 -3.508 50.762 1.00 123.32 152 ALA B CA 1
ATOM 2283 C C . ALA B 1 12 ? 28.557 -4.217 50.731 1.00 121.79 152 ALA B C 1
ATOM 2284 O O . ALA B 1 12 ? 28.449 -5.384 51.108 1.00 122.32 152 ALA B O 1
ATOM 2286 N N . ASN B 1 24 ? 30.170 -2.971 36.914 1.00 124.94 164 ASN B N 1
ATOM 2287 C CA . ASN B 1 24 ? 31.600 -2.859 36.654 1.00 126.44 164 ASN B CA 1
ATOM 2288 C C . ASN B 1 24 ? 32.334 -2.192 37.817 1.00 122.11 164 ASN B C 1
ATOM 2289 O O . ASN B 1 24 ? 33.424 -2.618 38.194 1.00 127.08 164 ASN B O 1
ATOM 2291 N N . PHE B 1 25 ? 31.739 -1.148 38.384 1.00 114.23 165 PHE B N 1
ATOM 2292 C CA . PHE B 1 25 ? 32.378 -0.420 39.476 1.00 105.63 165 PHE B CA 1
ATOM 2293 C C . PHE B 1 25 ? 31.677 -0.646 40.804 1.00 103.24 165 PHE B C 1
ATOM 2294 O O . PHE B 1 25 ? 30.555 -0.181 41.006 1.00 99.58 165 PHE B O 1
ATOM 2302 N N . ILE B 1 26 ? 32.338 -1.362 41.708 1.00 103.33 166 ILE B N 1
ATOM 2303 C CA . ILE B 1 26 ? 31.815 -1.531 43.057 1.00 99.45 166 ILE B CA 1
ATOM 2304 C C . ILE B 1 26 ? 32.380 -0.452 43.963 1.00 99.67 166 ILE B C 1
ATOM 2305 O O . ILE B 1 26 ? 33.591 -0.406 44.215 1.00 92.10 166 ILE B O 1
ATOM 2310 N N . PRO B 1 27 ? 31.495 0.432 44.449 1.00 105.22 167 PRO B N 1
ATOM 2311 C CA . PRO B 1 27 ? 31.926 1.542 45.291 1.00 102.30 167 PRO B CA 1
ATOM 2312 C C . PRO B 1 27 ? 32.409 1.023 46.622 1.00 101.08 167 PRO B C 1
ATOM 2313 O O . PRO B 1 27 ? 32.033 -0.060 47.068 1.00 101.08 167 PRO B O 1
ATOM 2317 N N . LYS B 1 28 ? 33.240 1.820 47.259 1.00 95.02 168 LYS B N 1
ATOM 2318 C CA . LYS B 1 28 ? 33.922 1.390 48.445 1.00 93.48 168 LYS B CA 1
ATOM 2319 C C . LYS B 1 28 ? 33.264 2.121 49.649 1.00 89.09 168 LYS B C 1
ATOM 2320 O O . LYS B 1 28 ? 33.003 3.319 49.579 1.00 82.53 168 LYS B O 1
ATOM 2326 N N . VAL B 1 29 ? 32.993 1.388 50.733 1.00 84.35 169 VAL B N 1
ATOM 2327 C CA . VAL B 1 29 ? 32.406 1.944 51.955 1.00 75.60 169 VAL B CA 1
ATOM 2328 C C . VAL B 1 29 ? 33.350 1.817 53.172 1.00 68.74 169 VAL B C 1
ATOM 2329 O O . VAL B 1 29 ? 33.576 0.713 53.653 1.00 73.65 169 VAL B O 1
ATOM 2333 N N . TYR B 1 30 ? 33.929 2.930 53.639 1.00 64.02 170 TYR B N 1
ATOM 2334 C CA . TYR B 1 30 ? 34.804 2.942 54.831 1.00 64.18 170 TYR B CA 1
ATOM 2335 C C . TYR B 1 30 ? 34.059 3.391 56.098 1.00 64.52 170 TYR B C 1
ATOM 2336 O O . TYR B 1 30 ? 33.454 4.473 56.114 1.00 57.56 170 TYR B O 1
ATOM 2345 N N . LYS B 1 31 ? 34.142 2.593 57.158 1.00 63.95 171 LYS B N 1
ATOM 2346 C CA . LYS B 1 31 ? 33.361 2.826 58.387 1.00 66.79 171 LYS B CA 1
ATOM 2347 C C . LYS B 1 31 ? 33.647 4.182 59.052 1.00 67.34 171 LYS B C 1
ATOM 2348 O O . LYS B 1 31 ? 34.794 4.516 59.345 1.00 65.14 171 LYS B O 1
ATOM 2354 N N . LYS B 1 32 ? 32.586 4.959 59.272 1.00 61.04 172 LYS B N 1
ATOM 2355 C CA . LYS B 1 32 ? 32.667 6.253 59.952 1.00 59.98 172 LYS B CA 1
ATOM 2356 C C . LYS B 1 32 ? 31.479 6.459 60.900 1.00 66.14 172 LYS B C 1
ATOM 2357 O O . LYS B 1 32 ? 30.376 5.992 60.621 1.00 59.69 172 LYS B O 1
ATOM 2363 N N . ASP B 1 33 ? 31.706 7.171 62.003 1.00 71.71 173 ASP B N 1
ATOM 2364 C CA . ASP B 1 33 ? 30.627 7.552 62.918 1.00 76.01 173 ASP B CA 1
ATOM 2365 C C . ASP B 1 33 ? 29.716 8.602 62.277 1.00 72.07 173 ASP B C 1
ATOM 2366 O O . ASP B 1 33 ? 30.055 9.189 61.247 1.00 66.91 173 ASP B O 1
ATOM 2371 N N . GLU B 1 34 ? 28.566 8.850 62.895 1.00 60.18 174 GLU B N 1
ATOM 2372 C CA . GLU B 1 34 ? 27.594 9.786 62.334 1.00 56.45 174 GLU B CA 1
ATOM 2373 C C . GLU B 1 34 ? 28.051 11.230 62.331 1.00 57.19 174 GLU B C 1
ATOM 2374 O O . GLU B 1 34 ? 27.828 11.935 61.349 1.00 53.94 174 GLU B O 1
ATOM 2380 N N . LYS B 1 35 ? 28.662 11.681 63.427 1.00 58.28 175 LYS B N 1
ATOM 2381 C CA . LYS B 1 35 ? 29.167 13.051 63.488 1.00 68.84 175 LYS B CA 1
ATOM 2382 C C . LYS B 1 35 ? 30.247 13.301 62.440 1.00 69.94 175 LYS B C 1
ATOM 2383 O O . LYS B 1 35 ? 30.334 14.400 61.890 1.00 74.54 175 LYS B O 1
ATOM 2389 N N . GLU B 1 36 ? 31.063 12.292 62.148 1.00 63.53 176 GLU B N 1
ATOM 2390 C CA . GLU B 1 36 ? 32.073 12.453 61.106 1.00 61.07 176 GLU B CA 1
ATOM 2391 C C . GLU B 1 36 ? 31.433 12.562 59.723 1.00 47.85 176 GLU B C 1
ATOM 2392 O O . GLU B 1 36 ? 31.816 13.413 58.935 1.00 45.98 176 GLU B O 1
ATOM 2398 N N . LYS B 1 37 ? 30.452 11.717 59.428 1.00 48.36 177 LYS B N 1
ATOM 2399 C CA . LYS B 1 37 ? 29.766 11.805 58.140 1.00 48.57 177 LYS B CA 1
ATOM 2400 C C . LYS B 1 37 ? 29.073 13.151 57.965 1.00 47.29 177 LYS B C 1
ATOM 2401 O O . LYS B 1 37 ? 29.061 13.721 56.868 1.00 44.02 177 LYS B O 1
ATOM 2407 N N . ALA B 1 38 ? 28.503 13.655 59.058 1.00 54.53 178 ALA B N 1
ATOM 2408 C CA . ALA B 1 38 ? 27.819 14.938 59.035 1.00 55.08 178 ALA B CA 1
ATOM 2409 C C . ALA B 1 38 ? 28.806 16.049 58.710 1.00 57.16 178 ALA B C 1
ATOM 2410 O O . ALA B 1 38 ? 28.463 16.980 57.983 1.00 45.42 178 ALA B O 1
ATOM 2412 N N . LYS B 1 39 ? 30.043 15.949 59.209 1.00 45.87 179 LYS B N 1
ATOM 2413 C CA . LYS B 1 39 ? 31.024 16.984 58.898 1.00 44.93 179 LYS B CA 1
ATOM 2414 C C . LYS B 1 39 ? 31.498 16.891 57.457 1.00 42.66 179 LYS B C 1
ATOM 2415 O O . LYS B 1 39 ? 31.767 17.909 56.816 1.00 44.81 179 LYS B O 1
ATOM 2421 N N . ILE B 1 40 ? 31.621 15.676 56.937 1.00 42.17 180 ILE B N 1
ATOM 2422 C CA . ILE B 1 40 ? 31.986 15.517 55.526 1.00 41.05 180 ILE B CA 1
ATOM 2423 C C . ILE B 1 40 ? 30.872 16.060 54.621 1.00 39.89 180 ILE B C 1
ATOM 2424 O O . ILE B 1 40 ? 31.146 16.774 53.660 1.00 39.49 180 ILE B O 1
ATOM 2429 N N . ARG B 1 41 ? 29.622 15.725 54.941 1.00 45.96 181 ARG B N 1
ATOM 2430 C CA . ARG B 1 41 ? 28.490 16.205 54.147 1.00 47.38 181 ARG B CA 1
ATOM 2431 C C . ARG B 1 41 ? 28.456 17.720 54.118 1.00 45.18 181 ARG B C 1
ATOM 2432 O O . ARG B 1 41 ? 28.283 18.337 53.057 1.00 46.31 181 ARG B O 1
ATOM 2440 N N . GLU B 1 42 ? 28.617 18.324 55.289 1.00 43.00 182 GLU B N 1
ATOM 2441 C CA . GLU B 1 42 ? 28.724 19.775 55.336 1.00 52.26 182 GLU B CA 1
ATOM 2442 C C . GLU B 1 42 ? 29.813 20.294 54.387 1.00 52.78 182 GLU B C 1
ATOM 2443 O O . GLU B 1 42 ? 29.559 21.192 53.592 1.00 53.47 182 GLU B O 1
ATOM 2449 N N . ALA B 1 43 ? 31.013 19.725 54.443 1.00 45.25 183 ALA B N 1
ATOM 2450 C CA . ALA B 1 43 ? 32.099 20.195 53.569 1.00 43.36 183 ALA B CA 1
ATOM 2451 C C . ALA B 1 43 ? 31.798 19.997 52.085 1.00 40.49 183 ALA B C 1
ATOM 2452 O O . ALA B 1 43 ? 32.043 20.885 51.269 1.00 47.34 183 ALA B O 1
ATOM 2454 N N . LEU B 1 44 ? 31.293 18.827 51.725 1.00 37.65 184 LEU B N 1
ATOM 2455 C CA . LEU B 1 44 ? 31.016 18.552 50.314 1.00 42.46 184 LEU B CA 1
ATOM 2456 C C . LEU B 1 44 ? 29.870 19.403 49.779 1.00 46.72 184 LEU B C 1
ATOM 2457 O O . LEU B 1 44 ? 29.838 19.715 48.592 1.00 45.92 184 LEU B O 1
ATOM 2462 N N . ASN B 1 45 ? 28.922 19.769 50.635 1.00 54.06 185 ASN B N 1
ATOM 2463 C CA . ASN B 1 45 ? 27.802 20.612 50.201 1.00 53.31 185 ASN B CA 1
ATOM 2464 C C . ASN B 1 45 ? 28.220 22.045 49.941 1.00 53.76 185 ASN B C 1
ATOM 2465 O O . ASN B 1 45 ? 27.523 22.778 49.257 1.00 60.52 185 ASN B O 1
ATOM 2470 N N . GLU B 1 46 ? 29.352 22.445 50.501 1.00 54.30 186 GLU B N 1
ATOM 2471 C CA . GLU B 1 46 ? 29.894 23.778 50.278 1.00 62.74 186 GLU B CA 1
ATOM 2472 C C . GLU B 1 46 ? 30.737 23.804 49.020 1.00 64.66 186 GLU B C 1
ATOM 2473 O O . GLU B 1 46 ? 31.000 24.871 48.462 1.00 69.69 186 GLU B O 1
ATOM 2479 N N . SER B 1 47 ? 31.189 22.626 48.598 1.00 52.08 187 SER B N 1
ATOM 2480 C CA . SER B 1 47 ? 31.989 22.513 47.387 1.00 50.52 187 SER B CA 1
ATOM 2481 C C . SER B 1 47 ? 31.102 22.242 46.178 1.00 48.96 187 SER B C 1
ATOM 2482 O O . SER B 1 47 ? 30.274 21.311 46.172 1.00 47.03 187 SER B O 1
ATOM 2485 N N . PHE B 1 48 ? 31.263 23.036 45.135 1.00 48.87 188 PHE B N 1
ATOM 2486 C CA . PHE B 1 48 ? 30.464 22.769 43.964 1.00 48.23 188 PHE B CA 1
ATOM 2487 C C . PHE B 1 48 ? 31.144 21.729 43.075 1.00 44.64 188 PHE B C 1
ATOM 2488 O O . PHE B 1 48 ? 30.660 21.422 41.990 1.00 46.68 188 PHE B O 1
ATOM 2496 N N . LEU B 1 49 ? 32.244 21.164 43.563 1.00 45.75 189 LEU B N 1
ATOM 2497 C CA . LEU B 1 49 ? 32.834 19.987 42.957 1.00 44.86 189 LEU B CA 1
ATOM 2498 C C . LEU B 1 49 ? 31.899 18.806 43.181 1.00 47.59 189 LEU B C 1
ATOM 2499 O O . LEU B 1 49 ? 31.853 17.875 42.377 1.00 55.33 189 LEU B O 1
ATOM 2504 N N . PHE B 1 50 ? 31.137 18.866 44.270 1.00 43.70 190 PHE B N 1
ATOM 2505 C CA . PHE B 1 50 ? 30.336 17.731 44.727 1.00 56.78 190 PHE B CA 1
ATOM 2506 C C . PHE B 1 50 ? 28.817 17.956 44.737 1.00 63.16 190 PHE B C 1
ATOM 2507 O O . PHE B 1 50 ? 28.078 17.097 44.278 1.00 69.09 190 PHE B O 1
ATOM 2515 N N . ASN B 1 51 ? 28.352 19.085 45.277 1.00 67.64 191 ASN B N 1
ATOM 2516 C CA . ASN B 1 51 ? 26.922 19.260 45.607 1.00 67.29 191 ASN B CA 1
ATOM 2517 C C . ASN B 1 51 ? 25.946 19.139 44.424 1.00 67.94 191 ASN B C 1
ATOM 2518 O O . ASN B 1 51 ? 24.733 19.334 44.585 1.00 74.32 191 ASN B O 1
ATOM 2523 N N . HIS B 1 52 ? 26.493 18.833 43.250 1.00 65.23 192 HIS B N 1
ATOM 2524 C CA . HIS B 1 52 ? 25.744 18.607 42.015 1.00 68.73 192 HIS B CA 1
ATOM 2525 C C . HIS B 1 52 ? 25.312 17.144 41.840 1.00 73.97 192 HIS B C 1
ATOM 2526 O O . HIS B 1 52 ? 24.689 16.791 40.838 1.00 74.67 192 HIS B O 1
ATOM 2533 N N . LEU B 1 53 ? 25.677 16.293 42.797 1.00 66.45 193 LEU B N 1
ATOM 2534 C CA . LEU B 1 53 ? 25.396 14.862 42.712 1.00 67.43 193 LEU B CA 1
ATOM 2535 C C . LEU B 1 53 ? 24.010 14.541 43.251 1.00 71.04 193 LEU B C 1
ATOM 2536 O O . LEU B 1 53 ? 23.492 15.270 44.100 1.00 76.56 193 LEU B O 1
ATOM 2541 N N . ASN B 1 54 ? 23.408 13.453 42.772 1.00 75.42 194 ASN B N 1
ATOM 2542 C CA . ASN B 1 54 ? 22.155 12.980 43.361 1.00 75.54 194 ASN B CA 1
ATOM 2543 C C . ASN B 1 54 ? 22.430 12.468 44.767 1.00 73.16 194 ASN B C 1
ATOM 2544 O O . ASN B 1 54 ? 23.578 12.173 45.101 1.00 75.85 194 ASN B O 1
ATOM 2549 N N . LYS B 1 55 ? 21.389 12.365 45.587 1.00 75.64 195 LYS B N 1
ATOM 2550 C CA . LYS B 1 55 ? 21.542 11.923 46.970 1.00 74.63 195 LYS B CA 1
ATOM 2551 C C . LYS B 1 55 ? 22.348 10.622 47.093 1.00 71.60 195 LYS B C 1
ATOM 2552 O O . LYS B 1 55 ? 23.204 10.493 47.969 1.00 69.76 195 LYS B O 1
ATOM 2558 N N . LYS B 1 56 ? 22.086 9.673 46.200 1.00 66.82 196 LYS B N 1
ATOM 2559 C CA . LYS B 1 56 ? 22.716 8.362 46.275 1.00 67.38 196 LYS B CA 1
ATOM 2560 C C . LYS B 1 56 ? 24.211 8.429 45.965 1.00 67.99 196 LYS B C 1
ATOM 2561 O O . LYS B 1 56 ? 25.030 7.880 46.705 1.00 65.57 196 LYS B O 1
ATOM 2567 N N . GLU B 1 57 ? 24.560 9.094 44.866 1.00 61.06 197 GLU B N 1
ATOM 2568 C CA . GLU B 1 57 ? 25.957 9.265 44.493 1.00 66.14 197 GLU B CA 1
ATOM 2569 C C . GLU B 1 57 ? 26.712 10.008 45.577 1.00 59.20 197 GLU B C 1
ATOM 2570 O O . GLU B 1 57 ? 27.836 9.638 45.926 1.00 55.71 197 GLU B O 1
ATOM 2576 N N . PHE B 1 58 ? 26.083 11.064 46.086 1.00 49.43 198 PHE B N 1
ATOM 2577 C CA . PHE B 1 58 ? 26.658 11.892 47.131 1.00 47.60 198 PHE B CA 1
ATOM 2578 C C . PHE B 1 58 ? 27.052 11.036 48.324 1.00 50.37 198 PHE B C 1
ATOM 2579 O O . PHE B 1 58 ? 28.130 11.195 48.903 1.00 47.77 198 PHE B O 1
ATOM 2587 N N . GLU B 1 59 ? 26.176 10.105 48.671 1.00 52.65 199 GLU B N 1
ATOM 2588 C CA . GLU B 1 59 ? 26.358 9.301 49.863 1.00 52.43 199 GLU B CA 1
ATOM 2589 C C . GLU B 1 59 ? 27.370 8.207 49.580 1.00 49.32 199 GLU B C 1
ATOM 2590 O O . GLU B 1 59 ? 28.052 7.733 50.485 1.00 49.48 199 GLU B O 1
ATOM 2596 N N . ILE B 1 60 ? 27.474 7.803 48.320 1.00 51.02 200 ILE B N 1
ATOM 2597 C CA . ILE B 1 60 ? 28.555 6.906 47.918 1.00 56.03 200 ILE B CA 1
ATOM 2598 C C . ILE B 1 60 ? 29.891 7.615 48.130 1.00 54.36 200 ILE B C 1
ATOM 2599 O O . ILE B 1 60 ? 30.838 7.044 48.684 1.00 49.88 200 ILE B O 1
ATOM 2604 N N . ILE B 1 61 ? 29.961 8.879 47.724 1.00 46.93 201 ILE B N 1
ATOM 2605 C CA . ILE B 1 61 ? 31.210 9.618 47.893 1.00 54.66 201 ILE B CA 1
ATOM 2606 C C . ILE B 1 61 ? 31.545 9.778 49.373 1.00 44.25 201 ILE B C 1
ATOM 2607 O O . ILE B 1 61 ? 32.703 9.610 49.761 1.00 45.72 201 ILE B O 1
ATOM 2612 N N . VAL B 1 62 ? 30.538 10.076 50.201 1.00 43.86 202 VAL B N 1
ATOM 2613 C CA . VAL B 1 62 ? 30.766 10.260 51.633 1.00 43.54 202 VAL B CA 1
ATOM 2614 C C . VAL B 1 62 ? 31.390 9.005 52.257 1.00 45.56 202 VAL B C 1
ATOM 2615 O O . VAL B 1 62 ? 32.318 9.097 53.053 1.00 45.64 202 VAL B O 1
ATOM 2619 N N . ASN B 1 63 ? 30.887 7.833 51.878 1.00 47.70 203 ASN B N 1
ATOM 2620 C CA . ASN B 1 63 ? 31.389 6.578 52.427 1.00 52.79 203 ASN B CA 1
ATOM 2621 C C . ASN B 1 63 ? 32.759 6.205 51.867 1.00 57.42 203 ASN B C 1
ATOM 2622 O O . ASN B 1 63 ? 33.521 5.499 52.521 1.00 57.35 203 ASN B O 1
ATOM 2627 N N . ALA B 1 64 ? 33.085 6.679 50.666 1.00 50.29 204 ALA B N 1
ATOM 2628 C CA . ALA B 1 64 ? 34.369 6.311 50.049 1.00 51.78 204 ALA B CA 1
ATOM 2629 C C . ALA B 1 64 ? 35.547 7.124 50.569 1.00 57.18 204 ALA B C 1
ATOM 2630 O O . ALA B 1 64 ? 36.698 6.767 50.325 1.00 52.40 204 ALA B O 1
ATOM 2632 N N . PHE B 1 65 ? 35.279 8.219 51.268 1.00 48.01 205 PHE B N 1
ATOM 2633 C CA . PHE B 1 65 ? 36.362 8.990 51.862 1.00 47.40 205 PHE B CA 1
ATOM 2634 C C . PHE B 1 65 ? 37.030 8.190 52.980 1.00 49.98 205 PHE B C 1
ATOM 2635 O O . PHE B 1 65 ? 36.375 7.395 53.672 1.00 53.15 205 PHE B O 1
ATOM 2643 N N . PHE B 1 66 ? 38.337 8.369 53.162 1.00 51.52 206 PHE B N 1
ATOM 2644 C CA . PHE B 1 66 ? 38.991 7.765 54.329 1.00 55.63 206 PHE B CA 1
ATOM 2645 C C . PHE B 1 66 ? 39.853 8.811 55.013 1.00 54.08 206 PHE B C 1
ATOM 2646 O O . PHE B 1 66 ? 40.038 9.897 54.494 1.00 57.68 206 PHE B O 1
ATOM 2654 N N . ASP B 1 67 ? 40.339 8.509 56.207 1.00 57.83 207 ASP B N 1
ATOM 2655 C CA . ASP B 1 67 ? 41.004 9.543 56.986 1.00 66.63 207 ASP B CA 1
ATOM 2656 C C . ASP B 1 67 ? 42.500 9.583 56.712 1.00 70.72 207 ASP B C 1
ATOM 2657 O O . ASP B 1 67 ? 43.077 8.622 56.194 1.00 68.12 207 ASP B O 1
ATOM 2662 N N . LYS B 1 68 ? 43.102 10.721 57.041 1.00 69.68 208 LYS B N 1
ATOM 2663 C CA . LYS B 1 68 ? 44.524 10.941 56.864 1.00 69.74 208 LYS B CA 1
ATOM 2664 C C . LYS B 1 68 ? 44.945 12.037 57.830 1.00 74.30 208 LYS B C 1
ATOM 2665 O O . LYS B 1 68 ? 44.501 13.179 57.710 1.00 65.73 208 LYS B O 1
ATOM 2671 N N . ASN B 1 69 ? 45.767 11.673 58.814 1.00 65.76 209 ASN B N 1
ATOM 2672 C CA . ASN B 1 69 ? 46.256 12.636 59.790 1.00 67.41 209 ASN B CA 1
ATOM 2673 C C . ASN B 1 69 ? 47.697 13.006 59.486 1.00 74.69 209 ASN B C 1
ATOM 2674 O O . ASN B 1 69 ? 48.487 12.168 59.060 1.00 73.30 209 ASN B O 1
ATOM 2679 N N . VAL B 1 70 ? 48.027 14.264 59.737 1.00 70.40 210 VAL B N 1
ATOM 2680 C CA . VAL B 1 70 ? 49.261 14.854 59.274 1.00 72.70 210 VAL B CA 1
ATOM 2681 C C . VAL B 1 70 ? 49.783 15.777 60.360 1.00 75.71 210 VAL B C 1
ATOM 2682 O O . VAL B 1 70 ? 49.016 16.552 60.937 1.00 73.93 210 VAL B O 1
ATOM 2686 N N . GLU B 1 71 ? 51.075 15.659 60.669 1.00 80.87 211 GLU B N 1
ATOM 2687 C CA . GLU B 1 71 ? 51.743 16.571 61.593 1.00 84.63 211 GLU B CA 1
ATOM 2688 C C . GLU B 1 71 ? 52.037 17.910 60.937 1.00 83.35 211 GLU B C 1
ATOM 2689 O O . GLU B 1 71 ? 52.276 17.974 59.739 1.00 81.52 211 GLU B O 1
ATOM 2695 N N . LYS B 1 72 ? 52.062 18.960 61.750 1.00 84.98 212 LYS B N 1
ATOM 2696 C CA . LYS B 1 72 ? 52.546 20.278 61.347 1.00 85.53 212 LYS B CA 1
ATOM 2697 C C . LYS B 1 72 ? 53.913 20.244 60.654 1.00 91.86 212 LYS B C 1
ATOM 2698 O O . LYS B 1 72 ? 54.866 19.688 61.185 1.00 94.22 212 LYS B O 1
ATOM 2704 N N . GLY B 1 73 ? 54.005 20.842 59.465 1.00 86.60 213 GLY B N 1
ATOM 2705 C CA . GLY B 1 73 ? 55.268 20.920 58.749 1.00 91.41 213 GLY B CA 1
ATOM 2706 C C . GLY B 1 73 ? 55.384 19.919 57.617 1.00 88.53 213 GLY B C 1
ATOM 2707 O O . GLY B 1 73 ? 56.281 20.005 56.784 1.00 90.77 213 GLY B O 1
ATOM 2708 N N . VAL B 1 74 ? 54.469 18.961 57.586 1.00 85.16 214 VAL B N 1
ATOM 2709 C CA . VAL B 1 74 ? 54.459 17.977 56.521 1.00 83.88 214 VAL B CA 1
ATOM 2710 C C . VAL B 1 74 ? 53.980 18.615 55.212 1.00 79.98 214 VAL B C 1
ATOM 2711 O O . VAL B 1 74 ? 52.991 19.369 55.200 1.00 75.44 214 VAL B O 1
ATOM 2715 N N . ASN B 1 75 ? 54.684 18.328 54.122 1.00 81.12 215 ASN B N 1
ATOM 2716 C CA . ASN B 1 75 ? 54.164 18.621 52.798 1.00 80.38 215 ASN B CA 1
ATOM 2717 C C . ASN B 1 75 ? 53.195 17.503 52.411 1.00 74.22 215 ASN B C 1
ATOM 2718 O O . ASN B 1 75 ? 53.620 16.424 52.008 1.00 76.58 215 ASN B O 1
ATOM 2723 N N . ILE B 1 76 ? 51.897 17.753 52.576 1.00 69.49 216 ILE B N 1
ATOM 2724 C CA . ILE B 1 76 ? 50.862 16.793 52.189 1.00 66.49 216 ILE B CA 1
ATOM 2725 C C . ILE B 1 76 ? 51.009 16.429 50.711 1.00 72.93 216 ILE B C 1
ATOM 2726 O O . ILE B 1 76 ? 50.807 15.269 50.320 1.00 66.89 216 ILE B O 1
ATOM 2731 N N . ILE B 1 77 ? 51.384 17.435 49.914 1.00 66.23 217 ILE B N 1
ATOM 2732 C CA . ILE B 1 77 ? 51.582 17.302 48.482 1.00 66.58 217 ILE B CA 1
ATOM 2733 C C . ILE B 1 77 ? 52.786 18.129 48.073 1.00 69.87 217 ILE B C 1
ATOM 2734 O O . ILE B 1 77 ? 52.969 19.228 48.589 1.00 69.77 217 ILE B O 1
ATOM 2739 N N . ASN B 1 78 ? 53.598 17.609 47.157 1.00 73.25 218 ASN B N 1
ATOM 2740 C CA . ASN B 1 78 ? 54.750 18.347 46.637 1.00 76.88 218 ASN B CA 1
ATOM 2741 C C . ASN B 1 78 ? 54.535 18.838 45.199 1.00 75.79 218 ASN B C 1
ATOM 2742 O O . ASN B 1 78 ? 54.082 18.070 44.346 1.00 75.15 218 ASN B O 1
ATOM 2747 N N . GLU B 1 79 ? 54.864 20.102 44.931 1.00 76.08 219 GLU B N 1
ATOM 2748 C CA . GLU B 1 79 ? 54.778 20.638 43.563 1.00 82.96 219 GLU B CA 1
ATOM 2749 C C . GLU B 1 79 ? 55.638 19.779 42.641 1.00 85.40 219 GLU B C 1
ATOM 2750 O O . GLU B 1 79 ? 56.841 19.643 42.866 1.00 89.95 219 GLU B O 1
ATOM 2756 N N . GLY B 1 80 ? 55.022 19.174 41.629 1.00 84.24 220 GLY B N 1
ATOM 2757 C CA . GLY B 1 80 ? 55.767 18.376 40.667 1.00 89.68 220 GLY B CA 1
ATOM 2758 C C . GLY B 1 80 ? 55.466 16.890 40.760 1.00 88.55 220 GLY B C 1
ATOM 2759 O O . GLY B 1 80 ? 55.633 16.153 39.790 1.00 90.73 220 GLY B O 1
ATOM 2760 N N . ASP B 1 81 ? 55.026 16.453 41.934 1.00 84.86 221 ASP B N 1
ATOM 2761 C CA . ASP B 1 81 ? 54.695 15.047 42.169 1.00 85.07 221 ASP B CA 1
ATOM 2762 C C . ASP B 1 81 ? 53.492 14.580 41.348 1.00 80.28 221 ASP B C 1
ATOM 2763 O O . ASP B 1 81 ? 52.747 15.388 40.809 1.00 77.88 221 ASP B O 1
ATOM 2768 N N . TYR B 1 82 ? 53.318 13.268 41.250 1.00 88.52 222 TYR B N 1
ATOM 2769 C CA . TYR B 1 82 ? 52.121 12.677 40.658 1.00 88.98 222 TYR B CA 1
ATOM 2770 C C . TYR B 1 82 ? 51.011 12.582 41.720 1.00 81.38 222 TYR B C 1
ATOM 2771 O O . TYR B 1 82 ? 51.319 12.467 42.908 1.00 77.12 222 TYR B O 1
ATOM 2780 N N . GLY B 1 83 ? 49.737 12.626 41.314 1.00 75.87 223 GLY B N 1
ATOM 2781 C CA . GLY B 1 83 ? 48.644 12.625 42.292 1.00 77.82 223 GLY B CA 1
ATOM 2782 C C . GLY B 1 83 ? 47.512 11.614 42.126 1.00 71.72 223 GLY B C 1
ATOM 2783 O O . GLY B 1 83 ? 46.914 11.509 41.054 1.00 76.43 223 GLY B O 1
ATOM 2784 N N . ASP B 1 84 ? 47.196 10.883 43.195 1.00 71.40 224 ASP B N 1
ATOM 2785 C CA . ASP B 1 84 ? 46.129 9.886 43.144 1.00 69.46 224 ASP B CA 1
ATOM 2786 C C . ASP B 1 84 ? 45.037 10.102 44.191 1.00 65.14 224 ASP B C 1
ATOM 2787 O O . ASP B 1 84 ? 44.093 9.319 44.263 1.00 62.63 224 ASP B O 1
ATOM 2792 N N . LEU B 1 85 ? 45.169 11.165 44.983 1.00 64.08 225 LEU B N 1
ATOM 2793 C CA . LEU B 1 85 ? 44.179 11.535 45.996 1.00 60.57 225 LEU B CA 1
ATOM 2794 C C . LEU B 1 85 ? 43.749 13.000 45.851 1.00 54.33 225 LEU B C 1
ATOM 2795 O O . LEU B 1 85 ? 44.525 13.831 45.377 1.00 54.79 225 LEU B O 1
ATOM 2800 N N . LEU B 1 86 ? 42.515 13.311 46.249 1.00 52.15 226 LEU B N 1
ATOM 2801 C CA . LEU B 1 86 ? 42.166 14.688 46.593 1.00 48.09 226 LEU B CA 1
ATOM 2802 C C . LEU B 1 86 ? 41.889 14.739 48.084 1.00 46.36 226 LEU B C 1
ATOM 2803 O O . LEU B 1 86 ? 41.570 13.718 48.699 1.00 45.86 226 LEU B O 1
ATOM 2808 N N . TYR B 1 87 ? 41.985 15.931 48.654 1.00 44.08 227 TYR B N 1
ATOM 2809 C CA . TYR B 1 87 ? 41.842 16.082 50.083 1.00 45.05 227 TYR B CA 1
ATOM 2810 C C . TYR B 1 87 ? 40.807 17.117 50.425 1.00 41.76 227 TYR B C 1
ATOM 2811 O O . TYR B 1 87 ? 40.632 18.103 49.701 1.00 40.83 227 TYR B O 1
ATOM 2820 N N . VAL B 1 88 ? 40.113 16.857 51.530 1.00 44.64 228 VAL B N 1
ATOM 2821 C CA . VAL B 1 88 ? 39.186 17.801 52.146 1.00 47.87 228 VAL B CA 1
ATOM 2822 C C . VAL B 1 88 ? 39.683 18.044 53.567 1.00 41.85 228 VAL B C 1
ATOM 2823 O O . VAL B 1 88 ? 40.047 17.105 54.280 1.00 44.30 228 VAL B O 1
ATOM 2827 N N . ILE B 1 89 ? 39.751 19.297 53.983 1.00 42.15 229 ILE B N 1
ATOM 2828 C CA . ILE B 1 89 ? 40.246 19.563 55.331 1.00 44.25 229 ILE B CA 1
ATOM 2829 C C . ILE B 1 89 ? 39.112 19.474 56.356 1.00 44.27 229 ILE B C 1
ATOM 2830 O O . ILE B 1 89 ? 38.047 20.062 56.159 1.00 52.02 229 ILE B O 1
ATOM 2835 N N . ASP B 1 90 ? 39.339 18.717 57.419 1.00 47.07 230 ASP B N 1
ATOM 2836 C CA . ASP B 1 90 ? 38.437 18.674 58.571 1.00 54.08 230 ASP B CA 1
ATOM 2837 C C . ASP B 1 90 ? 38.872 19.717 59.598 1.00 60.64 230 ASP B C 1
ATOM 2838 O O . ASP B 1 90 ? 38.168 20.697 59.834 1.00 69.40 230 ASP B O 1
ATOM 2843 N N . GLN B 1 91 ? 40.047 19.512 60.189 1.00 62.43 231 GLN B N 1
ATOM 2844 C CA . GLN B 1 91 ? 40.611 20.483 61.115 1.00 64.02 231 GLN B CA 1
ATOM 2845 C C . GLN B 1 91 ? 42.005 20.842 60.672 1.00 65.50 231 GLN B C 1
ATOM 2846 O O . GLN B 1 91 ? 42.711 20.017 60.083 1.00 64.55 231 GLN B O 1
ATOM 2852 N N . GLY B 1 92 ? 42.406 22.076 60.946 1.00 72.82 232 GLY B N 1
ATOM 2853 C CA . GLY B 1 92 ? 43.741 22.507 60.603 1.00 75.93 232 GLY B CA 1
ATOM 2854 C C . GLY B 1 92 ? 43.792 23.446 59.423 1.00 80.71 232 GLY B C 1
ATOM 2855 O O . GLY B 1 92 ? 42.757 23.849 58.875 1.00 78.83 232 GLY B O 1
ATOM 2856 N N . GLU B 1 93 ? 45.013 23.807 59.040 1.00 81.14 233 GLU B N 1
ATOM 2857 C CA . GLU B 1 93 ? 45.236 24.755 57.958 1.00 82.34 233 GLU B CA 1
ATOM 2858 C C . GLU B 1 93 ? 46.401 24.317 57.072 1.00 73.11 233 GLU B C 1
ATOM 2859 O O . GLU B 1 93 ? 47.397 23.776 57.549 1.00 72.73 233 GLU B O 1
ATOM 2865 N N . VAL B 1 94 ? 46.248 24.556 55.775 1.00 65.64 234 VAL B N 1
ATOM 2866 C CA . VAL B 1 94 ? 47.194 24.110 54.769 1.00 63.73 234 VAL B CA 1
ATOM 2867 C C . VAL B 1 94 ? 47.580 25.297 53.895 1.00 69.32 234 VAL B C 1
ATOM 2868 O O . VAL B 1 94 ? 46.714 25.997 53.364 1.00 67.32 234 VAL B O 1
ATOM 2872 N N . GLU B 1 95 ? 48.880 25.536 53.771 1.00 61.77 235 GLU B N 1
ATOM 2873 C CA . GLU B 1 95 ? 49.383 26.607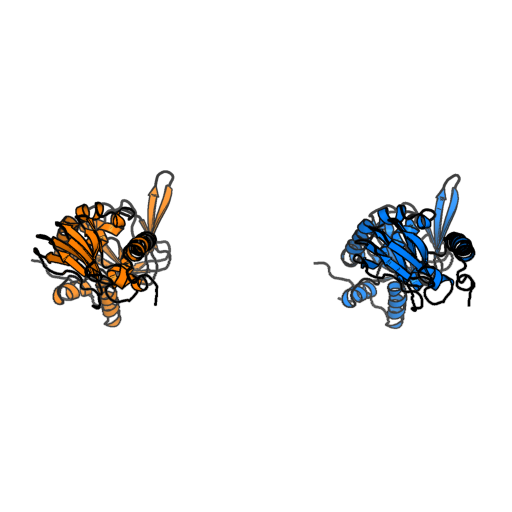 52.922 1.00 66.12 235 GLU B CA 1
ATOM 2874 C C . GLU B 1 95 ? 49.716 26.027 51.553 1.00 65.53 235 GLU B C 1
ATOM 2875 O O . GLU B 1 95 ? 50.378 24.989 51.462 1.00 62.95 235 GLU B O 1
ATOM 2881 N N . ILE B 1 96 ? 49.216 26.672 50.500 1.00 60.22 236 ILE B N 1
ATOM 2882 C CA . ILE B 1 96 ? 49.496 26.259 49.132 1.00 61.41 236 ILE B CA 1
ATOM 2883 C C . ILE B 1 96 ? 50.475 27.235 48.511 1.00 68.15 236 ILE B C 1
ATOM 2884 O O . ILE B 1 96 ? 50.250 28.441 48.572 1.00 70.42 236 ILE B O 1
ATOM 2889 N N . TYR B 1 97 ? 51.553 26.737 47.915 1.00 65.26 237 TYR B N 1
ATOM 2890 C CA . TYR B 1 97 ? 52.524 27.644 47.330 1.00 70.51 237 TYR B CA 1
ATOM 2891 C C . TYR B 1 97 ? 53.312 27.022 46.186 1.00 72.18 237 TYR B C 1
ATOM 2892 O O . TYR B 1 97 ? 53.406 25.799 46.074 1.00 70.10 237 TYR B O 1
ATOM 2901 N N . LYS B 1 98 ? 53.830 27.884 45.312 1.00 72.82 238 LYS B N 1
ATOM 2902 C CA . LYS B 1 98 ? 54.700 27.460 44.232 1.00 75.53 238 LYS B CA 1
ATOM 2903 C C . LYS B 1 98 ? 56.135 27.872 44.547 1.00 81.01 238 LYS B C 1
ATOM 2904 O O . LYS B 1 98 ? 56.359 28.855 45.248 1.00 82.69 238 LYS B O 1
ATOM 2910 N N . THR B 1 99 ? 57.099 27.125 44.022 1.00 84.32 239 THR B N 1
ATOM 2911 C CA . THR B 1 99 ? 58.505 27.471 44.201 1.00 93.65 239 THR B CA 1
ATOM 2912 C C . THR B 1 99 ? 59.132 27.870 42.868 1.00 96.66 239 THR B C 1
ATOM 2913 O O . THR B 1 99 ? 59.243 27.049 41.959 1.00 94.95 239 THR B O 1
ATOM 2917 N N . LYS B 1 100 ? 59.533 29.134 42.758 1.00 101.13 240 LYS B N 1
ATOM 2918 C CA . LYS B 1 100 ? 60.049 29.672 41.500 1.00 111.89 240 LYS B CA 1
ATOM 2919 C C . LYS B 1 100 ? 61.493 30.166 41.618 1.00 124.03 240 LYS B C 1
ATOM 2920 O O . LYS B 1 100 ? 62.018 30.295 42.723 1.00 131.75 240 LYS B O 1
ATOM 2926 N N . GLU B 1 101 ? 62.087 30.472 40.462 1.00 128.34 241 GLU B N 1
ATOM 2927 C CA . GLU B 1 101 ? 63.541 30.578 40.228 1.00 135.18 241 GLU B CA 1
ATOM 2928 C C . GLU B 1 101 ? 64.434 30.279 41.469 1.00 126.39 241 GLU B C 1
ATOM 2929 O O . GLU B 1 101 ? 64.709 29.107 41.721 1.00 135.50 241 GLU B O 1
ATOM 2935 N N . ASN B 1 102 ? 64.852 31.265 42.258 1.00 127.45 242 ASN B N 1
ATOM 2936 C CA . ASN B 1 102 ? 65.805 31.026 43.343 1.00 128.23 242 ASN B CA 1
ATOM 2937 C C . ASN B 1 102 ? 65.140 30.505 44.606 1.00 125.05 242 ASN B C 1
ATOM 2938 O O . ASN B 1 102 ? 65.403 31.010 45.699 1.00 126.52 242 ASN B O 1
ATOM 2943 N N . ASN B 1 103 ? 64.275 29.506 44.440 1.00 121.18 243 ASN B N 1
ATOM 2944 C CA . ASN B 1 103 ? 63.547 28.888 45.540 1.00 114.87 243 ASN B CA 1
ATOM 2945 C C . ASN B 1 103 ? 62.716 29.996 46.216 1.00 111.80 243 ASN B C 1
ATOM 2946 O O . ASN B 1 103 ? 62.515 30.021 47.429 1.00 111.45 243 ASN B O 1
ATOM 2951 N N . LYS B 1 104 ? 62.244 30.938 45.404 1.00 110.16 244 LYS B N 1
ATOM 2952 C CA . LYS B 1 104 ? 61.290 31.924 45.891 1.00 107.03 244 LYS B CA 1
ATOM 2953 C C . LYS B 1 104 ? 59.957 31.215 46.098 1.00 104.64 244 LYS B C 1
ATOM 2954 O O . LYS B 1 104 ? 59.331 30.768 45.137 1.00 96.65 244 LYS B O 1
ATOM 2960 N N . LYS B 1 105 ? 59.540 31.079 47.351 1.00 109.45 245 LYS B N 1
ATOM 2961 C CA . LYS B 1 105 ? 58.258 30.451 47.636 1.00 111.39 245 LYS B CA 1
ATOM 2962 C C . LYS B 1 105 ? 57.146 31.479 47.396 1.00 110.66 245 LYS B C 1
ATOM 2963 O O . LYS B 1 105 ? 57.156 32.576 47.958 1.00 118.05 245 LYS B O 1
ATOM 2969 N N . GLU B 1 106 ? 56.222 31.144 46.498 1.00 102.63 246 GLU B N 1
ATOM 2970 C CA . GLU B 1 106 ? 55.109 32.035 46.182 1.00 95.86 246 GLU B CA 1
ATOM 2971 C C . GLU B 1 106 ? 53.796 31.466 46.712 1.00 85.34 246 GLU B C 1
ATOM 2972 O O . GLU B 1 106 ? 53.277 30.482 46.187 1.00 74.03 246 GLU B O 1
ATOM 2978 N N . VAL B 1 107 ? 53.265 32.102 47.752 1.00 83.62 247 VAL B N 1
ATOM 2979 C CA . VAL B 1 107 ? 52.078 31.617 48.440 1.00 81.19 247 VAL B CA 1
ATOM 2980 C C . VAL B 1 107 ? 50.805 31.890 47.646 1.00 79.54 247 VAL B C 1
ATOM 2981 O O . VAL B 1 107 ? 50.481 33.039 47.354 1.00 86.27 247 VAL B O 1
ATOM 2985 N N . LEU B 1 108 ? 50.088 30.832 47.2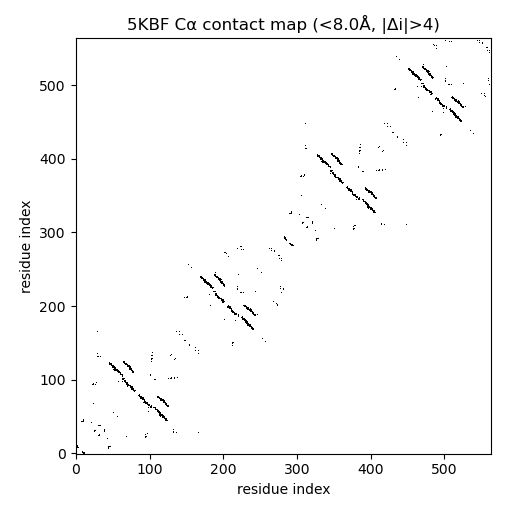90 1.00 78.50 248 LEU B N 1
ATOM 2986 C CA . LEU B 1 108 ? 48.863 30.991 46.514 1.00 74.63 248 LEU B CA 1
ATOM 2987 C C . LEU B 1 108 ? 47.671 31.179 47.447 1.00 76.74 248 LEU B C 1
ATOM 2988 O O . LEU B 1 108 ? 46.865 32.086 47.255 1.00 77.74 248 LEU B O 1
ATOM 2993 N N . THR B 1 109 ? 47.555 30.327 48.461 1.00 71.04 249 THR B N 1
ATOM 2994 C CA . THR B 1 109 ? 46.420 30.406 49.380 1.00 67.57 249 THR B CA 1
ATOM 2995 C C . THR B 1 109 ? 46.693 29.683 50.680 1.00 69.79 249 THR B C 1
ATOM 2996 O O . THR B 1 109 ? 47.471 28.730 50.720 1.00 66.05 249 THR B O 1
ATOM 3000 N N . VAL B 1 110 ? 46.043 30.145 51.741 1.00 71.56 250 VAL B N 1
ATOM 3001 C CA . VAL B 1 110 ? 45.950 29.398 52.982 1.00 70.54 250 VAL B CA 1
ATOM 3002 C C . VAL B 1 110 ? 44.577 28.727 53.008 1.00 64.60 250 VAL B C 1
ATOM 3003 O O . VAL B 1 110 ? 43.561 29.411 52.906 1.00 70.07 250 VAL B O 1
ATOM 3007 N N . LEU B 1 111 ? 44.547 27.399 53.126 1.00 58.40 251 LEU B N 1
ATOM 3008 C CA . LEU B 1 111 ? 43.293 26.654 53.156 1.00 55.53 251 LEU B CA 1
ATOM 3009 C C . LEU B 1 111 ? 42.952 26.211 54.580 1.00 63.67 251 LEU B C 1
ATOM 3010 O O . LEU B 1 111 ? 43.847 25.949 55.394 1.00 68.09 251 LEU B O 1
ATOM 3015 N N . LYS B 1 112 ? 41.658 26.157 54.890 1.00 69.45 252 LYS B N 1
ATOM 3016 C CA . LYS B 1 112 ? 41.193 25.845 56.247 1.00 72.42 252 LYS B CA 1
ATOM 3017 C C . LYS B 1 112 ? 40.024 24.865 56.223 1.00 71.52 252 LYS B C 1
ATOM 3018 O O . LYS B 1 112 ? 39.668 24.340 55.164 1.00 67.35 252 LYS B O 1
ATOM 3024 N N . SER B 1 113 ? 39.428 24.634 57.392 1.00 65.26 253 SER B N 1
ATOM 3025 C CA . SER B 1 113 ? 38.314 23.689 57.538 1.00 59.14 253 SER B CA 1
ATOM 3026 C C . SER B 1 113 ? 37.302 23.735 56.380 1.00 55.69 253 SER B C 1
ATOM 3027 O O . SER B 1 113 ? 36.851 24.808 55.977 1.00 59.74 253 SER B O 1
ATOM 3030 N N . LYS B 1 114 ? 36.994 22.551 55.847 1.00 53.67 254 LYS B N 1
ATOM 3031 C CA . LYS B 1 114 ? 36.051 22.326 54.742 1.00 50.91 254 LYS B CA 1
ATOM 3032 C C . LYS B 1 114 ? 36.626 22.617 53.354 1.00 48.65 254 LYS B C 1
ATOM 3033 O O . LYS B 1 114 ? 35.965 22.343 52.360 1.00 51.60 254 LYS B O 1
ATOM 3039 N N . ASP B 1 115 ? 37.844 23.142 53.264 1.00 47.90 255 ASP B N 1
ATOM 3040 C CA . ASP B 1 115 ? 38.434 23.425 51.954 1.00 45.13 255 ASP B CA 1
ATOM 3041 C C . ASP B 1 115 ? 38.881 22.147 51.252 1.00 45.42 255 ASP B C 1
ATOM 3042 O O . ASP B 1 115 ? 39.232 21.146 51.878 1.00 43.91 255 ASP B O 1
ATOM 3047 N N . VAL B 1 116 ? 38.862 22.190 49.935 1.00 43.52 256 VAL B N 1
ATOM 3048 C CA . VAL B 1 116 ? 39.184 21.033 49.110 1.00 42.71 256 VAL B CA 1
ATOM 3049 C C . VAL B 1 116 ? 40.438 21.341 48.331 1.00 43.84 256 VAL B C 1
ATOM 3050 O O . VAL B 1 116 ? 40.549 22.421 47.786 1.00 43.10 256 VAL B O 1
ATOM 3054 N N . PHE B 1 117 ? 41.386 20.415 48.268 1.00 48.75 257 PHE B N 1
ATOM 3055 C CA . PHE B 1 117 ? 42.506 20.625 47.353 1.00 47.40 257 PHE B CA 1
ATOM 3056 C C . PHE B 1 117 ? 43.014 19.302 46.797 1.00 45.27 257 PHE B C 1
ATOM 3057 O O . PHE B 1 117 ? 42.735 18.236 47.351 1.00 48.42 257 PHE B O 1
ATOM 3065 N N . GLY B 1 118 ? 43.743 19.375 45.690 1.00 46.38 258 GLY B N 1
ATOM 3066 C CA . GLY B 1 118 ? 44.318 18.184 45.092 1.00 47.18 258 GLY B CA 1
ATOM 3067 C C . GLY B 1 118 ? 43.464 17.617 43.974 1.00 48.44 258 GLY B C 1
ATOM 3068 O O . GLY B 1 118 ? 43.710 16.514 43.498 1.00 56.08 258 GLY B O 1
ATOM 3069 N N . GLU B 1 119 ? 42.451 18.363 43.551 1.00 44.82 259 GLU B N 1
ATOM 3070 C CA . GLU B 1 119 ? 41.547 17.873 42.522 1.00 50.00 259 GLU B CA 1
ATOM 3071 C C . GLU B 1 119 ? 42.125 18.026 41.099 1.00 56.26 259 GLU B C 1
ATOM 3072 O O . GLU B 1 119 ? 41.702 17.328 40.177 1.00 60.81 259 GLU B O 1
ATOM 3078 N N . LEU B 1 120 ? 43.075 18.935 40.904 1.00 53.29 260 LEU B N 1
ATOM 3079 C CA . LEU B 1 120 ? 43.527 19.225 39.529 1.00 53.84 260 LEU B CA 1
ATOM 3080 C C . LEU B 1 120 ? 44.200 18.014 38.880 1.00 54.77 260 LEU B C 1
ATOM 3081 O O . LEU B 1 120 ? 43.933 17.708 37.721 1.00 54.98 260 LEU B O 1
ATOM 3086 N N . ALA B 1 121 ? 45.053 17.319 39.632 1.00 58.86 261 ALA B N 1
ATOM 3087 C CA . ALA B 1 121 ? 45.725 16.129 39.111 1.00 66.38 261 ALA B CA 1
ATOM 3088 C C . ALA B 1 121 ? 44.708 15.049 38.750 1.00 69.20 261 ALA B C 1
ATOM 3089 O O . ALA B 1 121 ? 44.872 14.320 37.773 1.00 70.67 261 ALA B O 1
ATOM 3091 N N . LEU B 1 122 ? 43.650 14.957 39.547 1.00 63.44 262 LEU B N 1
ATOM 3092 C CA . LEU B 1 122 ? 42.626 13.949 39.329 1.00 62.47 262 LEU B CA 1
ATOM 3093 C C . LEU B 1 122 ? 41.689 14.365 38.214 1.00 65.10 262 LEU B C 1
ATOM 3094 O O . LEU B 1 122 ? 41.101 13.521 37.545 1.00 69.92 262 LEU B O 1
ATOM 3099 N N . LEU B 1 123 ? 41.545 15.672 38.029 1.00 61.72 263 LEU B N 1
ATOM 3100 C CA . LEU B 1 123 ? 40.719 16.203 36.956 1.00 67.73 263 LEU B CA 1
ATOM 3101 C C . LEU B 1 123 ? 41.407 16.107 35.606 1.00 64.48 263 LEU B C 1
ATOM 3102 O O . LEU B 1 123 ? 40.775 15.742 34.612 1.00 62.20 263 LEU B O 1
ATOM 3107 N N . TYR B 1 124 ? 42.695 16.445 35.561 1.00 66.08 264 TYR B N 1
ATOM 3108 C CA . TYR B 1 124 ? 43.363 16.646 34.270 1.00 71.63 264 TYR B CA 1
ATOM 3109 C C . TYR B 1 124 ? 44.591 15.773 34.056 1.00 71.57 264 TYR B C 1
ATOM 3110 O O . TYR B 1 124 ? 45.310 15.965 33.081 1.00 76.65 264 TYR B O 1
ATOM 3119 N N . ASN B 1 125 ? 44.837 14.835 34.962 1.00 69.16 265 ASN B N 1
ATOM 3120 C CA . ASN B 1 125 ? 45.978 13.923 34.855 1.00 78.04 265 ASN B CA 1
ATOM 3121 C C . ASN B 1 125 ? 47.328 14.630 34.749 1.00 84.35 265 ASN B C 1
ATOM 3122 O O . ASN B 1 125 ? 48.186 14.227 33.968 1.00 93.14 265 ASN B O 1
ATOM 3127 N N . SER B 1 126 ? 47.519 15.667 35.558 1.00 83.01 266 SER B N 1
ATOM 3128 C CA . SER B 1 126 ? 48.745 16.462 35.523 1.00 83.76 266 SER B CA 1
ATOM 3129 C C . SER B 1 126 ? 49.500 16.412 36.847 1.00 85.12 266 SER B C 1
ATOM 3130 O O . SER B 1 126 ? 48.930 16.071 37.887 1.00 84.38 266 SER B O 1
ATOM 3133 N N . LYS B 1 127 ? 50.781 16.761 36.801 1.00 85.22 267 LYS B N 1
ATOM 3134 C CA . LYS B 1 127 ? 51.609 16.840 38.001 1.00 87.56 267 LYS B CA 1
ATOM 3135 C C . LYS B 1 127 ? 51.069 17.908 38.947 1.00 81.60 267 LYS B C 1
ATOM 3136 O O . LYS B 1 127 ? 50.394 18.843 38.503 1.00 80.11 267 LYS B O 1
ATOM 3142 N N . ARG B 1 128 ? 51.343 17.772 40.243 1.00 78.48 268 ARG B N 1
ATOM 3143 C CA . ARG B 1 128 ? 50.810 18.724 41.226 1.00 71.71 268 ARG B CA 1
ATOM 3144 C C . ARG B 1 128 ? 51.243 20.151 40.900 1.00 66.10 268 ARG B C 1
ATOM 3145 O O . ARG B 1 128 ? 52.431 20.431 40.732 1.00 69.84 268 ARG B O 1
ATOM 3153 N N . ALA B 1 129 ? 50.272 21.048 40.803 1.00 66.08 269 ALA B N 1
ATOM 3154 C CA . ALA B 1 129 ? 50.533 22.416 40.352 1.00 63.95 269 ALA B CA 1
ATOM 3155 C C . ALA B 1 129 ? 51.240 23.219 41.440 1.00 64.40 269 ALA B C 1
ATOM 3156 O O . ALA B 1 129 ? 51.856 24.252 41.161 1.00 66.46 269 ALA B O 1
ATOM 3158 N N . ALA B 1 130 ? 51.152 22.726 42.676 1.00 63.32 270 ALA B N 1
ATOM 3159 C CA . ALA B 1 130 ? 51.730 23.410 43.826 1.00 64.45 270 ALA B CA 1
ATOM 3160 C C . ALA B 1 130 ? 52.033 22.476 44.990 1.00 66.20 270 ALA B C 1
ATOM 3161 O O . ALA B 1 130 ? 51.660 21.294 44.993 1.00 64.23 270 ALA B O 1
ATOM 3163 N N . THR B 1 131 ? 52.703 23.043 45.989 1.00 68.80 271 THR B N 1
ATOM 3164 C CA . THR B 1 131 ? 53.004 22.338 47.225 1.00 68.30 271 THR B CA 1
ATOM 3165 C C . THR B 1 131 ? 52.012 22.714 48.326 1.00 66.39 271 THR B C 1
ATOM 3166 O O . THR B 1 131 ? 51.732 23.891 48.556 1.00 64.61 271 THR B O 1
ATOM 3170 N N . ALA B 1 132 ? 51.481 21.703 49.000 1.00 63.88 272 ALA B N 1
ATOM 3171 C CA . ALA B 1 132 ? 50.566 21.905 50.122 1.00 69.28 272 ALA B CA 1
ATOM 3172 C C . ALA B 1 132 ? 51.244 21.497 51.437 1.00 64.67 272 ALA B C 1
ATOM 3173 O O . ALA B 1 132 ? 51.612 20.335 51.594 1.00 66.23 272 ALA B O 1
ATOM 3175 N N . THR B 1 133 ? 51.387 22.445 52.368 1.00 65.99 273 THR B N 1
ATOM 3176 C CA . THR B 1 133 ? 52.126 22.212 53.613 1.00 69.79 273 THR B CA 1
ATOM 3177 C C . THR B 1 133 ? 51.250 22.462 54.841 1.00 71.78 273 THR B C 1
ATOM 3178 O O . THR B 1 133 ? 50.575 23.492 54.941 1.00 68.04 273 THR B O 1
ATOM 3182 N N . ALA B 1 134 ? 51.258 21.515 55.772 1.00 69.86 274 ALA B N 1
ATOM 3183 C CA . ALA B 1 134 ? 50.493 21.659 57.008 1.00 75.29 274 ALA B CA 1
ATOM 3184 C C . ALA B 1 134 ? 51.063 22.782 57.878 1.00 82.30 274 ALA B C 1
ATOM 3185 O O . ALA B 1 134 ? 52.224 22.741 58.287 1.00 84.15 274 ALA B O 1
ATOM 3187 N N . LEU B 1 135 ? 50.234 23.779 58.167 1.00 79.84 275 LEU B N 1
ATOM 3188 C CA . LEU B 1 135 ? 50.639 24.871 59.044 1.00 87.01 275 LEU B CA 1
ATOM 3189 C C . LEU B 1 135 ? 50.391 24.462 60.492 1.00 89.95 275 LEU B C 1
ATOM 3190 O O . LEU B 1 135 ? 51.073 24.902 61.415 1.00 93.09 275 LEU B O 1
ATOM 3195 N N . THR B 1 136 ? 49.403 23.594 60.663 1.00 86.10 276 THR B N 1
ATOM 3196 C CA . THR B 1 136 ? 49.083 23.014 61.953 1.00 87.35 276 THR B CA 1
ATOM 3197 C C . THR B 1 136 ? 49.079 21.510 61.770 1.00 83.43 276 THR B C 1
ATOM 3198 O O . THR B 1 136 ? 49.331 21.027 60.663 1.00 87.07 276 THR B O 1
ATOM 3202 N N . LYS B 1 137 ? 48.804 20.767 62.836 1.00 80.78 277 LYS B N 1
ATOM 3203 C CA . LYS B 1 137 ? 48.421 19.376 62.670 1.00 75.36 277 LYS B CA 1
ATOM 3204 C C . LYS B 1 137 ? 47.116 19.408 61.889 1.00 71.57 277 LYS B C 1
ATOM 3205 O O . LYS B 1 137 ? 46.252 20.224 62.186 1.00 77.18 277 LYS B O 1
ATOM 3207 N N . CYS B 1 138 ? 46.967 18.558 60.883 1.00 67.07 278 CYS B N 1
ATOM 3208 C CA . CYS B 1 138 ? 45.691 18.502 60.176 1.00 65.12 278 CYS B CA 1
ATOM 3209 C C . CYS B 1 138 ? 45.043 17.139 60.283 1.00 63.27 278 CYS B C 1
ATOM 3210 O O . CYS B 1 138 ? 45.718 16.123 60.395 1.00 63.79 278 CYS B O 1
ATOM 3213 N N . HIS B 1 139 ? 43.718 17.130 60.269 1.00 64.09 279 HIS B N 1
ATOM 3214 C CA . HIS B 1 139 ? 42.982 15.913 59.987 1.00 57.81 279 HIS B CA 1
ATOM 3215 C C . HIS B 1 139 ? 42.364 16.101 58.601 1.00 53.16 279 HIS B C 1
ATOM 3216 O O . HIS B 1 139 ? 41.673 17.083 58.351 1.00 51.08 279 HIS B O 1
ATOM 3223 N N . LEU B 1 140 ? 42.642 15.167 57.699 1.00 61.20 280 LEU B N 1
ATOM 3224 C CA . LEU B 1 140 ? 42.166 15.255 56.334 1.00 57.55 280 LEU B CA 1
ATOM 3225 C C . LEU B 1 140 ? 41.330 14.040 55.967 1.00 53.61 280 LEU B C 1
ATOM 3226 O O . LEU B 1 140 ? 41.553 12.944 56.456 1.00 53.91 280 LEU B O 1
ATOM 3231 N N . TRP B 1 141 ? 40.375 14.242 55.079 1.00 46.50 281 TRP B N 1
ATOM 3232 C CA . TRP B 1 141 ? 39.695 13.131 54.457 1.00 49.96 281 TRP B CA 1
ATOM 3233 C C . TRP B 1 141 ? 40.217 13.002 53.035 1.00 45.97 281 TRP B C 1
ATOM 3234 O O . TRP B 1 141 ? 40.376 14.010 52.329 1.00 44.59 281 TRP B O 1
ATOM 3245 N N . ALA B 1 142 ? 40.441 11.773 52.592 1.00 47.75 282 ALA B N 1
ATOM 3246 C CA . ALA B 1 142 ? 41.063 11.572 51.290 1.00 48.51 282 ALA B CA 1
ATOM 3247 C C . ALA B 1 142 ? 40.156 10.751 50.410 1.00 48.31 282 ALA B C 1
ATOM 3248 O O . ALA B 1 142 ? 39.530 9.784 50.864 1.00 49.83 282 ALA B O 1
ATOM 3250 N N . LEU B 1 143 ? 40.066 11.145 49.152 1.00 47.47 283 LEU B N 1
ATOM 3251 C CA . LEU B 1 143 ? 39.269 10.415 48.183 1.00 47.89 283 LEU B CA 1
ATOM 3252 C C . LEU B 1 143 ? 40.197 9.933 47.076 1.00 55.31 283 LEU B C 1
ATOM 3253 O O . LEU B 1 143 ? 40.9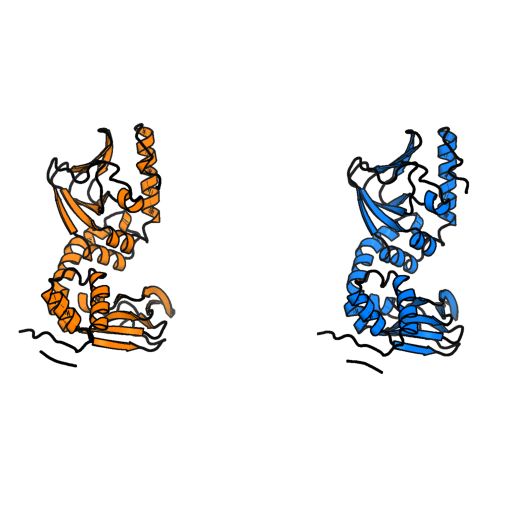62 10.723 46.513 1.00 50.39 283 LEU B O 1
ATOM 3258 N N . ASP B 1 144 ? 40.105 8.646 46.765 1.00 53.34 284 ASP B N 1
ATOM 3259 C CA . ASP B 1 144 ? 40.949 8.004 45.758 1.00 63.86 284 ASP B CA 1
ATOM 3260 C C . ASP B 1 144 ? 40.574 8.434 44.342 1.00 62.08 284 ASP B C 1
ATOM 3261 O O . ASP B 1 144 ? 39.421 8.824 44.080 1.00 59.26 284 ASP B O 1
ATOM 3266 N N . ARG B 1 145 ? 41.544 8.349 43.431 1.00 60.31 285 ARG B N 1
ATOM 3267 C CA . ARG B 1 145 ? 41.330 8.697 42.035 1.00 67.09 285 ARG B CA 1
ATOM 3268 C C . ARG B 1 145 ? 40.153 7.938 41.421 1.00 69.58 285 ARG B C 1
ATOM 3269 O O . ARG B 1 145 ? 39.347 8.524 40.704 1.00 70.81 285 ARG B O 1
ATOM 3277 N N . GLU B 1 146 ? 40.040 6.649 41.726 1.00 67.67 286 GLU B N 1
ATOM 3278 C CA . GLU B 1 146 ? 39.048 5.805 41.071 1.00 75.21 286 GLU B CA 1
ATOM 3279 C C . GLU B 1 146 ? 37.617 6.210 41.393 1.00 67.65 286 GLU B C 1
ATOM 3280 O O . GLU B 1 146 ? 36.789 6.299 40.487 1.00 71.85 286 GLU B O 1
ATOM 3286 N N . SER B 1 147 ? 37.324 6.464 42.669 1.00 62.28 287 SER B N 1
ATOM 3287 C CA . SER B 1 147 ? 36.007 6.947 43.051 1.00 59.49 287 SER B CA 1
ATOM 3288 C C . SER B 1 147 ? 35.731 8.272 42.354 1.00 56.45 287 SER B C 1
ATOM 3289 O O . SER B 1 147 ? 34.622 8.504 41.866 1.00 56.25 287 SER B O 1
ATOM 3292 N N . PHE B 1 148 ? 36.751 9.126 42.281 1.00 56.64 288 PHE B N 1
ATOM 3293 C CA . PHE B 1 148 ? 36.613 10.444 41.655 1.00 59.21 288 PHE B CA 1
ATOM 3294 C C . PHE B 1 148 ? 36.277 10.354 40.162 1.00 63.18 288 PHE B C 1
ATOM 3295 O O . PHE B 1 148 ? 35.384 11.051 39.683 1.00 66.07 288 PHE B O 1
ATOM 3303 N N . THR B 1 149 ? 36.980 9.495 39.430 1.00 64.24 289 THR B N 1
ATOM 3304 C CA . THR B 1 149 ? 36.787 9.428 37.980 1.00 68.86 289 THR B CA 1
ATOM 3305 C C . THR B 1 149 ? 35.402 8.914 37.610 1.00 70.93 289 THR B C 1
ATOM 3306 O O . THR B 1 149 ? 34.722 9.498 36.763 1.00 75.35 289 THR B O 1
ATOM 3310 N N . TYR B 1 150 ? 34.989 7.825 38.248 1.00 69.66 290 TYR B N 1
ATOM 3311 C CA . TYR B 1 150 ? 33.727 7.180 37.923 1.00 77.14 290 TYR B CA 1
ATOM 3312 C C . TYR B 1 150 ? 32.547 8.047 38.315 1.00 71.87 290 TYR B C 1
ATOM 3313 O O . TYR B 1 150 ? 31.583 8.158 37.562 1.00 77.67 290 TYR B O 1
ATOM 3322 N N . ILE B 1 151 ? 32.627 8.660 39.493 1.00 64.17 291 ILE B N 1
ATOM 3323 C CA . ILE B 1 151 ? 31.499 9.402 40.047 1.00 61.00 291 ILE B CA 1
ATOM 3324 C C . ILE B 1 151 ? 31.460 10.864 39.606 1.00 52.56 291 ILE B C 1
ATOM 3325 O O . ILE B 1 151 ? 30.400 11.412 39.333 1.00 53.05 291 ILE B O 1
ATOM 3330 N N . ILE B 1 152 ? 32.616 11.506 39.554 1.00 82.13 292 ILE B N 1
ATOM 3331 C CA . ILE B 1 152 ? 32.626 12.961 39.527 1.00 75.52 292 ILE B CA 1
ATOM 3332 C C . ILE B 1 152 ? 33.238 13.568 38.272 1.00 74.39 292 ILE B C 1
ATOM 3333 O O . ILE B 1 152 ? 32.657 14.472 37.685 1.00 76.33 292 ILE B O 1
ATOM 3338 N N . LYS B 1 153 ? 34.400 13.061 37.868 1.00 74.73 293 LYS B N 1
ATOM 3339 C CA . LYS B 1 153 ? 35.231 13.682 36.834 1.00 78.72 293 LYS B CA 1
ATOM 3340 C C . LYS B 1 153 ? 34.490 14.147 35.574 1.00 77.99 293 LYS B C 1
ATOM 3341 O O . LYS B 1 153 ? 34.654 15.290 35.135 1.00 75.18 293 LYS B O 1
ATOM 3347 N N . ASP B 1 154 ? 33.664 13.274 35.010 1.00 79.74 294 ASP B N 1
ATOM 3348 C CA . ASP B 1 154 ? 33.038 13.536 33.718 1.00 79.73 294 ASP B CA 1
ATOM 3349 C C . ASP B 1 154 ? 32.206 14.809 33.675 1.00 73.61 294 ASP B C 1
ATOM 3350 O O . ASP B 1 154 ? 32.347 15.609 32.755 1.00 71.38 294 ASP B O 1
ATOM 3355 N N . MET B 1 155 ? 31.330 15.006 34.653 1.00 77.87 295 MET B N 1
ATOM 3356 C CA . MET B 1 155 ? 30.369 16.108 34.544 1.00 78.92 295 MET B CA 1
ATOM 3357 C C . MET B 1 155 ? 30.962 17.443 34.983 1.00 71.41 295 MET B C 1
ATOM 3358 O O . MET B 1 155 ? 30.545 18.505 34.511 1.00 72.07 295 MET B O 1
ATOM 3363 N N . VAL B 1 156 ? 31.948 17.383 35.871 1.00 66.55 296 VAL B N 1
ATOM 3364 C CA . VAL B 1 156 ? 32.760 18.548 36.204 1.00 62.70 296 VAL B CA 1
ATOM 3365 C C . VAL B 1 156 ? 33.571 19.037 35.002 1.00 64.46 296 VAL B C 1
ATOM 3366 O O . VAL B 1 156 ? 33.589 20.233 34.700 1.00 65.25 296 VAL B O 1
ATOM 3370 N N . ALA B 1 157 ? 34.262 18.122 34.327 1.00 63.74 297 ALA B N 1
ATOM 3371 C CA . ALA B 1 157 ? 35.110 18.512 33.195 1.00 64.53 297 ALA B CA 1
ATOM 3372 C C . ALA B 1 157 ? 34.257 19.058 32.066 1.00 64.00 297 ALA B C 1
ATOM 3373 O O . ALA B 1 157 ? 34.623 20.033 31.414 1.00 70.69 297 ALA B O 1
ATOM 3375 N N . LYS B 1 158 ? 33.112 18.419 31.849 1.00 69.72 298 LYS B N 1
ATOM 3376 C CA . LYS B 1 158 ? 32.170 18.849 30.833 1.00 71.75 298 LYS B CA 1
ATOM 3377 C C . LYS B 1 158 ? 31.740 20.297 31.064 1.00 71.54 298 LYS B C 1
ATOM 3378 O O . LYS B 1 158 ? 31.691 21.102 30.131 1.00 68.96 298 LYS B O 1
ATOM 3384 N N . LYS B 1 159 ? 31.449 20.630 32.317 1.00 71.27 299 LYS B N 1
ATOM 3385 C CA . LYS B 1 159 ? 30.920 21.949 32.639 1.00 67.76 299 LYS B CA 1
ATOM 3386 C C . LYS B 1 159 ? 32.004 23.021 32.570 1.00 61.02 299 LYS B C 1
ATOM 3387 O O . LYS B 1 159 ? 31.770 24.133 32.083 1.00 59.60 299 LYS B O 1
ATOM 3393 N N . ARG B 1 160 ? 33.197 22.688 33.041 1.00 59.73 300 ARG B N 1
ATOM 3394 C CA . ARG B 1 160 ? 34.310 23.614 32.920 1.00 62.53 300 ARG B CA 1
ATOM 3395 C C . ARG B 1 160 ? 34.663 23.850 31.458 1.00 65.80 300 ARG B C 1
ATOM 3396 O O . ARG B 1 160 ? 35.017 24.964 31.071 1.00 65.02 300 ARG B O 1
ATOM 3404 N N . LYS B 1 161 ? 34.562 22.800 30.648 1.00 69.32 301 LYS B N 1
ATOM 3405 C CA . LYS B 1 161 ? 34.808 22.920 29.213 1.00 74.82 301 LYS B CA 1
ATOM 3406 C C . LYS B 1 161 ? 33.847 23.929 28.597 1.00 68.49 301 LYS B C 1
ATOM 3407 O O . LYS B 1 161 ? 34.247 24.793 27.820 1.00 68.84 301 LYS B O 1
ATOM 3413 N N . MET B 1 162 ? 32.580 23.824 28.983 1.00 66.57 302 MET B N 1
ATOM 3414 C CA . 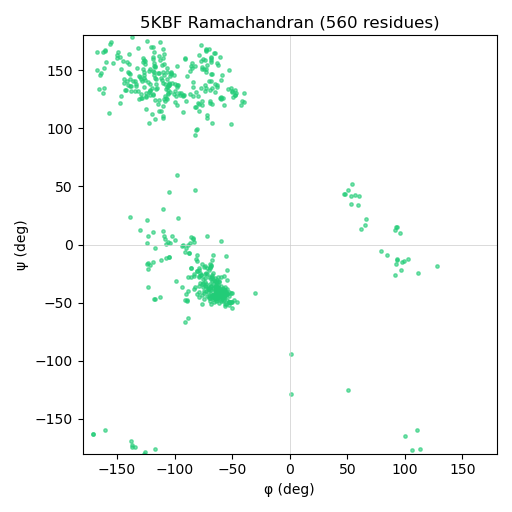MET B 1 162 ? 31.515 24.680 28.462 1.00 66.31 302 MET B CA 1
ATOM 3415 C C . MET B 1 162 ? 31.708 26.179 28.744 1.00 65.86 302 MET B C 1
ATOM 3416 O O . MET B 1 162 ? 31.306 27.044 27.941 1.00 64.84 302 MET B O 1
ATOM 3421 N N . TYR B 1 163 ? 32.329 26.491 29.877 1.00 62.25 303 TYR B N 1
ATOM 3422 C CA . TYR B 1 163 ? 32.308 27.859 30.388 1.00 60.28 303 TYR B CA 1
ATOM 3423 C C . TYR B 1 163 ? 33.656 28.540 30.630 1.00 51.06 303 TYR B C 1
ATOM 3424 O O . TYR B 1 163 ? 33.687 29.760 30.772 1.00 49.81 303 TYR B O 1
ATOM 3433 N N . GLU B 1 164 ? 34.756 27.792 30.689 1.00 53.70 304 GLU B N 1
ATOM 3434 C CA . GLU B 1 164 ? 36.008 28.382 31.185 1.00 67.24 304 GLU B CA 1
ATOM 3435 C C . GLU B 1 164 ? 36.526 29.469 30.251 1.00 67.61 304 GLU B C 1
ATOM 3436 O O . GLU B 1 164 ? 37.048 30.487 30.714 1.00 60.59 304 GLU B O 1
ATOM 3442 N N . ASP B 1 165 ? 36.344 29.262 28.948 1.00 70.86 305 ASP B N 1
ATOM 3443 C CA . ASP B 1 165 ? 36.711 30.241 27.932 1.00 77.04 305 ASP B CA 1
ATOM 3444 C C . ASP B 1 165 ? 35.811 31.479 28.010 1.00 67.55 305 ASP B C 1
ATOM 3445 O O . ASP B 1 165 ? 36.299 32.616 28.045 1.00 55.64 305 ASP B O 1
ATOM 3450 N N . ILE B 1 166 ? 34.500 31.246 28.025 1.00 70.98 306 ILE B N 1
ATOM 3451 C CA . ILE B 1 166 ? 33.506 32.305 28.152 1.00 61.92 306 ILE B CA 1
ATOM 3452 C C . ILE B 1 166 ? 33.843 33.197 29.337 1.00 56.53 306 ILE B C 1
ATOM 3453 O O . ILE B 1 166 ? 33.881 34.421 29.222 1.00 47.09 306 ILE B O 1
ATOM 3458 N N . LEU B 1 167 ? 34.092 32.568 30.482 1.00 53.82 307 LEU B N 1
ATOM 3459 C CA . LEU B 1 167 ? 34.429 33.301 31.692 1.00 52.14 307 LEU B CA 1
ATOM 3460 C C . LEU B 1 167 ? 35.727 34.121 31.550 1.00 45.98 307 LEU B C 1
ATOM 3461 O O . LEU B 1 167 ? 35.816 35.241 32.060 1.00 45.38 307 LEU B O 1
ATOM 3466 N N . SER B 1 168 ? 36.728 33.600 30.848 1.00 47.71 308 SER B N 1
ATOM 3467 C CA . SER B 1 168 ? 37.944 34.397 30.665 1.00 51.23 308 SER B CA 1
ATOM 3468 C C . SER B 1 168 ? 37.703 35.656 29.805 1.00 48.65 308 SER B C 1
ATOM 3469 O O . SER B 1 168 ? 38.572 36.527 29.719 1.00 49.76 308 SER B O 1
ATOM 3472 N N . HIS B 1 169 ? 36.531 35.786 29.188 1.00 55.47 309 HIS B N 1
ATOM 3473 C CA . HIS B 1 169 ? 36.261 37.018 28.430 1.00 53.74 309 HIS B CA 1
ATOM 3474 C C . HIS B 1 169 ? 35.254 37.937 29.110 1.00 53.54 309 HIS B C 1
ATOM 3475 O O . HIS B 1 169 ? 34.929 38.991 28.585 1.00 51.00 309 HIS B O 1
ATOM 3482 N N . VAL B 1 170 ? 34.754 37.534 30.275 1.00 49.94 310 VAL B N 1
ATOM 3483 C CA . VAL B 1 170 ? 33.902 38.423 31.064 1.00 45.73 310 VAL B CA 1
ATOM 3484 C C . VAL B 1 170 ? 34.794 39.450 31.747 1.00 46.57 310 VAL B C 1
ATOM 3485 O O . VAL B 1 170 ? 35.734 39.098 32.456 1.00 48.78 310 VAL B O 1
ATOM 3489 N N . ASN B 1 171 ? 34.529 40.726 31.517 1.00 46.39 311 ASN B N 1
ATOM 3490 C CA . ASN B 1 171 ? 35.474 41.753 31.950 1.00 51.85 311 ASN B CA 1
ATOM 3491 C C . ASN B 1 171 ? 35.724 41.839 33.466 1.00 55.42 311 ASN B C 1
ATOM 3492 O O . ASN B 1 171 ? 36.863 42.071 33.884 1.00 54.62 311 ASN B O 1
ATOM 3497 N N . ILE B 1 172 ? 34.684 41.666 34.290 1.00 49.71 312 ILE B N 1
ATOM 3498 C CA . ILE B 1 172 ? 34.905 41.708 35.744 1.00 54.57 312 ILE B CA 1
ATOM 3499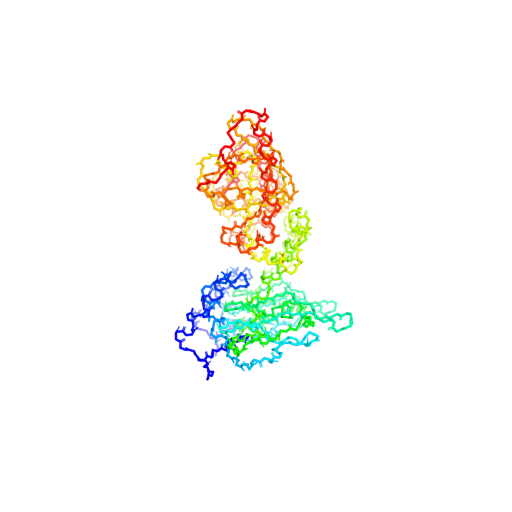 C C . ILE B 1 172 ? 35.703 40.525 36.274 1.00 54.07 312 ILE B C 1
ATOM 3500 O O . ILE B 1 172 ? 36.245 40.599 37.368 1.00 68.01 312 ILE B O 1
ATOM 3505 N N . LEU B 1 173 ? 35.781 39.435 35.520 1.00 50.54 313 LEU B N 1
ATOM 3506 C CA . LEU B 1 173 ? 36.502 38.253 36.013 1.00 55.36 313 LEU B CA 1
ATOM 3507 C C . LEU B 1 173 ? 37.960 38.219 35.556 1.00 62.65 313 LEU B C 1
ATOM 3508 O O . LEU B 1 173 ? 38.707 37.309 35.917 1.00 64.10 313 LEU B O 1
ATOM 3513 N N . LYS B 1 174 ? 38.372 39.217 34.780 1.00 64.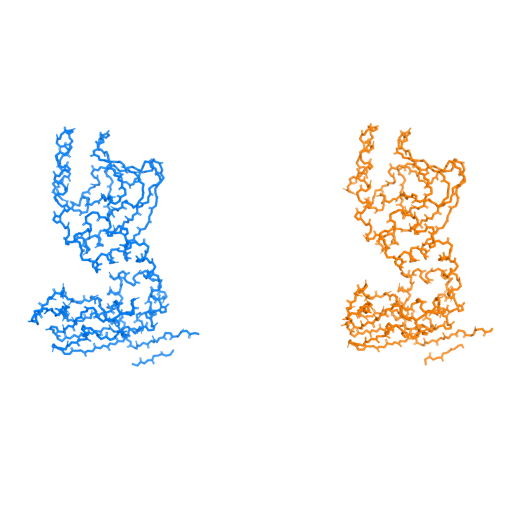31 314 LYS B N 1
ATOM 3514 C CA . LYS B 1 174 ? 39.681 39.166 34.123 1.00 68.51 314 LYS B CA 1
ATOM 3515 C C . LYS B 1 174 ? 40.865 39.398 35.060 1.00 71.30 314 LYS B C 1
ATOM 3516 O O . LYS B 1 174 ? 41.994 39.019 34.737 1.00 74.07 314 LYS B O 1
ATOM 3522 N N . ASP B 1 175 ? 40.618 39.996 36.223 1.00 83.02 315 ASP B N 1
ATOM 3523 C CA . ASP B 1 175 ? 41.688 40.208 37.201 1.00 98.34 315 ASP B CA 1
ATOM 3524 C C . ASP B 1 175 ? 41.860 38.995 38.117 1.00 98.20 315 ASP B C 1
ATOM 3525 O O . ASP B 1 175 ? 42.702 38.997 39.019 1.00 102.03 315 ASP B O 1
ATOM 3530 N N . MET B 1 176 ? 41.060 37.960 37.872 1.00 85.63 316 MET B N 1
ATOM 3531 C CA . MET B 1 176 ? 41.072 36.766 38.707 1.00 74.45 316 MET B CA 1
ATOM 3532 C C . MET B 1 176 ? 42.083 35.726 38.230 1.00 69.48 316 MET B C 1
ATOM 3533 O O . MET B 1 176 ? 42.326 35.569 37.032 1.00 65.05 316 MET B O 1
ATOM 3538 N N . ASP B 1 177 ? 42.683 35.033 39.191 1.00 67.79 317 ASP B N 1
ATOM 3539 C CA . ASP B 1 177 ? 43.454 33.829 38.917 1.00 70.41 317 ASP B CA 1
ATOM 3540 C C . ASP B 1 177 ? 42.615 32.867 38.064 1.00 57.30 317 ASP B C 1
ATOM 3541 O O . ASP B 1 177 ? 41.432 32.665 38.341 1.00 57.26 317 ASP B O 1
ATOM 3546 N N . PRO B 1 178 ? 43.219 32.280 37.018 1.00 57.91 318 PRO B N 1
ATOM 3547 C CA . PRO B 1 178 ? 42.527 31.252 36.228 1.00 56.40 318 PRO B CA 1
ATOM 3548 C C . PRO B 1 178 ? 42.003 30.092 37.079 1.00 55.93 318 PRO B C 1
ATOM 3549 O O . PRO B 1 178 ? 40.928 29.564 36.802 1.00 54.29 318 PRO B O 1
ATOM 3553 N N . TYR B 1 179 ? 42.763 29.686 38.093 1.00 60.52 319 TYR B N 1
ATOM 3554 C CA . TYR B 1 179 ? 42.305 28.619 38.985 1.00 57.67 319 TYR B CA 1
ATOM 3555 C C . TYR B 1 179 ? 41.020 29.017 39.681 1.00 56.04 319 TYR B C 1
ATOM 3556 O O . TYR B 1 179 ? 40.069 28.233 39.731 1.00 55.57 319 TYR B O 1
ATOM 3565 N N . GLU B 1 180 ? 40.973 30.232 40.220 1.00 56.19 320 GLU B N 1
ATOM 3566 C CA . GLU B 1 180 ? 39.766 30.688 40.921 1.00 56.04 320 GLU B CA 1
ATOM 3567 C C . GLU B 1 180 ? 38.592 30.850 39.950 1.00 57.68 320 GLU B C 1
ATOM 3568 O O . GLU B 1 180 ? 37.434 30.703 40.327 1.00 53.26 320 GLU B O 1
ATOM 3574 N N . ARG B 1 181 ? 38.894 31.165 38.693 1.00 57.59 321 ARG B N 1
ATOM 3575 C CA . ARG B 1 181 ? 37.851 31.348 37.691 1.00 52.64 321 ARG B CA 1
ATOM 3576 C C . ARG B 1 181 ? 37.199 30.014 37.307 1.00 49.77 321 ARG B C 1
ATOM 3577 O O . ARG B 1 181 ? 35.987 29.937 37.136 1.00 48.64 321 ARG B O 1
ATOM 3585 N N . CYS B 1 182 ? 37.999 28.964 37.161 1.00 62.29 322 CYS B N 1
ATOM 3586 C CA . CYS B 1 182 ? 37.441 27.667 36.782 1.00 70.25 322 CYS B CA 1
ATOM 3587 C C . CYS B 1 182 ? 36.430 27.194 37.815 1.00 71.42 322 CYS B C 1
ATOM 3588 O O . CYS B 1 182 ? 35.487 26.472 37.489 1.00 78.05 322 CYS B O 1
ATOM 3591 N N . LYS B 1 183 ? 36.610 27.628 39.058 1.00 65.34 323 LYS B N 1
ATOM 3592 C CA . LYS B 1 183 ? 35.640 27.355 40.110 1.00 61.91 323 LYS B CA 1
ATOM 3593 C C . LYS B 1 183 ? 34.277 27.988 39.856 1.00 63.30 323 LYS B C 1
ATOM 3594 O O . LYS B 1 183 ? 33.246 27.413 40.227 1.00 67.43 323 LYS B O 1
ATOM 3600 N N . VAL B 1 184 ? 34.269 29.184 39.272 1.00 54.98 324 VAL B N 1
ATOM 3601 C CA . VAL B 1 184 ? 33.016 29.860 38.970 1.00 54.32 324 VAL B CA 1
ATOM 3602 C C . VAL B 1 184 ? 32.180 28.984 38.051 1.00 56.56 324 VAL B C 1
ATOM 3603 O O . VAL B 1 184 ? 30.961 28.874 38.221 1.00 52.42 324 VAL B O 1
ATOM 3607 N N . ALA B 1 185 ? 32.844 28.346 37.092 1.00 54.50 325 ALA B N 1
ATOM 3608 C CA . ALA B 1 185 ? 32.167 27.437 36.179 1.00 53.87 325 ALA B CA 1
ATOM 3609 C C . ALA B 1 185 ? 31.399 26.358 36.930 1.00 50.79 325 ALA B C 1
ATOM 3610 O O . ALA B 1 185 ? 30.261 26.041 36.580 1.00 58.69 325 ALA B O 1
ATOM 3612 N N . ASP B 1 186 ? 32.013 25.807 37.971 1.00 56.55 326 ASP B N 1
ATOM 3613 C CA . ASP B 1 186 ? 31.419 24.699 38.702 1.00 57.27 326 ASP B CA 1
ATOM 3614 C C . ASP B 1 186 ? 30.049 25.051 39.307 1.00 57.37 326 ASP B C 1
ATOM 3615 O O . ASP B 1 186 ? 29.154 24.202 39.348 1.00 55.26 326 ASP B O 1
ATOM 3620 N N . CYS B 1 187 ? 29.874 26.290 39.768 1.00 52.48 327 CYS B N 1
ATOM 3621 C CA . CYS B 1 187 ? 28.644 26.626 40.485 1.00 60.94 327 CYS B CA 1
ATOM 3622 C C . CYS B 1 187 ? 27.639 27.343 39.604 1.00 59.33 327 CYS B C 1
ATOM 3623 O O . CYS B 1 187 ? 26.577 27.731 40.084 1.00 59.23 327 CYS B O 1
ATOM 3626 N N . LEU B 1 188 ? 27.976 27.494 38.323 1.00 54.27 328 LEU B N 1
ATOM 3627 C CA . LEU B 1 188 ? 27.126 28.165 37.342 1.00 59.20 328 LEU B CA 1
ATOM 3628 C C . LEU B 1 188 ? 25.856 27.408 37.052 1.00 62.95 328 LEU B C 1
ATOM 3629 O O . LEU B 1 188 ? 25.875 26.205 36.850 1.00 69.83 328 LEU B O 1
ATOM 3634 N N . LYS B 1 189 ? 24.745 28.128 37.018 1.00 58.20 329 LYS B N 1
ATOM 3635 C CA . LYS B 1 189 ? 23.533 27.592 36.437 1.00 59.28 329 LYS B CA 1
ATOM 3636 C C . LYS B 1 189 ? 23.285 28.334 35.121 1.00 63.53 329 LYS B C 1
ATOM 3637 O O . LYS B 1 189 ? 23.755 29.456 34.964 1.00 56.84 329 LYS B O 1
ATOM 3643 N N . SER B 1 190 ? 22.562 27.712 34.188 1.00 69.15 330 SER B N 1
ATOM 3644 C CA . SER B 1 190 ? 22.299 28.311 32.875 1.00 73.02 330 SER B CA 1
ATOM 3645 C C . SER B 1 190 ? 20.814 28.535 32.670 1.00 73.16 330 SER B C 1
ATOM 3646 O O . SER B 1 190 ? 19.984 27.854 33.281 1.00 71.05 330 SER B O 1
ATOM 3649 N N . LYS B 1 191 ? 20.478 29.470 31.788 1.00 55.96 331 LYS B N 1
ATOM 3650 C CA . LYS B 1 191 ? 19.083 29.732 31.471 1.00 60.41 331 LYS B CA 1
ATOM 3651 C C . LYS B 1 191 ? 18.983 30.567 30.212 1.00 65.97 331 LYS B C 1
ATOM 3652 O O . LYS B 1 191 ? 19.702 31.548 30.066 1.00 64.54 331 LYS B O 1
ATOM 3658 N N . SER B 1 192 ? 18.097 30.180 29.297 1.00 73.62 332 SER B N 1
ATOM 3659 C CA . SER B 1 192 ? 17.945 30.932 28.058 1.00 75.43 332 SER B CA 1
ATOM 3660 C C . SER B 1 192 ? 16.610 31.670 28.018 1.00 76.57 332 SER B C 1
ATOM 3661 O O . SER B 1 192 ? 15.576 31.146 28.446 1.00 69.79 332 SER B O 1
ATOM 3664 N N . TYR B 1 193 ? 16.652 32.900 27.518 1.00 79.57 333 TYR B N 1
ATOM 3665 C CA . TYR B 1 193 ? 15.464 33.726 27.378 1.00 77.72 333 TYR B CA 1
ATOM 3666 C C . TYR B 1 193 ? 15.235 34.060 25.903 1.00 78.68 333 TYR B C 1
ATOM 3667 O O . TYR B 1 193 ? 16.148 33.988 25.078 1.00 80.52 333 TYR B O 1
ATOM 3676 N N . ASN B 1 194 ? 14.013 34.427 25.560 1.00 81.92 334 ASN B N 1
ATOM 3677 C CA . ASN B 1 194 ? 13.740 34.848 24.193 1.00 80.02 334 ASN B CA 1
ATOM 3678 C C . ASN B 1 194 ? 13.208 36.272 24.133 1.00 73.02 334 ASN B C 1
ATOM 3679 O O . ASN B 1 194 ? 12.894 36.868 25.167 1.00 66.28 334 ASN B O 1
ATOM 3684 N N . ASP B 1 195 ? 13.133 36.801 22.912 1.00 72.88 335 ASP B N 1
ATOM 3685 C CA . ASP B 1 195 ? 12.710 38.174 22.645 1.00 75.03 335 ASP B CA 1
ATOM 3686 C C . ASP B 1 195 ? 11.506 38.604 23.486 1.00 73.36 335 ASP B C 1
ATOM 3687 O O . ASP B 1 195 ? 10.440 37.987 23.421 1.00 69.94 335 ASP B O 1
ATOM 3692 N N . GLY B 1 196 ? 11.686 39.647 24.293 1.00 68.78 336 GLY B N 1
ATOM 3693 C CA . GLY B 1 196 ? 10.592 40.160 25.100 1.00 68.96 336 GLY B CA 1
ATOM 3694 C C . GLY B 1 196 ? 10.551 39.656 26.537 1.00 68.23 336 GLY B C 1
ATOM 3695 O O . GLY B 1 196 ? 9.945 40.296 27.398 1.00 70.60 336 GLY B O 1
ATOM 3696 N N . GLU B 1 197 ? 11.186 38.520 26.808 1.00 67.94 337 GLU B N 1
ATOM 3697 C CA . GLU B 1 197 ? 11.171 37.957 28.160 1.00 74.24 337 GLU B CA 1
ATOM 3698 C C . GLU B 1 197 ? 11.891 38.832 29.195 1.00 70.73 337 GLU B C 1
ATOM 3699 O O . GLU B 1 197 ? 12.960 39.380 28.929 1.00 69.53 337 GLU B O 1
ATOM 3705 N N . ILE B 1 198 ? 11.289 38.951 30.376 1.00 69.41 338 ILE B N 1
ATOM 3706 C CA . ILE B 1 198 ? 11.839 39.740 31.482 1.00 64.13 338 ILE B CA 1
ATOM 3707 C C . ILE B 1 198 ? 12.747 38.894 32.368 1.00 61.37 338 ILE B C 1
ATOM 3708 O O . ILE B 1 198 ? 12.313 37.878 32.905 1.00 65.24 338 ILE B O 1
ATOM 3713 N N . ILE B 1 199 ? 13.994 39.330 32.534 1.00 55.14 339 ILE B N 1
ATOM 3714 C CA . ILE B 1 199 ? 15.002 38.614 33.322 1.00 51.89 339 ILE B CA 1
ATOM 3715 C C . ILE B 1 199 ? 14.942 39.065 34.792 1.00 64.46 339 ILE B C 1
ATOM 3716 O O . ILE B 1 199 ? 14.863 38.243 35.695 1.00 63.20 339 ILE B O 1
ATOM 3721 N N . ILE B 1 200 ? 14.930 40.372 35.027 1.00 59.46 340 ILE B N 1
ATOM 3722 C CA . ILE B 1 200 ? 14.795 40.915 36.381 1.00 56.48 340 ILE B CA 1
ATOM 3723 C C . ILE B 1 200 ? 13.722 42.006 36.405 1.00 60.91 340 ILE B C 1
ATOM 3724 O O . ILE B 1 200 ? 13.745 42.884 35.546 1.00 52.82 340 ILE B O 1
ATOM 3729 N N . LYS B 1 201 ? 12.792 41.964 37.370 1.00 56.96 341 LYS B N 1
ATOM 3730 C CA . LYS B 1 201 ? 11.782 43.025 37.508 1.00 58.58 341 LYS B CA 1
ATOM 3731 C C . LYS B 1 201 ? 12.083 43.963 38.675 1.00 65.55 341 LYS B C 1
ATOM 3732 O O . LYS B 1 201 ? 12.341 43.502 39.779 1.00 66.87 341 LYS B O 1
ATOM 3738 N N . GLU B 1 202 ? 12.033 45.276 38.453 1.00 58.20 342 GLU B N 1
ATOM 3739 C CA . GLU B 1 202 ? 12.291 46.202 39.558 1.00 68.08 342 GLU B CA 1
ATOM 3740 C C . GLU B 1 202 ? 11.233 46.045 40.658 1.00 68.91 342 GLU B C 1
ATOM 3741 O O . GLU B 1 202 ? 10.030 45.926 40.374 1.00 66.41 342 GLU B O 1
ATOM 3747 N N . GLY B 1 203 ? 11.684 46.053 41.910 1.00 72.33 343 GLY B N 1
ATOM 3748 C CA . GLY B 1 203 ? 10.773 46.001 43.044 1.00 71.29 343 GLY B CA 1
ATOM 3749 C C . GLY B 1 203 ? 10.601 44.602 43.599 1.00 73.65 343 GLY B C 1
ATOM 3750 O O . GLY B 1 203 ? 10.067 44.420 44.703 1.00 78.24 343 GLY B O 1
ATOM 3751 N N . GLU B 1 204 ? 11.031 43.612 42.822 1.00 70.93 344 GLU B N 1
ATOM 3752 C CA . GLU B 1 204 ? 10.968 42.217 43.233 1.00 72.86 344 GLU B CA 1
ATOM 3753 C C . GLU B 1 204 ? 12.182 41.817 44.073 1.00 81.15 344 GLU B C 1
ATOM 3754 O O . GLU B 1 204 ? 13.251 42.432 43.995 1.00 69.37 344 GLU B O 1
ATOM 3760 N N . GLU B 1 205 ? 12.018 40.776 44.880 1.00 75.44 345 GLU B N 1
ATOM 3761 C CA . GLU B 1 205 ? 13.113 40.307 45.712 1.00 75.40 345 GLU B CA 1
ATOM 3762 C C . GLU B 1 205 ? 14.018 39.372 44.923 1.00 81.51 345 GLU B C 1
ATOM 3763 O O . GLU B 1 205 ? 13.530 38.489 44.219 1.00 81.93 345 GLU B O 1
ATOM 3769 N N . GLY B 1 206 ? 15.332 39.550 45.045 1.00 69.02 346 GLY B N 1
ATOM 3770 C CA . GLY B 1 206 ? 16.253 38.820 44.199 1.00 68.23 346 GLY B CA 1
ATOM 3771 C C . GLY B 1 206 ? 17.485 38.311 44.909 1.00 72.92 346 GLY B C 1
ATOM 3772 O O . GLY B 1 206 ? 17.998 38.948 45.830 1.00 80.02 346 GLY B O 1
ATOM 3773 N N . ASP B 1 207 ? 17.963 37.154 44.465 1.00 63.79 347 ASP B N 1
ATOM 3774 C CA . ASP B 1 207 ? 18.981 36.419 45.201 1.00 70.38 347 ASP B CA 1
ATOM 3775 C C . ASP B 1 207 ? 20.137 36.024 44.281 1.00 62.50 347 ASP B C 1
ATOM 3776 O O . ASP B 1 207 ? 21.001 35.220 44.661 1.00 68.79 347 ASP B O 1
ATOM 3781 N N . THR B 1 208 ? 20.170 36.617 43.084 1.00 59.67 348 THR B N 1
ATOM 3782 C CA . THR B 1 208 ? 20.989 36.086 42.000 1.00 63.09 348 THR B CA 1
ATOM 3783 C C . THR B 1 208 ? 21.814 37.110 41.213 1.00 57.63 348 THR B C 1
ATOM 3784 O O . THR B 1 208 ? 21.341 38.217 40.910 1.00 50.93 348 THR B O 1
ATOM 3788 N N . PHE B 1 209 ? 23.038 36.690 40.869 1.00 49.88 349 PHE B N 1
ATOM 3789 C CA . PHE B 1 209 ? 23.984 37.429 40.045 1.00 48.33 349 PHE B CA 1
ATOM 3790 C C . PHE B 1 209 ? 24.025 36.782 38.652 1.00 51.33 349 PHE B C 1
ATOM 3791 O O . PHE B 1 209 ? 24.122 35.558 38.567 1.00 54.52 349 PHE B O 1
ATOM 3799 N N . PHE B 1 210 ? 23.948 37.594 37.587 1.00 44.54 350 PHE B N 1
ATOM 3800 C CA . PHE B 1 210 ? 23.848 37.145 36.191 1.00 43.19 350 PHE B CA 1
ATOM 3801 C C . PHE B 1 210 ? 25.036 37.561 35.318 1.00 41.56 350 PHE B C 1
ATOM 3802 O O . PHE B 1 210 ? 25.530 38.680 35.439 1.00 41.47 350 PHE B O 1
ATOM 3810 N N . ILE B 1 211 ? 25.445 36.696 34.398 1.00 41.47 351 ILE B N 1
ATOM 3811 C CA . ILE B 1 211 ? 26.324 37.118 33.309 1.00 40.48 351 ILE B CA 1
ATOM 3812 C C . ILE B 1 211 ? 25.657 36.748 32.002 1.00 46.63 351 ILE B C 1
ATOM 3813 O O . ILE B 1 211 ? 25.204 35.615 31.812 1.00 46.11 351 ILE B O 1
ATOM 3818 N N . LEU B 1 212 ? 25.578 37.708 31.096 1.00 46.90 352 LEU B N 1
ATOM 3819 C CA . LEU B 1 212 ? 24.960 37.467 29.802 1.00 43.55 352 LEU B CA 1
ATOM 3820 C C . LEU B 1 212 ? 25.987 36.819 28.893 1.00 44.07 352 LEU B C 1
ATOM 3821 O O . LEU B 1 212 ? 27.040 37.396 28.631 1.00 45.13 352 LEU B O 1
ATOM 3826 N N . ILE B 1 213 ? 25.735 35.606 28.420 1.00 48.29 353 ILE B N 1
ATOM 3827 C CA . ILE B 1 213 ? 26.789 34.964 27.626 1.00 51.21 353 ILE B CA 1
ATOM 3828 C C . ILE B 1 213 ? 26.498 34.959 26.135 1.00 60.55 353 ILE B C 1
ATOM 3829 O O . ILE B 1 213 ? 27.377 34.651 25.320 1.00 63.37 353 ILE B O 1
ATOM 3834 N N . ASP B 1 214 ? 25.273 35.321 25.783 1.00 58.64 354 ASP B N 1
ATOM 3835 C CA . ASP B 1 214 ? 24.868 35.375 24.384 1.00 64.42 354 ASP B CA 1
ATOM 3836 C C . ASP B 1 214 ? 23.620 36.241 24.252 1.00 60.20 354 ASP B C 1
ATOM 3837 O O . ASP B 1 214 ? 22.686 36.124 25.047 1.00 59.14 354 ASP B O 1
ATOM 3842 N N . GLY B 1 215 ? 23.608 37.132 23.268 1.00 64.65 355 GLY B N 1
ATOM 3843 C CA . GLY B 1 215 ? 22.423 37.935 23.029 1.00 60.20 355 GLY B CA 1
ATOM 3844 C C . GLY B 1 215 ? 22.488 39.339 23.587 1.00 57.49 355 GLY B C 1
ATOM 3845 O O . GLY B 1 215 ? 23.557 39.843 23.932 1.00 59.93 355 GLY B O 1
ATOM 3846 N N . ASN B 1 216 ? 21.328 39.974 23.662 1.00 56.14 356 ASN B N 1
ATOM 3847 C CA . ASN B 1 216 ? 21.243 41.403 23.935 1.00 51.84 356 ASN B CA 1
ATOM 3848 C C . ASN B 1 216 ? 20.102 41.637 24.894 1.00 50.21 356 ASN B C 1
ATOM 3849 O O . ASN B 1 216 ? 19.035 41.045 24.750 1.00 53.48 356 ASN B O 1
ATOM 3854 N N . ALA B 1 217 ? 20.331 42.478 25.890 1.00 46.48 357 ALA B N 1
ATOM 3855 C CA . ALA B 1 217 ? 19.297 42.759 26.874 1.00 44.84 357 ALA B CA 1
ATOM 3856 C C . ALA B 1 217 ? 19.344 44.230 27.181 1.00 39.81 357 ALA B C 1
ATOM 3857 O O . ALA B 1 217 ? 20.306 44.893 26.846 1.00 38.70 357 ALA B O 1
ATOM 3859 N N . VAL B 1 218 ? 18.299 44.754 27.793 1.00 40.20 358 VAL B N 1
ATOM 3860 C CA . VAL B 1 218 ? 18.247 46.180 28.046 1.00 42.18 358 VAL B CA 1
ATOM 3861 C C . VAL B 1 218 ? 17.717 46.437 29.434 1.00 39.59 358 VAL B C 1
ATOM 3862 O O . VAL B 1 218 ? 16.770 45.771 29.892 1.00 41.60 358 VAL B O 1
ATOM 3866 N N . ALA B 1 219 ? 18.353 47.361 30.144 1.00 44.43 359 ALA B N 1
ATOM 3867 C CA . ALA B 1 219 ? 17.919 47.660 31.508 1.00 44.02 359 ALA B CA 1
ATOM 3868 C C . ALA B 1 219 ? 17.126 48.933 31.484 1.00 41.31 359 ALA B C 1
ATOM 3869 O O . ALA B 1 219 ? 17.486 49.880 30.775 1.00 45.08 359 ALA B O 1
ATOM 3871 N N . SER B 1 220 ? 16.040 48.947 32.251 1.00 44.27 360 SER B N 1
ATOM 3872 C CA . SER B 1 220 ? 15.161 50.097 32.335 1.00 51.21 360 SER B CA 1
ATOM 3873 C C . SER B 1 220 ? 14.701 50.274 33.769 1.00 55.25 360 SER B C 1
ATOM 3874 O O . SER B 1 220 ? 14.566 49.290 34.502 1.00 54.24 360 SER B O 1
ATOM 3877 N N . LYS B 1 221 ? 14.472 51.521 34.168 1.00 55.66 361 LYS B N 1
ATOM 3878 C CA . LYS B 1 221 ? 13.915 51.795 35.494 1.00 57.44 361 LYS B CA 1
ATOM 3879 C C . LYS B 1 221 ? 12.866 52.895 35.361 1.00 55.40 361 LYS B C 1
ATOM 3880 O O . LYS B 1 221 ? 13.112 53.906 34.687 1.00 50.59 361 LYS B O 1
ATOM 3886 N N . ASP B 1 222 ? 11.692 52.693 35.957 1.00 58.14 362 ASP B N 1
ATOM 3887 C CA . ASP B 1 222 ? 10.576 53.642 35.798 1.00 66.37 362 ASP B CA 1
ATOM 3888 C C . ASP B 1 222 ? 10.360 54.025 34.327 1.00 59.42 362 ASP B C 1
ATOM 3889 O O . ASP B 1 222 ? 10.173 55.203 34.020 1.00 62.21 362 ASP B O 1
ATOM 3894 N N . ASN B 1 223 ? 10.421 53.026 33.442 1.00 57.59 363 ASN B N 1
ATOM 3895 C CA . ASN B 1 223 ? 10.196 53.177 32.001 1.00 63.47 363 ASN B CA 1
ATOM 3896 C C . ASN B 1 223 ? 11.232 54.030 31.270 1.00 63.18 363 ASN B C 1
ATOM 3897 O O . ASN B 1 223 ? 10.983 54.476 30.150 1.00 71.32 363 ASN B O 1
ATOM 3902 N N . LYS B 1 224 ? 12.389 54.253 31.892 1.00 59.04 364 LYS B N 1
ATOM 3903 C CA . LYS B 1 224 ? 13.521 54.906 31.220 1.00 56.81 364 LYS B CA 1
ATOM 3904 C C . LYS B 1 224 ? 14.680 53.938 31.017 1.00 54.22 364 LYS B C 1
ATOM 3905 O O . LYS B 1 224 ? 14.959 53.098 31.876 1.00 45.96 364 LYS B O 1
ATOM 3911 N N . VAL B 1 225 ? 15.368 54.059 29.889 1.00 49.77 365 VAL B N 1
ATOM 3912 C CA . VAL B 1 225 ? 16.449 53.145 29.596 1.00 51.41 365 VAL B CA 1
ATOM 3913 C C . VAL B 1 225 ? 17.709 53.671 30.295 1.00 50.70 365 VAL B C 1
ATOM 3914 O O . VAL B 1 225 ? 18.028 54.850 30.205 1.00 48.05 365 VAL B O 1
ATOM 3918 N N . ILE B 1 226 ? 18.360 52.812 31.077 1.00 47.36 366 ILE B N 1
ATOM 3919 C CA . ILE B 1 226 ? 19.513 53.238 31.870 1.00 51.10 366 ILE B CA 1
ATOM 3920 C C . ILE B 1 226 ? 20.785 52.484 31.477 1.00 48.50 366 ILE B C 1
ATOM 3921 O O . ILE B 1 226 ? 21.894 52.887 31.845 1.00 46.00 366 ILE B O 1
ATOM 3926 N N . LYS B 1 227 ? 20.629 51.382 30.750 1.00 44.28 367 LYS B N 1
ATOM 3927 C CA . LYS B 1 227 ? 21.794 50.638 30.279 1.00 46.33 367 LYS B CA 1
ATOM 3928 C C . LYS B 1 227 ? 21.411 49.605 29.239 1.00 44.87 367 LYS B C 1
ATOM 3929 O O . LYS B 1 227 ? 20.317 49.048 29.272 1.00 48.92 367 LYS B O 1
ATOM 3935 N N . THR B 1 228 ? 22.334 49.324 28.333 1.00 40.84 368 THR B N 1
ATOM 3936 C CA . THR B 1 228 ? 22.133 48.247 27.382 1.00 44.94 368 THR B CA 1
ATOM 3937 C C . THR B 1 228 ? 23.202 47.169 27.560 1.00 45.06 368 THR B C 1
ATOM 3938 O O . THR B 1 228 ? 24.343 47.474 27.922 1.00 41.22 368 THR B O 1
ATOM 3942 N N . TYR B 1 229 ? 22.849 45.913 27.285 1.00 39.70 369 TYR B N 1
ATOM 3943 C CA . TYR B 1 229 ? 23.777 44.811 27.568 1.00 47.72 369 TYR B CA 1
ATOM 3944 C C . TYR B 1 229 ? 24.088 43.905 26.386 1.00 48.31 369 TYR B C 1
ATOM 3945 O O . TYR B 1 229 ? 23.206 43.595 25.577 1.00 45.95 369 TYR B O 1
ATOM 3954 N N . THR B 1 230 ? 25.343 43.469 26.291 1.00 47.80 370 THR B N 1
ATOM 3955 C CA . THR B 1 230 ? 25.705 42.436 25.336 1.00 50.35 370 THR B CA 1
ATOM 3956 C C . THR B 1 230 ? 26.592 41.389 25.997 1.00 54.54 370 THR B C 1
ATOM 3957 O O . THR B 1 230 ? 26.811 41.416 27.211 1.00 53.89 370 THR B O 1
ATOM 3961 N N . LYS B 1 231 ? 27.078 40.464 25.182 1.00 52.29 371 LYS B N 1
ATOM 3962 C CA . LYS B 1 231 ? 27.877 39.340 25.629 1.00 60.36 371 LYS B CA 1
ATOM 3963 C C . LYS B 1 231 ? 29.000 39.779 26.578 1.00 59.34 371 LYS B C 1
ATOM 3964 O O . LYS B 1 231 ? 29.738 40.731 26.289 1.00 49.18 371 LYS B O 1
ATOM 3970 N N . GLY B 1 232 ? 29.096 39.122 27.733 1.00 54.84 372 GLY B N 1
ATOM 3971 C CA . GLY B 1 232 ? 30.178 39.410 28.658 1.00 52.71 372 GLY B CA 1
ATOM 3972 C C . GLY B 1 232 ? 29.794 40.335 29.803 1.00 50.04 372 GLY B C 1
ATOM 3973 O O . GLY B 1 232 ? 30.531 40.439 30.806 1.00 46.05 372 GLY B O 1
ATOM 3974 N N . ASP B 1 233 ? 28.638 40.988 29.673 1.00 42.12 373 ASP B N 1
ATOM 3975 C CA . ASP B 1 233 ? 28.153 41.889 30.709 1.00 44.76 373 ASP B CA 1
ATOM 3976 C C . ASP B 1 233 ? 27.553 41.133 31.881 1.00 44.08 373 ASP B C 1
ATOM 3977 O O . ASP B 1 233 ? 27.114 39.975 31.744 1.00 40.62 373 ASP B O 1
ATOM 3982 N N . TYR B 1 234 ? 27.501 41.799 33.029 1.00 38.55 374 TYR B N 1
ATOM 3983 C CA . TYR B 1 234 ? 26.910 41.180 34.208 1.00 41.12 374 TYR B CA 1
ATOM 3984 C C . TYR B 1 234 ? 25.846 42.124 34.721 1.00 39.00 374 TYR B C 1
ATOM 3985 O O . TYR B 1 234 ? 25.891 43.332 34.425 1.00 38.93 374 TYR B O 1
ATOM 3994 N N . PHE B 1 235 ? 24.902 41.587 35.489 1.00 39.95 375 PHE B N 1
ATOM 3995 C CA . PHE B 1 235 ? 23.933 42.430 36.158 1.00 43.85 375 PHE B CA 1
ATOM 3996 C C . PHE B 1 235 ? 23.258 41.644 37.285 1.00 44.21 375 PHE B C 1
ATOM 3997 O O . PHE B 1 235 ? 23.393 40.422 37.340 1.00 47.14 375 PHE B O 1
ATOM 4005 N N . GLY B 1 236 ? 22.568 42.340 38.186 1.00 51.28 376 GLY B N 1
ATOM 4006 C CA . GLY B 1 236 ? 21.859 41.687 39.279 1.00 46.44 376 GLY B CA 1
ATOM 4007 C C . GLY B 1 236 ? 22.684 41.584 40.558 1.00 48.28 376 GLY B C 1
ATOM 4008 O O . GLY B 1 236 ? 22.338 40.841 41.499 1.00 56.64 376 GLY B O 1
ATOM 4009 N N . GLU B 1 237 ? 23.770 42.343 40.610 1.00 47.50 377 GLU B N 1
ATOM 4010 C CA . GLU B 1 237 ? 24.682 42.264 41.735 1.00 52.02 377 GLU B CA 1
ATOM 4011 C C . GLU B 1 237 ? 24.248 43.214 42.830 1.00 54.10 377 GLU B C 1
ATOM 4012 O O . GLU B 1 237 ? 24.507 42.972 44.005 1.00 58.86 377 GLU B O 1
ATOM 4018 N N . LEU B 1 238 ? 23.572 44.286 42.435 1.00 52.39 378 LEU B N 1
ATOM 4019 C CA . LEU B 1 238 ? 23.149 45.319 43.372 1.00 61.82 378 LEU B CA 1
ATOM 4020 C C . LEU B 1 238 ? 22.301 44.754 44.513 1.00 65.01 378 LEU B C 1
ATOM 4021 O O . LEU B 1 238 ? 22.476 45.139 45.679 1.00 61.43 378 LEU B O 1
ATOM 4026 N N . ALA B 1 239 ? 21.404 43.822 44.204 1.00 57.52 379 ALA B N 1
ATOM 4027 C CA . ALA B 1 239 ? 20.507 43.322 45.257 1.00 66.52 379 ALA B CA 1
ATOM 4028 C C . ALA B 1 239 ? 21.282 42.461 46.232 1.00 68.93 379 ALA B C 1
ATOM 4029 O O . ALA B 1 239 ? 20.882 42.328 47.371 1.00 67.00 379 ALA B O 1
ATOM 4031 N N . LEU B 1 240 ? 22.384 41.877 45.769 1.00 60.65 380 LEU B N 1
ATOM 4032 C CA . LEU B 1 240 ? 23.207 41.014 46.614 1.00 65.60 380 LEU B CA 1
ATOM 4033 C C . LEU B 1 240 ? 24.149 41.865 47.450 1.00 64.48 380 LEU B C 1
ATOM 4034 O O . LEU B 1 240 ? 24.381 41.575 48.611 1.00 68.00 380 LEU B O 1
ATOM 4039 N N . LEU B 1 241 ? 24.675 42.933 46.858 1.00 63.89 381 LEU B N 1
ATOM 4040 C CA . LEU B 1 241 ? 25.559 43.828 47.595 1.00 69.35 381 LEU B CA 1
ATOM 4041 C C . LEU B 1 241 ? 24.814 44.710 48.606 1.00 73.86 381 LEU B C 1
ATOM 4042 O O . LEU B 1 241 ? 25.395 45.102 49.618 1.00 75.01 381 LEU B O 1
ATOM 4047 N N . LYS B 1 242 ? 23.546 45.027 48.333 1.00 69.42 382 LYS B N 1
ATOM 4048 C CA . LYS B 1 242 ? 22.785 45.955 49.186 1.00 73.58 382 LYS B CA 1
ATOM 4049 C C . LYS B 1 242 ? 21.691 45.318 50.058 1.00 80.05 382 LYS B C 1
ATOM 4050 O O . LYS B 1 242 ? 21.167 45.978 50.956 1.00 87.99 382 LYS B O 1
ATOM 4056 N N . ASN B 1 243 ? 21.357 44.052 49.804 1.00 77.77 383 ASN B N 1
ATOM 4057 C CA . ASN B 1 243 ? 20.194 43.394 50.418 1.00 84.22 383 ASN B CA 1
ATOM 4058 C C . ASN B 1 243 ? 18.908 44.195 50.224 1.00 83.73 383 ASN B C 1
ATOM 4059 O O . ASN B 1 243 ? 18.037 44.225 51.094 1.00 84.66 383 ASN B O 1
ATOM 4064 N N . LYS B 1 244 ? 18.804 44.847 49.074 1.00 77.17 384 LYS B N 1
ATOM 4065 C CA . LYS B 1 244 ? 17.611 45.595 48.719 1.00 76.69 384 LYS B CA 1
ATOM 4066 C C . LYS B 1 244 ? 16.913 44.842 47.592 1.00 75.64 384 LYS B C 1
ATOM 4067 O O . LYS B 1 244 ? 17.483 43.896 47.046 1.00 79.76 384 LYS B O 1
ATOM 4073 N N . PRO B 1 245 ? 15.666 45.219 47.258 1.00 74.39 385 PRO B N 1
ATOM 4074 C CA . PRO B 1 245 ? 15.080 44.566 46.083 1.00 71.47 385 PRO B CA 1
ATOM 4075 C C . PRO B 1 245 ? 15.664 45.100 44.768 1.00 66.46 385 PRO B C 1
ATOM 4076 O O . PRO B 1 245 ? 16.207 46.203 44.728 1.00 65.60 385 PRO B O 1
ATOM 4080 N N . ARG B 1 246 ? 15.517 44.299 43.722 1.00 63.76 386 ARG B N 1
ATOM 4081 C CA . ARG B 1 246 ? 15.926 44.635 42.373 1.00 66.22 386 ARG B CA 1
ATOM 4082 C C . ARG B 1 246 ? 15.644 46.078 41.999 1.00 63.15 386 ARG B C 1
ATOM 4083 O O . ARG B 1 246 ? 14.502 46.543 42.048 1.00 60.97 386 ARG B O 1
ATOM 4091 N N . ALA B 1 247 ? 16.707 46.775 41.607 1.00 56.48 387 ALA B N 1
ATOM 4092 C CA . ALA B 1 247 ? 16.657 48.222 41.445 1.00 59.78 387 ALA B CA 1
ATOM 4093 C C . ALA B 1 247 ? 16.194 48.636 40.052 1.00 60.83 387 ALA B C 1
ATOM 4094 O O . ALA B 1 247 ? 15.944 49.813 39.800 1.00 64.87 387 ALA B O 1
ATOM 4096 N N . ALA B 1 248 ? 16.058 47.670 39.154 1.00 51.90 388 ALA B N 1
ATOM 4097 C CA . ALA B 1 248 ? 15.797 47.986 37.761 1.00 49.57 388 ALA B CA 1
ATOM 4098 C C . ALA B 1 248 ? 15.219 46.764 37.099 1.00 52.07 388 ALA B C 1
ATOM 4099 O O . ALA B 1 248 ? 15.288 45.661 37.666 1.00 50.61 388 ALA B O 1
ATOM 4101 N N . THR B 1 249 ? 14.662 46.957 35.907 1.00 48.47 389 THR B N 1
ATOM 4102 C CA . THR B 1 249 ? 14.115 45.860 35.112 1.00 48.79 389 THR B CA 1
ATOM 4103 C C . THR B 1 249 ? 15.021 45.504 33.945 1.00 49.25 389 THR B C 1
ATOM 4104 O O . THR B 1 249 ? 15.534 46.388 33.268 1.00 51.94 389 THR B O 1
ATOM 4108 N N . ILE B 1 250 ? 15.219 44.220 33.679 1.00 49.91 390 ILE B N 1
ATOM 4109 C CA . ILE B 1 250 ? 16.104 43.864 32.575 1.00 52.22 390 ILE B CA 1
ATOM 4110 C C . ILE B 1 250 ? 15.411 42.871 31.642 1.00 55.74 390 ILE B C 1
ATOM 4111 O O . ILE B 1 250 ? 14.908 41.828 32.087 1.00 47.94 390 ILE B O 1
ATOM 4116 N N . LYS B 1 251 ? 15.372 43.211 30.352 1.00 51.15 391 LYS B N 1
ATOM 4117 C CA . LYS B 1 251 ? 14.584 42.465 29.381 1.00 49.88 391 LYS B CA 1
ATOM 4118 C C . LYS B 1 251 ? 15.432 41.947 28.228 1.00 46.65 391 LYS B C 1
ATOM 4119 O O . LYS B 1 251 ? 16.310 42.646 27.734 1.00 53.99 391 LYS B O 1
ATOM 4125 N N . ALA B 1 252 ? 15.166 40.718 27.797 1.00 48.80 392 ALA B N 1
ATOM 4126 C CA . ALA B 1 252 ? 15.842 40.179 26.618 1.00 54.90 392 ALA B CA 1
ATOM 4127 C C . ALA B 1 252 ? 15.308 40.822 25.336 1.00 61.60 392 ALA B C 1
ATOM 4128 O O . ALA B 1 252 ? 14.101 41.004 25.180 1.00 60.74 392 ALA B O 1
ATOM 4130 N N . GLN B 1 253 ? 16.203 41.158 24.417 1.00 61.59 393 GLN B N 1
ATOM 4131 C CA . GLN B 1 253 ? 15.771 41.747 23.161 1.00 61.64 393 GLN B CA 1
ATOM 4132 C C . GLN B 1 253 ? 15.963 40.780 22.007 1.00 60.29 393 GLN B C 1
ATOM 4133 O O . GLN B 1 253 ? 15.763 41.138 20.847 1.00 62.68 393 GLN B O 1
ATOM 4139 N N . ASN B 1 254 ? 16.335 39.548 22.342 1.00 63.76 394 ASN B N 1
ATOM 4140 C CA . ASN B 1 254 ? 16.501 38.496 21.350 1.00 65.03 394 ASN B CA 1
ATOM 4141 C C . ASN B 1 254 ? 16.701 37.160 22.060 1.00 69.00 394 ASN B C 1
ATOM 4142 O O . ASN B 1 254 ? 16.400 37.032 23.251 1.00 69.57 394 ASN B O 1
ATOM 4147 N N . PHE B 1 255 ? 17.213 36.163 21.348 1.00 71.75 395 PHE B N 1
ATOM 4148 C CA . PHE B 1 255 ? 17.564 34.915 22.009 1.00 76.01 395 PHE B CA 1
ATOM 4149 C C . PHE B 1 255 ? 18.745 35.158 22.950 1.00 75.72 395 PHE B C 1
ATOM 4150 O O . PHE B 1 255 ? 19.886 35.316 22.508 1.00 79.53 395 PHE B O 1
ATOM 4158 N N . CYS B 1 256 ? 18.452 35.217 24.245 1.00 72.84 396 CYS B N 1
ATOM 4159 C CA . CYS B 1 256 ? 19.469 35.463 25.265 1.00 72.36 396 CYS B CA 1
ATOM 4160 C C . CYS B 1 256 ? 19.801 34.199 26.016 1.00 69.29 396 CYS B C 1
ATOM 4161 O O . CYS B 1 256 ? 18.904 33.442 26.385 1.00 65.71 396 CYS B O 1
ATOM 4164 N N . GLN B 1 257 ? 21.086 33.973 26.252 1.00 63.18 397 GLN B N 1
ATOM 4165 C CA . GLN B 1 257 ? 21.504 32.926 27.180 1.00 64.38 397 GLN B CA 1
ATOM 4166 C C . GLN B 1 257 ? 22.302 33.556 28.312 1.00 59.08 397 GLN B C 1
ATOM 4167 O O . GLN B 1 257 ? 23.167 34.397 28.066 1.00 54.44 397 GLN B O 1
ATOM 4173 N N . VAL B 1 258 ? 22.005 33.167 29.550 1.00 54.52 398 VAL B N 1
ATOM 4174 C CA . VAL B 1 258 ? 22.743 33.701 30.691 1.00 54.29 398 VAL B CA 1
ATOM 4175 C C . VAL B 1 258 ? 23.269 32.586 31.562 1.00 56.31 398 VAL B C 1
ATOM 4176 O O . VAL B 1 258 ? 22.801 31.445 31.480 1.00 57.95 398 VAL B O 1
ATOM 4180 N N . VAL B 1 259 ? 24.266 32.920 32.376 1.00 52.00 399 VAL B N 1
ATOM 4181 C CA . VAL B 1 259 ? 24.651 32.079 33.506 1.00 52.55 399 VAL B CA 1
ATOM 4182 C C . VAL B 1 259 ? 24.421 32.886 34.779 1.00 51.61 399 VAL B C 1
ATOM 4183 O O . VAL B 1 259 ? 24.458 34.121 34.756 1.00 46.37 399 VAL B O 1
ATOM 4187 N N . TYR B 1 260 ? 24.181 32.207 35.895 1.00 54.10 400 TYR B N 1
ATOM 4188 C CA . TYR B 1 260 ? 23.909 32.920 37.137 1.00 55.12 400 TYR B CA 1
ATOM 4189 C C . TYR B 1 260 ? 24.427 32.193 38.383 1.00 59.00 400 TYR B C 1
ATOM 4190 O O . TYR B 1 260 ? 24.510 30.977 38.388 1.00 49.97 400 TYR B O 1
ATOM 4199 N N . LEU B 1 261 ? 24.771 32.965 39.418 1.00 55.15 401 LEU B N 1
ATOM 4200 C CA . LEU B 1 261 ? 25.259 32.442 40.698 1.00 52.55 401 LEU B CA 1
ATOM 4201 C C . LEU B 1 261 ? 24.239 32.689 41.764 1.00 57.03 401 LEU B C 1
ATOM 4202 O O . LEU B 1 261 ? 23.624 33.755 41.791 1.00 58.53 401 LEU B O 1
ATOM 4207 N N . ASP B 1 262 ? 24.069 31.736 42.672 1.00 55.56 402 ASP B N 1
ATOM 4208 C CA . ASP B 1 262 ? 23.248 32.032 43.832 1.00 58.00 402 ASP B CA 1
ATOM 4209 C C . ASP B 1 262 ? 24.010 32.968 44.771 1.00 58.42 402 ASP B C 1
ATOM 4210 O O . ASP B 1 262 ? 25.231 33.171 44.635 1.00 56.85 402 ASP B O 1
ATOM 4215 N N . ARG B 1 263 ? 23.279 33.509 45.737 1.00 61.11 403 ARG B N 1
ATOM 4216 C CA . ARG B 1 263 ? 23.807 34.436 46.726 1.00 66.98 403 ARG B CA 1
ATOM 4217 C C . ARG B 1 263 ? 25.054 33.912 47.464 1.00 69.05 403 ARG B C 1
ATOM 4218 O O . ARG B 1 263 ? 26.051 34.609 47.536 1.00 64.25 403 ARG B O 1
ATOM 4226 N N . LYS B 1 264 ? 25.047 32.699 47.987 1.00 68.26 404 LYS B N 1
ATOM 4227 C CA . LYS B 1 264 ? 26.203 32.310 48.795 1.00 70.69 404 LYS B CA 1
ATOM 4228 C C . LYS B 1 264 ? 27.439 32.060 47.925 1.00 68.48 404 LYS B C 1
ATOM 4229 O O . LYS B 1 264 ? 28.552 32.378 48.341 1.00 66.96 404 LYS B O 1
ATOM 4235 N N . SER B 1 265 ? 27.250 31.547 46.709 1.00 61.30 405 SER B N 1
ATOM 4236 C CA . SER B 1 265 ? 28.386 31.333 45.806 1.00 61.83 405 SER B CA 1
ATOM 4237 C C . SER B 1 265 ? 29.023 32.657 45.434 1.00 61.88 405 SER B C 1
ATOM 4238 O O . SER B 1 265 ? 30.229 32.741 45.223 1.00 64.11 405 SER B O 1
ATOM 4241 N N . PHE B 1 266 ? 28.195 33.686 45.357 1.00 60.99 406 PHE B N 1
ATOM 4242 C CA . PHE B 1 266 ? 28.631 35.024 45.013 1.00 56.08 406 PHE B CA 1
ATOM 4243 C C . PHE B 1 266 ? 29.532 35.640 46.092 1.00 58.90 406 PHE B C 1
ATOM 4244 O O . PHE B 1 266 ? 30.554 36.233 45.745 1.00 60.02 406 PHE B O 1
ATOM 4252 N N . LYS B 1 267 ? 29.169 35.521 47.376 1.00 62.46 407 LYS B N 1
ATOM 4253 C CA . LYS B 1 267 ? 30.073 35.976 48.455 1.00 70.11 407 LYS B CA 1
ATOM 4254 C C . LYS B 1 267 ? 31.293 35.120 48.547 1.00 66.83 407 LYS B C 1
ATOM 4255 O O . LYS B 1 267 ? 32.366 35.614 48.879 1.00 75.47 407 LYS B O 1
ATOM 4261 N N . ARG B 1 268 ? 31.139 33.829 48.297 1.00 65.19 408 ARG B N 1
ATOM 4262 C CA . ARG B 1 268 ? 32.292 32.947 48.427 1.00 72.74 408 ARG B CA 1
ATOM 4263 C C . ARG B 1 268 ? 33.289 33.271 47.311 1.00 69.88 408 ARG B C 1
ATOM 4264 O O . ARG B 1 268 ? 34.487 33.295 47.541 1.00 73.28 408 ARG B O 1
ATOM 4272 N N . LEU B 1 269 ? 32.789 33.579 46.120 1.00 71.43 409 LEU B N 1
ATOM 4273 C CA . LEU B 1 269 ? 33.662 33.685 44.946 1.00 78.32 409 LEU B CA 1
ATOM 4274 C C . LEU B 1 269 ? 34.098 35.083 44.526 1.00 74.17 409 LEU B C 1
ATOM 4275 O O . LEU B 1 269 ? 35.185 35.250 43.976 1.00 76.62 409 LEU B O 1
ATOM 4280 N N . LEU B 1 270 ? 33.262 36.087 44.744 1.00 74.89 410 LEU B N 1
ATOM 4281 C CA . LEU B 1 270 ? 33.542 37.378 44.140 1.00 75.37 410 LEU B CA 1
ATOM 4282 C C . LEU B 1 270 ? 33.957 38.429 45.177 1.00 82.06 410 LEU B C 1
ATOM 4283 O O . LEU B 1 270 ? 33.720 39.623 45.008 1.00 82.03 410 LEU B O 1
ATOM 4288 N N . GLY B 1 271 ? 34.601 37.962 46.241 1.00 92.45 411 GLY B N 1
ATOM 4289 C CA . GLY B 1 271 ? 35.345 38.826 47.145 1.00 97.26 411 GLY B CA 1
ATOM 4290 C C . GLY B 1 271 ? 36.507 39.577 46.499 1.00 94.81 411 GLY B C 1
ATOM 4291 O O . GLY B 1 271 ? 36.620 40.793 46.666 1.00 101.15 411 GLY B O 1
ATOM 4292 N N . PRO B 1 272 ? 37.386 38.863 45.767 1.00 84.88 412 PRO B N 1
ATOM 4293 C CA . PRO B 1 272 ? 38.486 39.504 45.033 1.00 84.01 412 PRO B CA 1
ATOM 4294 C C . PRO B 1 272 ? 38.065 40.611 44.060 1.00 83.83 412 PRO B C 1
ATOM 4295 O O . PRO B 1 272 ? 38.894 41.455 43.727 1.00 91.08 412 PRO B O 1
ATOM 4299 N N . ILE B 1 273 ? 36.813 40.609 43.613 1.00 74.57 413 ILE B N 1
ATOM 4300 C CA . ILE B 1 273 ? 36.332 41.635 42.690 1.00 69.40 413 ILE B CA 1
ATOM 4301 C C . ILE B 1 273 ? 35.326 42.598 43.334 1.00 69.38 413 ILE B C 1
ATOM 4302 O O . ILE B 1 273 ? 34.667 43.367 42.643 1.00 69.99 413 ILE B O 1
ATOM 4307 N N . GLU B 1 274 ? 35.212 42.537 44.655 1.00 74.54 414 GLU B N 1
ATOM 4308 C CA . GLU B 1 274 ? 34.303 43.394 45.406 1.00 79.08 414 GLU B CA 1
ATOM 4309 C C . GLU B 1 274 ? 34.611 44.866 45.161 1.00 74.70 414 GLU B C 1
ATOM 4310 O O . GLU B 1 274 ? 33.699 45.693 45.058 1.00 67.14 414 GLU B O 1
ATOM 4316 N N . ASP B 1 275 ? 35.900 45.182 45.059 1.00 74.13 415 ASP B N 1
ATOM 4317 C CA . ASP B 1 275 ? 36.351 46.551 44.825 1.00 79.04 415 ASP B CA 1
ATOM 4318 C C . ASP B 1 275 ? 35.857 47.086 43.474 1.00 68.07 415 ASP B C 1
ATOM 4319 O O . ASP B 1 275 ? 35.324 48.201 43.395 1.00 65.51 415 ASP B O 1
ATOM 4324 N N . ILE B 1 276 ? 35.995 46.284 42.422 1.00 61.33 416 ILE B N 1
ATOM 4325 C CA . ILE B 1 276 ? 35.547 46.691 41.098 1.00 57.42 416 ILE B CA 1
ATOM 4326 C C . ILE B 1 276 ? 34.015 46.843 41.012 1.00 59.98 416 ILE B C 1
ATOM 4327 O O . ILE B 1 276 ? 33.519 47.805 40.426 1.00 60.61 416 ILE B O 1
ATOM 4332 N N . LEU B 1 277 ? 33.273 45.895 41.581 1.00 57.54 417 LEU B N 1
ATOM 4333 C CA . LEU B 1 277 ? 31.806 45.959 41.550 1.00 53.21 417 LEU B CA 1
ATOM 4334 C C . LEU B 1 277 ? 31.296 47.246 42.188 1.00 55.05 417 LEU B C 1
ATOM 4335 O O . LEU B 1 277 ? 30.402 47.905 41.654 1.00 58.50 417 LEU B O 1
ATOM 4340 N N . HIS B 1 278 ? 31.878 47.607 43.326 1.00 58.83 418 HIS B N 1
ATOM 4341 C CA . HIS B 1 278 ? 31.464 48.804 44.041 1.00 67.34 418 HIS B CA 1
ATOM 4342 C C . HIS B 1 278 ? 31.716 50.082 43.244 1.00 67.58 418 HIS B C 1
ATOM 4343 O O . HIS B 1 278 ? 30.920 51.027 43.310 1.00 69.07 418 HIS B O 1
ATOM 4350 N N . ARG B 1 279 ? 32.800 50.117 42.476 1.00 64.60 419 ARG B N 1
ATOM 4351 C CA . ARG B 1 279 ? 33.057 51.288 41.649 1.00 62.81 419 ARG B CA 1
ATOM 4352 C C . ARG B 1 279 ? 32.150 51.318 40.433 1.00 56.71 419 ARG B C 1
ATOM 4353 O O . ARG B 1 279 ? 31.749 52.392 39.984 1.00 57.98 419 ARG B O 1
ATOM 4361 N N . ASN B 1 280 ? 31.798 50.156 39.898 1.00 53.65 420 ASN B N 1
ATOM 4362 C CA . ASN B 1 280 ? 30.837 50.150 38.801 1.00 50.42 420 ASN B CA 1
ATOM 4363 C C . ASN B 1 280 ? 29.462 50.568 39.326 1.00 58.09 420 ASN B C 1
ATOM 4364 O O . ASN B 1 280 ? 28.723 51.268 38.643 1.00 55.85 420 ASN B O 1
ATOM 4369 N N . VAL B 1 281 ? 29.149 50.166 40.556 1.00 56.75 421 VAL B N 1
ATOM 4370 C CA . VAL B 1 281 ? 27.920 50.595 41.227 1.00 63.55 421 VAL B CA 1
ATOM 4371 C C . VAL B 1 281 ? 27.830 52.120 41.256 1.00 69.37 421 VAL B C 1
ATOM 4372 O O . VAL B 1 281 ? 26.743 52.697 41.198 1.00 69.33 421 VAL B O 1
ATOM 4376 N N . GLU B 1 282 ? 28.985 52.772 41.297 1.00 73.13 422 GLU B N 1
ATOM 4377 C CA . GLU B 1 282 ? 29.025 54.210 41.486 1.00 80.67 422 GLU B CA 1
ATOM 4378 C C . GLU B 1 282 ? 28.763 54.983 40.185 1.00 79.93 422 GLU B C 1
ATOM 4379 O O . GLU B 1 282 ? 28.331 56.135 40.222 1.00 85.51 422 GLU B O 1
ATOM 4385 N N . ASN B 1 283 ? 28.993 54.348 39.038 1.00 70.13 423 ASN B N 1
ATOM 4386 C CA . ASN B 1 283 ? 28.582 54.933 37.761 1.00 63.63 423 ASN B CA 1
ATOM 4387 C C . ASN B 1 283 ? 27.091 54.740 37.509 1.00 62.55 423 ASN B C 1
ATOM 4388 O O . ASN B 1 283 ? 26.496 55.439 36.684 1.00 69.31 423 ASN B O 1
ATOM 4393 N N . TYR B 1 284 ? 26.488 53.777 38.198 1.00 57.81 424 TYR B N 1
ATOM 4394 C CA . TYR B 1 284 ? 25.037 53.679 38.190 1.00 55.30 424 TYR B CA 1
ATOM 4395 C C . TYR B 1 284 ? 24.435 54.984 38.661 1.00 55.55 424 TYR B C 1
ATOM 4396 O O . TYR B 1 284 ? 23.410 55.418 38.137 1.00 54.30 424 TYR B O 1
ATOM 4405 N N . LYS B 1 285 ? 25.048 55.601 39.669 1.00 60.10 425 LYS B N 1
ATOM 4406 C CA . LYS B 1 285 ? 24.419 56.770 40.265 1.00 71.74 425 LYS B CA 1
ATOM 4407 C C . LYS B 1 285 ? 24.607 57.978 39.363 1.00 72.71 425 LYS B C 1
ATOM 4408 O O . LYS B 1 285 ? 23.805 58.908 39.404 1.00 73.44 425 LYS B O 1
ATOM 4414 N N . LYS B 1 286 ? 25.667 57.973 38.557 1.00 73.26 426 LYS B N 1
ATOM 4415 C CA . LYS B 1 286 ? 25.871 59.067 37.624 1.00 75.63 426 LYS B CA 1
ATOM 4416 C C . LYS B 1 286 ? 24.706 59.034 36.648 1.00 69.72 426 LYS B C 1
ATOM 4417 O O . LYS B 1 286 ? 24.141 60.069 36.317 1.00 70.79 426 LYS B O 1
ATOM 4423 N N . VAL B 1 287 ? 24.318 57.833 36.229 1.00 63.73 427 VAL B N 1
ATOM 4424 C CA . VAL B 1 287 ? 23.233 57.682 35.275 1.00 56.98 427 VAL B CA 1
ATOM 4425 C C . VAL B 1 287 ? 21.898 58.053 35.931 1.00 60.39 427 VAL B C 1
ATOM 4426 O O . VAL B 1 287 ? 21.097 58.785 35.348 1.00 59.43 427 VAL B O 1
ATOM 4430 N N . LEU B 1 288 ? 21.675 57.574 37.152 1.00 60.03 428 LEU B N 1
ATOM 4431 C CA . LEU B 1 288 ? 20.394 57.787 37.818 1.00 54.35 428 LEU B CA 1
ATOM 4432 C C . LEU B 1 288 ? 20.131 59.279 38.024 1.00 62.56 428 LEU B C 1
ATOM 4433 O O . LEU B 1 288 ? 19.028 59.765 37.754 1.00 65.56 428 LEU B O 1
ATOM 4438 N N . ASN B 1 289 ? 21.150 59.997 38.490 1.00 64.51 429 ASN B N 1
ATOM 4439 C CA . ASN B 1 289 ? 21.075 61.446 38.614 1.00 69.48 429 ASN B CA 1
ATOM 4440 C C . ASN B 1 289 ? 20.712 62.127 37.297 1.00 62.36 429 ASN B C 1
ATOM 4441 O O . ASN B 1 289 ? 19.789 62.939 37.257 1.00 68.08 429 ASN B O 1
ATOM 4446 N N . GLU B 1 290 ? 21.426 61.796 36.220 1.00 63.27 430 GLU B N 1
ATOM 4447 C CA . GLU B 1 290 ? 21.142 62.401 34.912 1.00 61.55 430 GLU B CA 1
ATOM 4448 C C . GLU B 1 290 ? 19.694 62.169 34.460 1.00 62.95 430 GLU B C 1
ATOM 4449 O O . GLU B 1 290 ? 19.047 63.072 33.920 1.00 61.14 430 GLU B O 1
ATOM 4455 N N . LEU B 1 291 ? 19.176 60.967 34.697 1.00 61.19 431 LEU B N 1
ATOM 4456 C CA . LEU B 1 291 ? 17.825 60.637 34.256 1.00 60.77 431 LEU B CA 1
ATOM 4457 C C . LEU B 1 291 ? 16.758 61.104 35.247 1.00 68.36 431 LEU B C 1
ATOM 4458 O O . LEU B 1 291 ? 15.564 60.828 35.064 1.00 69.83 431 LEU B O 1
ATOM 4463 N N . GLY B 1 292 ? 17.182 61.822 36.285 1.00 62.80 432 GLY B N 1
ATOM 4464 C CA . GLY B 1 292 ? 16.263 62.240 37.329 1.00 66.39 432 GLY B CA 1
ATOM 4465 C C . GLY B 1 292 ? 15.613 61.054 38.020 1.00 71.03 432 GLY B C 1
ATOM 4466 O O . GLY B 1 292 ? 14.416 61.061 38.288 1.00 72.80 432 GLY B O 1
ATOM 4467 N N . LEU B 1 293 ? 16.395 60.018 38.301 1.00 73.29 433 LEU B N 1
ATOM 4468 C CA . LEU B 1 293 ? 15.832 58.811 38.894 1.00 71.56 433 LEU B CA 1
ATOM 4469 C C . LEU B 1 293 ? 16.282 58.651 40.349 1.00 74.54 433 LEU B C 1
ATOM 4470 O O . LEU B 1 293 ? 17.246 59.293 40.782 1.00 70.13 433 LEU B O 1
ATOM 4475 N N . ASP B 1 294 ? 15.539 57.832 41.100 1.00 74.67 434 ASP B N 1
ATOM 4476 C CA . ASP B 1 294 ? 15.817 57.534 42.501 1.00 81.96 434 ASP B CA 1
ATOM 4477 C C . ASP B 1 294 ? 17.204 56.903 42.658 1.00 77.63 434 ASP B C 1
ATOM 4478 O O . ASP B 1 294 ? 17.515 55.895 42.015 1.00 73.67 434 ASP B O 1
ATOM 4483 N N . THR B 1 295 ? 18.023 57.494 43.528 1.00 75.66 435 THR B N 1
ATOM 4484 C CA . THR B 1 295 ? 19.380 56.999 43.773 1.00 80.78 435 THR B CA 1
ATOM 4485 C C . THR B 1 295 ? 19.513 56.281 45.119 1.00 80.34 435 THR B C 1
ATOM 4486 O O . THR B 1 295 ? 20.608 55.853 45.486 1.00 84.32 435 THR B O 1
ATOM 4490 N N . THR B 1 296 ? 18.409 56.152 45.855 1.00 76.80 436 THR B N 1
ATOM 4491 C CA . THR B 1 296 ? 18.460 55.518 47.173 1.00 82.41 436 THR B CA 1
ATOM 4492 C C . THR B 1 296 ? 18.749 54.031 47.044 1.00 78.92 436 THR B C 1
ATOM 4493 O O . THR B 1 296 ? 19.184 53.399 47.998 1.00 85.27 436 THR B O 1
ATOM 4497 N N . CYS B 1 297 ? 18.499 53.474 45.862 1.00 74.81 437 CYS B N 1
ATOM 4498 C CA . CYS B 1 297 ? 18.733 52.053 45.628 1.00 74.47 437 CYS B CA 1
ATOM 4499 C C . CYS B 1 297 ? 20.227 51.725 45.646 1.00 78.49 437 CYS B C 1
ATOM 4500 O O . CYS B 1 297 ? 20.611 50.559 45.799 1.00 80.79 437 CYS B O 1
ATOM 4503 N N . ILE B 1 298 ? 21.052 52.763 45.496 1.00 74.61 438 ILE B N 1
ATOM 4504 C CA . ILE B 1 298 ? 22.507 52.660 45.589 1.00 74.41 438 ILE B CA 1
ATOM 4505 C C . ILE B 1 298 ? 22.969 52.604 47.042 1.00 86.76 438 ILE B C 1
ATOM 4506 O O . ILE B 1 298 ? 23.872 51.849 47.398 1.00 87.47 438 ILE B O 1
ATOM 4511 N N . ASP B 1 299 ? 22.351 53.416 47.888 1.00 96.35 439 ASP B N 1
ATOM 4512 C CA . ASP B 1 299 ? 22.786 53.497 49.273 1.00 101.65 439 ASP B CA 1
ATOM 4513 C C . ASP B 1 299 ? 22.495 52.217 50.054 1.00 98.07 439 ASP B C 1
ATOM 4514 O O . ASP B 1 299 ? 21.657 51.402 49.671 1.00 87.86 439 ASP B O 1
ATOM 4519 N N . GLU B 1 300 ? 23.225 52.048 51.147 1.00 109.11 440 GLU B N 1
ATOM 4520 C CA . GLU B 1 300 ? 23.147 50.847 51.964 1.00 121.01 440 GLU B CA 1
ATOM 4521 C C . GLU B 1 300 ? 22.186 51.057 53.130 1.00 130.18 440 GLU B C 1
ATOM 4522 O O . GLU B 1 300 ? 22.292 52.054 53.843 1.00 135.92 440 GLU B O 1
ATOM 4528 N N . ASN B 1 301 ? 21.245 50.125 53.293 1.00 132.51 441 ASN B N 1
ATOM 4529 C CA . ASN B 1 301 ? 20.330 50.072 54.440 1.00 139.03 441 ASN B CA 1
ATOM 4530 C C . ASN B 1 301 ? 19.434 48.835 54.401 1.00 133.35 441 ASN B C 1
ATOM 4531 O O . ASN B 1 301 ? 19.684 47.892 53.650 1.00 124.60 441 ASN B O 1
#